Protein AF-A0A653D5F3-F1 (afdb_monomer)

Foldseek 3Di:
DDLVVLLVVPPDPDVCVVVDDPVVVVVNVQLQQQAADPPFLVVCVLDVDPVVSSVRSVCLSPDPQSNFHECRGNNVLVVLVVLLVLLVCLLQLLLLCLQFVPDPPADDPCSVVVLVVSLVVLVVVLVSQLRYWDQDPVSDIDRDSVVSVCVLVVDPVSVLSVLLSDDLCPCVVPDDPVVCLVCLQVSLVSSCSVVSSCVCVVVVVVSLVVVCSRVVPPQPLVSVLVSLVVVVVSLLSNLLSVLRSVLVSCVRRVDDDPDPPSDALCVVVVVSPDHSVSSSVVSSVVLVCLLCVHDDPSGDGDDPSNVVSSVVSNVVSVVSVVVSVVSVVVSVCVVCVQLVVLVVVLVVVLVVCVVVVHDPVVNVVVSVVSCVVQVSGDDDVVVVVVPDD

Mean predicted aligned error: 9.87 Å

Radius of gyration: 29.28 Å; Cα contacts (8 Å, |Δi|>4): 314; chains: 1; bounding box: 76×44×89 Å

InterPro domains:
  IPR051413 Potassium/sodium hyperpolarization-activated cyclic nucleotide-gated channel [PTHR45689] (28-387)

Solvent-accessible surface area (backbone atoms only — not comparable to full-atom values): 21816 Å² total; per-residue (Å²): 135,64,76,72,75,57,65,76,58,77,85,47,97,53,89,67,72,78,78,54,53,73,68,55,52,51,50,53,55,49,45,58,32,27,32,64,31,88,86,38,62,62,38,60,75,78,33,91,46,75,63,58,50,48,55,50,40,50,51,44,60,73,40,98,52,49,84,41,31,30,70,56,8,56,46,43,55,55,47,50,57,50,46,50,54,50,52,53,52,46,55,55,55,54,42,43,52,60,24,65,66,82,60,103,76,70,86,52,93,63,51,67,58,54,52,51,53,52,41,54,51,44,55,48,49,57,52,49,56,52,41,35,31,50,71,43,98,87,68,50,78,47,71,53,59,69,60,38,41,50,56,45,64,76,32,73,61,44,58,42,51,51,58,28,47,56,62,81,66,55,59,69,74,79,46,53,80,64,58,46,64,77,39,30,55,59,52,42,54,58,62,52,33,52,62,49,50,60,62,53,52,57,55,48,53,54,48,50,56,52,47,42,58,55,69,63,54,89,54,57,50,58,54,52,47,54,50,49,51,51,53,49,54,53,48,39,53,50,44,17,22,44,62,39,25,50,59,46,41,46,59,71,31,72,48,63,98,82,70,82,87,67,64,38,54,48,56,73,67,59,43,72,84,48,57,62,67,60,42,48,51,55,26,36,53,55,33,47,26,31,32,75,67,47,88,64,83,91,62,60,73,70,43,73,69,52,47,53,50,48,52,52,43,28,54,53,22,50,54,50,52,52,52,50,52,52,45,50,50,51,35,54,51,60,76,40,43,39,41,54,51,28,54,52,50,53,51,52,52,52,53,52,40,57,77,70,66,56,52,71,69,61,50,53,52,52,54,52,49,53,45,65,73,40,70,59,42,51,75,62,62,70,66,52,58,72,69,53,132

Organism: Callosobruchus maculatus (NCBI:txid64391)

Structure (mmCIF, N/CA/C/O backbone):
data_AF-A0A653D5F3-F1
#
_entry.id   AF-A0A653D5F3-F1
#
loop_
_atom_site.group_PDB
_atom_site.id
_atom_site.type_symbol
_atom_site.label_atom_id
_atom_site.label_alt_id
_atom_site.label_comp_id
_atom_site.label_asym_id
_atom_site.label_entity_id
_atom_site.label_seq_id
_atom_site.pdbx_PDB_ins_code
_atom_site.Cartn_x
_atom_site.Cartn_y
_atom_site.Cartn_z
_atom_site.occupancy
_atom_site.B_iso_or_equiv
_atom_site.auth_seq_id
_atom_site.auth_comp_id
_atom_site.auth_asym_id
_atom_site.auth_atom_id
_atom_site.pdbx_PDB_model_num
ATOM 1 N N . MET A 1 1 ? -34.810 -13.990 -27.027 1.00 42.31 1 MET A N 1
ATOM 2 C CA . MET A 1 1 ? -35.546 -13.602 -25.804 1.00 42.31 1 MET A CA 1
ATOM 3 C C . MET A 1 1 ? -35.092 -12.219 -25.366 1.00 42.31 1 MET A C 1
ATOM 5 O O . MET A 1 1 ? -33.891 -12.010 -25.233 1.00 42.31 1 MET A O 1
ATOM 9 N N . SER A 1 2 ? -36.022 -11.273 -25.214 1.00 35.41 2 SER A N 1
ATOM 10 C CA . SER A 1 2 ? -35.735 -9.931 -24.693 1.00 35.41 2 SER A CA 1
ATOM 11 C C . SER A 1 2 ? -35.310 -10.006 -23.219 1.00 35.41 2 SER A C 1
ATOM 13 O O . SER A 1 2 ? -35.723 -10.909 -22.490 1.00 35.41 2 SER A O 1
ATOM 15 N N . VAL A 1 3 ? -34.487 -9.050 -22.775 1.00 44.91 3 VAL A N 1
ATOM 16 C CA . VAL A 1 3 ? -33.992 -8.919 -21.386 1.00 44.91 3 VAL A CA 1
ATOM 17 C C . VAL A 1 3 ? -35.139 -8.889 -20.359 1.00 44.91 3 VAL A C 1
ATOM 19 O O . VAL A 1 3 ? -34.966 -9.327 -19.226 1.00 44.91 3 VAL A O 1
ATOM 22 N N . GLN A 1 4 ? -36.345 -8.497 -20.781 1.00 39.25 4 GLN A N 1
ATOM 23 C CA . GLN A 1 4 ? -37.548 -8.508 -19.950 1.00 39.25 4 GLN A CA 1
ATOM 24 C C . GLN A 1 4 ? -37.968 -9.905 -19.461 1.00 39.25 4 GLN A C 1
ATOM 26 O O . GLN A 1 4 ? -38.427 -10.026 -18.330 1.00 39.25 4 GLN A O 1
ATOM 31 N N . ASN A 1 5 ? -37.739 -10.979 -20.228 1.00 43.03 5 ASN A N 1
ATOM 32 C CA . ASN A 1 5 ? -38.094 -12.338 -19.783 1.00 43.03 5 ASN A CA 1
ATOM 33 C C . ASN A 1 5 ? -37.157 -12.890 -18.691 1.00 43.03 5 ASN A C 1
ATOM 35 O O . ASN A 1 5 ? -37.472 -13.899 -18.068 1.00 43.03 5 ASN A O 1
ATOM 39 N N . LEU A 1 6 ? -36.021 -12.231 -18.437 1.00 45.78 6 LEU A N 1
ATOM 40 C CA . LEU A 1 6 ? -35.091 -12.579 -17.359 1.00 45.78 6 LEU A CA 1
ATOM 41 C C . LEU A 1 6 ? -35.454 -11.910 -16.020 1.00 45.78 6 LEU A C 1
ATOM 43 O O . LEU A 1 6 ? -35.018 -12.388 -14.974 1.00 45.78 6 LEU A O 1
ATOM 47 N N . LEU A 1 7 ? -36.274 -10.849 -16.034 1.00 42.94 7 LEU A N 1
ATOM 48 C CA . LEU A 1 7 ? -36.677 -10.092 -14.837 1.00 42.94 7 LEU A CA 1
ATOM 49 C C . LEU A 1 7 ? -37.543 -10.924 -13.879 1.00 42.94 7 LEU A C 1
ATOM 51 O O . LEU A 1 7 ? -37.396 -10.818 -12.664 1.00 42.94 7 LEU A O 1
ATOM 55 N N . HIS A 1 8 ? -38.379 -11.822 -14.406 1.00 42.19 8 HIS A N 1
ATOM 56 C CA . HIS A 1 8 ? -39.261 -12.656 -13.583 1.00 42.19 8 HIS A CA 1
ATOM 57 C C . HIS A 1 8 ? -38.539 -13.819 -12.870 1.00 42.19 8 HIS A C 1
ATOM 59 O O . HIS A 1 8 ? -39.119 -14.480 -12.013 1.00 42.19 8 HIS A O 1
ATOM 65 N N . VAL A 1 9 ? -37.265 -14.061 -13.204 1.00 42.34 9 VAL A N 1
ATOM 66 C CA . VAL A 1 9 ? -36.500 -15.264 -12.821 1.00 42.34 9 VAL A CA 1
ATOM 67 C C . VAL A 1 9 ? -35.734 -15.091 -11.500 1.00 42.34 9 VAL A C 1
ATOM 69 O O . VAL A 1 9 ? -35.218 -16.059 -10.949 1.00 42.34 9 VAL A O 1
ATOM 72 N N . CYS A 1 10 ? -35.632 -13.868 -10.968 1.00 45.97 10 CYS A N 1
ATOM 73 C CA . CYS A 1 10 ? -34.652 -13.554 -9.919 1.00 45.97 10 CYS A CA 1
ATOM 74 C C . CYS A 1 10 ? -35.176 -13.540 -8.472 1.00 45.97 10 CYS A C 1
ATOM 76 O O . CYS A 1 10 ? -34.392 -13.261 -7.570 1.00 45.97 10 CYS A O 1
ATOM 78 N N . THR A 1 11 ? -36.460 -13.816 -8.210 1.00 41.34 11 THR A N 1
ATOM 79 C CA . THR A 1 11 ? -36.986 -13.826 -6.820 1.00 41.34 11 THR A CA 1
ATOM 80 C C . THR A 1 11 ? -37.899 -14.996 -6.461 1.00 41.34 11 THR A C 1
ATOM 82 O O . THR A 1 11 ? -38.294 -15.118 -5.306 1.00 41.34 11 THR A O 1
ATOM 85 N N . LEU A 1 12 ? -38.160 -15.910 -7.393 1.00 36.94 12 LEU A N 1
ATOM 86 C CA . LEU A 1 12 ? -38.828 -17.180 -7.123 1.00 36.94 12 LEU A CA 1
ATOM 87 C C . LEU A 1 12 ? -37.965 -18.290 -7.725 1.00 36.94 12 LEU A C 1
ATOM 89 O O . LEU A 1 12 ? -37.508 -18.164 -8.862 1.00 36.94 12 LEU A O 1
ATOM 93 N N . GLN A 1 13 ? -37.736 -19.374 -6.978 1.00 39.62 13 GLN A N 1
ATOM 94 C CA . GLN A 1 13 ? -37.392 -20.667 -7.577 1.00 39.62 13 GLN A CA 1
ATOM 95 C C . GLN A 1 13 ? -38.587 -21.094 -8.436 1.00 39.62 13 GLN A C 1
ATOM 97 O O . GLN A 1 13 ? -39.443 -21.858 -8.006 1.00 39.62 13 GLN A O 1
ATOM 102 N N . ASP A 1 14 ? -38.692 -20.526 -9.632 1.00 36.81 14 ASP A N 1
ATOM 103 C CA . ASP A 1 14 ? -39.731 -20.876 -10.583 1.00 36.81 14 ASP A CA 1
ATOM 104 C C . ASP A 1 14 ? -39.281 -22.173 -11.290 1.00 36.81 14 ASP A C 1
ATOM 106 O O . ASP A 1 14 ? -38.152 -22.225 -11.804 1.00 36.81 14 ASP A O 1
ATOM 110 N N . PRO A 1 15 ? -40.106 -23.238 -11.344 1.00 43.66 15 PRO A N 1
ATOM 111 C CA . PRO A 1 15 ? -39.762 -24.544 -11.929 1.00 43.66 15 PRO A CA 1
ATOM 112 C C . PRO A 1 15 ? -39.348 -24.519 -13.418 1.00 43.66 15 PRO A C 1
ATOM 114 O O . PRO A 1 15 ? -39.009 -25.552 -13.992 1.00 43.66 15 PRO A O 1
ATOM 117 N N . ARG A 1 16 ? -39.296 -23.342 -14.056 1.00 44.41 16 ARG A N 1
ATOM 118 C CA . ARG A 1 16 ? -38.850 -23.115 -15.441 1.00 44.41 16 ARG A CA 1
ATOM 119 C C . ARG A 1 16 ? -37.330 -23.008 -15.616 1.00 44.41 16 ARG A C 1
ATOM 121 O O . ARG A 1 16 ? -36.865 -23.033 -16.755 1.00 44.41 16 ARG A O 1
ATOM 128 N N . GLN A 1 17 ? -36.532 -22.957 -14.540 1.00 48.81 17 GLN A N 1
ATOM 129 C CA . GLN A 1 17 ? -35.059 -23.026 -14.653 1.00 48.81 17 GLN A CA 1
ATOM 130 C C . GLN A 1 17 ? -34.566 -24.326 -15.328 1.00 48.81 17 GLN A C 1
ATOM 132 O O . GLN A 1 17 ? -33.460 -24.361 -15.876 1.00 48.81 17 GLN A O 1
ATOM 137 N N . PHE A 1 18 ? -35.398 -25.373 -15.358 1.00 51.59 18 PHE A N 1
ATOM 138 C CA . PHE A 1 18 ? -35.085 -26.644 -16.008 1.00 51.59 18 PHE A CA 1
ATOM 139 C C . PHE A 1 18 ? -35.031 -26.579 -17.547 1.00 51.59 18 PHE A C 1
ATOM 141 O O . PHE A 1 18 ? -34.278 -27.355 -18.129 1.00 51.59 18 PHE A O 1
ATOM 148 N N . ASN A 1 19 ? -35.683 -25.612 -18.207 1.00 57.53 19 ASN A N 1
ATOM 149 C CA . ASN A 1 19 ? -35.755 -25.549 -19.681 1.00 57.53 19 ASN A CA 1
ATOM 150 C C . ASN A 1 19 ? -34.746 -24.591 -20.350 1.00 57.53 19 ASN A C 1
ATOM 152 O O . ASN A 1 19 ? -34.804 -24.388 -21.559 1.00 57.53 19 ASN A O 1
ATOM 156 N N . LEU A 1 20 ? -33.817 -23.998 -19.593 1.00 63.00 20 LEU A N 1
ATOM 157 C CA . LEU A 1 20 ? -32.780 -23.115 -20.147 1.00 63.00 20 LEU A CA 1
ATOM 158 C C . LEU A 1 20 ? -31.627 -23.919 -20.758 1.00 63.00 20 LEU A C 1
ATOM 160 O O . LEU A 1 20 ? -31.124 -24.855 -20.127 1.00 63.00 20 LEU A O 1
ATOM 164 N N . THR A 1 21 ? -31.154 -23.498 -21.934 1.00 77.00 21 THR A N 1
ATOM 165 C CA . THR A 1 21 ? -29.937 -24.051 -22.550 1.00 77.00 21 THR A CA 1
ATOM 166 C C . THR A 1 21 ? -28.716 -23.804 -21.653 1.00 77.00 21 THR A C 1
ATOM 168 O O . THR A 1 21 ? -28.683 -22.854 -20.865 1.00 77.00 21 THR A O 1
ATOM 171 N N . LEU A 1 22 ? -27.679 -24.646 -21.752 1.00 76.62 22 LEU A N 1
ATOM 172 C CA . LEU A 1 22 ? -26.478 -24.532 -20.908 1.00 76.62 22 LEU A CA 1
ATOM 173 C C . LEU A 1 22 ? -25.843 -23.126 -20.985 1.00 76.62 22 LEU A C 1
ATOM 175 O O . LEU A 1 22 ? -25.425 -22.580 -19.964 1.00 76.62 22 LEU A O 1
ATOM 179 N N . GLY A 1 23 ? -25.849 -22.506 -22.171 1.00 77.69 23 GLY A N 1
ATOM 180 C CA . GLY A 1 23 ? -25.358 -21.142 -22.384 1.00 77.69 23 GLY A CA 1
ATOM 181 C C . GLY A 1 23 ? -26.196 -20.069 -21.683 1.00 77.69 23 GLY A C 1
ATOM 182 O O . GLY A 1 23 ? -25.643 -19.159 -21.067 1.00 77.69 23 GLY A O 1
ATOM 183 N N . GLU A 1 24 ? -27.524 -20.190 -21.696 1.00 77.81 24 GLU A N 1
ATOM 184 C CA . GLU A 1 24 ? -28.406 -19.259 -20.985 1.00 77.81 24 GLU A CA 1
ATOM 185 C C . GLU A 1 24 ? -28.262 -19.394 -19.469 1.00 77.81 24 GLU A C 1
ATOM 187 O O . GLU A 1 24 ? -28.201 -18.382 -18.776 1.00 77.81 24 GLU A O 1
ATOM 192 N N . ARG A 1 25 ? -28.102 -20.620 -18.952 1.00 78.06 25 ARG A N 1
ATOM 193 C CA . ARG A 1 25 ? -27.825 -20.857 -17.524 1.00 78.06 25 ARG A CA 1
ATOM 194 C C . ARG A 1 25 ? -26.495 -20.249 -17.077 1.00 78.06 25 ARG A C 1
ATOM 196 O O . ARG A 1 25 ? -26.405 -19.705 -15.979 1.00 78.06 25 ARG A O 1
ATOM 203 N N . LEU A 1 26 ? -25.450 -20.344 -17.901 1.00 79.94 26 LEU A N 1
ATOM 204 C CA . LEU A 1 26 ? -24.160 -19.711 -17.606 1.00 79.94 26 LEU A CA 1
ATOM 205 C C . LEU A 1 26 ? -24.276 -18.184 -17.633 1.00 79.94 26 LEU A C 1
ATOM 207 O O . LEU A 1 26 ? -23.742 -17.508 -16.755 1.00 79.94 26 LEU A O 1
ATOM 211 N N . LYS A 1 27 ? -25.034 -17.642 -18.590 1.00 81.69 27 LYS A N 1
ATOM 212 C CA . LYS A 1 27 ? -25.278 -16.204 -18.724 1.00 81.69 27 LYS A CA 1
ATOM 213 C C . LYS A 1 27 ? -26.035 -15.623 -17.528 1.00 81.69 27 LYS A C 1
ATOM 215 O O . LYS A 1 27 ? -25.649 -14.567 -17.033 1.00 81.69 27 LYS A O 1
ATOM 220 N N . THR A 1 28 ? -27.083 -16.295 -17.048 1.00 79.69 28 THR A N 1
ATOM 221 C CA . THR A 1 28 ? -27.834 -15.835 -15.869 1.00 79.69 28 THR A CA 1
ATOM 222 C C . THR A 1 28 ? -26.992 -15.886 -14.605 1.00 79.69 28 THR A C 1
ATOM 224 O O . THR A 1 28 ? -26.987 -14.918 -13.851 1.00 79.69 28 THR A O 1
ATOM 227 N N . LYS A 1 29 ? -26.219 -16.962 -14.406 1.00 83.12 29 LYS A N 1
ATOM 228 C CA . LYS A 1 29 ? -25.278 -17.066 -13.282 1.00 83.12 29 LYS A CA 1
ATOM 229 C C . LYS A 1 29 ? -24.219 -15.966 -13.315 1.00 83.12 29 LYS A C 1
ATOM 231 O O . LYS A 1 29 ? -23.916 -15.388 -12.278 1.00 83.12 29 LYS A O 1
ATOM 236 N N . TRP A 1 30 ? -23.672 -15.659 -14.490 1.00 82.12 30 TRP A N 1
ATOM 237 C CA . TRP A 1 30 ? -22.692 -14.584 -14.638 1.00 82.12 30 TRP A CA 1
ATOM 238 C C . TRP A 1 30 ? -23.288 -13.213 -14.308 1.00 82.12 30 TRP A C 1
ATOM 240 O O . TRP A 1 30 ? -22.703 -12.461 -13.533 1.00 82.12 30 TRP A O 1
ATOM 250 N N . LEU A 1 31 ? -24.473 -12.903 -14.843 1.00 82.81 31 LEU A N 1
ATOM 251 C CA . LEU A 1 31 ? -25.172 -11.653 -14.535 1.00 82.81 31 LEU A CA 1
ATOM 252 C C . LEU A 1 31 ? -25.476 -11.529 -13.039 1.00 82.81 31 LEU A C 1
ATOM 254 O O . LEU A 1 31 ? -25.257 -10.469 -12.466 1.00 82.81 31 LEU A O 1
ATOM 258 N N . ASP A 1 32 ? -25.903 -12.608 -12.385 1.00 82.88 32 ASP A N 1
ATOM 259 C CA . ASP A 1 32 ? -26.172 -12.586 -10.945 1.00 82.88 32 ASP A CA 1
ATOM 260 C C . ASP A 1 32 ? -24.907 -12.339 -10.104 1.00 82.88 32 ASP A C 1
ATOM 262 O O . ASP A 1 32 ? -24.954 -11.633 -9.098 1.00 82.88 32 ASP A O 1
ATOM 266 N N . LEU A 1 33 ? -23.750 -12.847 -10.546 1.00 84.00 33 LEU A N 1
ATOM 267 C CA . LEU A 1 33 ? -22.462 -12.596 -9.891 1.00 84.00 33 LEU A CA 1
ATOM 268 C C . LEU A 1 33 ? -21.971 -11.151 -10.050 1.00 84.00 33 LEU A C 1
ATOM 270 O O . LEU A 1 33 ? -21.315 -10.638 -9.142 1.00 84.00 33 LEU A O 1
ATOM 274 N N . VAL A 1 34 ? -22.249 -10.532 -11.199 1.00 85.94 34 VAL A N 1
ATOM 275 C CA . VAL A 1 34 ? -21.777 -9.198 -11.613 1.00 85.94 34 VAL A CA 1
ATOM 276 C C . VAL A 1 34 ? -22.706 -8.076 -11.132 1.00 85.94 34 VAL A C 1
ATOM 278 O O . VAL A 1 34 ? -22.255 -6.949 -10.908 1.00 85.94 34 VAL A O 1
ATOM 281 N N . CYS A 1 35 ? -23.991 -8.375 -10.949 1.00 84.50 35 CYS A N 1
ATOM 282 C CA . CYS A 1 35 ? -24.980 -7.454 -10.407 1.00 84.50 35 CYS A CA 1
ATOM 283 C C . CYS A 1 35 ? -24.864 -7.274 -8.887 1.00 84.50 35 CYS A C 1
ATOM 285 O O . CYS A 1 35 ? -24.160 -8.002 -8.181 1.00 84.50 35 CYS A O 1
ATOM 287 N N . ILE A 1 36 ? -25.572 -6.267 -8.373 1.00 82.62 36 ILE A N 1
ATOM 288 C CA . ILE A 1 36 ? -25.674 -6.016 -6.935 1.00 82.62 36 ILE A CA 1
ATOM 289 C C . ILE A 1 36 ? -26.242 -7.231 -6.184 1.00 82.62 36 ILE A C 1
ATOM 291 O O . ILE A 1 36 ? -27.222 -7.851 -6.604 1.00 82.62 36 ILE A O 1
ATOM 295 N N . SER A 1 37 ? -25.622 -7.554 -5.047 1.00 77.75 37 SER A N 1
ATOM 296 C CA . SER A 1 37 ? -26.030 -8.666 -4.189 1.00 77.75 37 SER A CA 1
ATOM 297 C C . SER A 1 37 ? -26.693 -8.177 -2.905 1.00 77.75 37 SER A C 1
ATOM 299 O O . SER A 1 37 ? -26.088 -7.436 -2.124 1.00 77.75 37 SER A O 1
ATOM 301 N N . ALA A 1 38 ? -27.902 -8.672 -2.632 1.00 70.56 38 ALA A N 1
ATOM 302 C CA . ALA A 1 38 ? -28.608 -8.431 -1.371 1.00 70.56 38 ALA A CA 1
ATOM 303 C C . ALA A 1 38 ? -27.904 -9.076 -0.163 1.00 70.56 38 ALA A C 1
ATOM 305 O O . ALA A 1 38 ? -27.946 -8.540 0.941 1.00 70.56 38 ALA A O 1
ATOM 306 N N . ASP A 1 39 ? -27.177 -10.174 -0.389 1.00 68.94 39 ASP A N 1
ATOM 307 C CA . ASP A 1 39 ? -26.471 -10.898 0.675 1.00 68.94 39 ASP A CA 1
ATOM 308 C C . ASP A 1 39 ? -25.206 -10.176 1.158 1.00 68.94 39 ASP A C 1
ATOM 310 O O . ASP A 1 39 ? -24.619 -10.563 2.167 1.00 68.94 39 ASP A O 1
ATOM 314 N N . SER A 1 40 ? -24.742 -9.146 0.437 1.00 70.56 40 SER A N 1
ATOM 315 C CA . SER A 1 40 ? -23.501 -8.470 0.809 1.00 70.56 40 SER A CA 1
ATOM 316 C C . SER A 1 40 ? -23.758 -7.486 1.963 1.00 70.56 40 SER A C 1
ATOM 318 O O . SER A 1 40 ? -24.612 -6.612 1.848 1.00 70.56 40 SER A O 1
ATOM 320 N N . PRO A 1 41 ? -23.026 -7.556 3.084 1.00 72.62 41 PRO A N 1
ATOM 321 C CA . PRO A 1 41 ? -23.184 -6.602 4.186 1.00 72.62 41 PRO A CA 1
ATOM 322 C C . PRO A 1 41 ? -22.887 -5.151 3.772 1.00 72.62 41 PRO A C 1
ATOM 324 O O . PRO A 1 41 ? -23.482 -4.227 4.319 1.00 72.62 41 PRO A O 1
ATOM 327 N N . LEU A 1 42 ? -22.038 -4.949 2.758 1.00 74.31 42 LEU A N 1
ATOM 328 C CA . LEU A 1 42 ? -21.738 -3.635 2.181 1.00 74.31 42 LEU A CA 1
ATOM 329 C C . LEU A 1 42 ? -22.948 -3.003 1.476 1.00 74.31 42 LEU A C 1
ATOM 331 O O . LEU A 1 42 ? -23.104 -1.786 1.527 1.00 74.31 42 LEU A O 1
ATOM 335 N N . SER A 1 43 ? -23.828 -3.789 0.842 1.00 78.50 43 SER A N 1
ATOM 336 C CA . SER A 1 43 ? -24.996 -3.227 0.151 1.00 78.50 43 SER A CA 1
ATOM 337 C C . SER A 1 43 ? -26.015 -2.635 1.125 1.00 78.50 43 SER A C 1
ATOM 339 O O . SER A 1 43 ? -26.589 -1.591 0.826 1.00 78.50 43 SER A O 1
ATOM 341 N N . LYS A 1 44 ? -26.132 -3.195 2.337 1.00 76.69 44 LYS A N 1
ATOM 342 C CA . LYS A 1 44 ? -26.993 -2.680 3.421 1.00 76.69 44 LYS A CA 1
ATOM 343 C C . LYS A 1 44 ? -26.589 -1.296 3.944 1.00 76.69 44 LYS A C 1
ATOM 345 O O . LYS A 1 44 ? -27.380 -0.636 4.607 1.00 76.69 44 LYS A O 1
ATOM 350 N N . LYS A 1 45 ? -25.355 -0.856 3.682 1.00 77.88 45 LYS A N 1
ATOM 351 C CA . LYS A 1 45 ? -24.881 0.485 4.056 1.00 77.88 45 LYS A CA 1
ATOM 352 C C . LYS A 1 45 ? -25.334 1.558 3.072 1.00 77.88 45 LYS A C 1
ATOM 354 O O . LYS A 1 45 ? -25.602 2.685 3.479 1.00 77.88 45 LYS A O 1
ATOM 359 N N . TYR A 1 46 ? -25.377 1.213 1.788 1.00 79.44 46 TYR A N 1
ATOM 360 C CA . TYR A 1 46 ? -25.725 2.145 0.716 1.00 79.44 46 TYR A CA 1
ATOM 361 C C . TYR A 1 46 ? -27.220 2.131 0.392 1.00 79.44 46 TYR A C 1
ATOM 363 O O . TYR A 1 46 ? -27.753 3.159 -0.014 1.00 79.44 46 TYR A O 1
ATOM 371 N N . PHE A 1 47 ? -27.893 1.003 0.615 1.00 83.25 47 PHE A N 1
ATOM 372 C CA . PHE A 1 47 ? -29.315 0.820 0.343 1.00 83.25 47 PHE A CA 1
ATOM 373 C C . PHE A 1 47 ? -30.036 0.396 1.617 1.00 83.25 47 PHE A C 1
ATOM 375 O O . PHE A 1 47 ? -29.597 -0.522 2.314 1.00 83.25 47 PHE A O 1
ATOM 382 N N . LYS A 1 48 ? -31.138 1.081 1.930 1.00 80.94 48 LYS A N 1
ATOM 383 C CA . LYS A 1 48 ? -31.874 0.901 3.188 1.00 80.94 48 LYS A CA 1
ATOM 384 C C . LYS A 1 48 ? -32.886 -0.235 3.105 1.00 80.94 48 LYS A C 1
ATOM 386 O O . LYS A 1 48 ? -33.180 -0.854 4.124 1.00 80.94 48 LYS A O 1
ATOM 391 N N . SER A 1 49 ? -33.417 -0.510 1.912 1.00 82.94 49 SER A N 1
ATOM 392 C CA . SER A 1 49 ? -34.447 -1.527 1.698 1.00 82.94 49 SER A CA 1
ATOM 393 C C . SER A 1 49 ? -34.072 -2.532 0.606 1.00 82.94 49 SER A C 1
ATOM 395 O O . SER A 1 49 ? -33.319 -2.247 -0.327 1.00 82.94 49 SER A O 1
ATOM 397 N N . ASN A 1 50 ? -34.652 -3.732 0.697 1.00 80.69 50 ASN A N 1
ATOM 398 C CA . ASN A 1 50 ? -34.526 -4.748 -0.349 1.00 80.69 50 ASN A CA 1
ATOM 399 C C . ASN A 1 50 ? -35.190 -4.317 -1.668 1.00 80.69 50 ASN A C 1
ATOM 401 O O . ASN A 1 50 ? -34.838 -4.835 -2.725 1.00 80.69 50 ASN A O 1
ATOM 405 N N . GLU A 1 51 ? -36.136 -3.379 -1.623 1.00 80.88 51 GLU A N 1
ATOM 406 C CA . GLU A 1 51 ? -36.787 -2.827 -2.812 1.00 80.88 51 GLU A CA 1
ATOM 407 C C . GLU A 1 51 ? -35.851 -1.886 -3.569 1.00 80.88 51 GLU A C 1
ATOM 409 O O . GLU A 1 51 ? -35.695 -2.034 -4.778 1.00 80.88 51 GLU A O 1
ATOM 414 N N . GLU A 1 52 ? -35.132 -1.004 -2.867 1.00 83.12 52 GLU A N 1
ATOM 415 C CA . GLU A 1 52 ? -34.103 -0.152 -3.475 1.00 83.12 52 GLU A CA 1
ATOM 416 C C . GLU A 1 52 ? -33.036 -1.003 -4.181 1.00 83.12 52 GLU A C 1
ATOM 418 O O . GLU A 1 52 ? -32.688 -0.737 -5.332 1.00 83.12 52 GLU A O 1
ATOM 423 N N . LEU A 1 53 ? -32.598 -2.097 -3.547 1.00 83.06 53 LEU A N 1
ATOM 424 C CA . LEU A 1 53 ? -31.660 -3.051 -4.147 1.00 83.06 53 LEU A CA 1
ATOM 425 C C . LEU A 1 53 ? -32.204 -3.697 -5.427 1.00 83.06 53 LEU A C 1
ATOM 427 O O . LEU A 1 53 ? -31.464 -3.839 -6.402 1.00 83.06 53 LEU A O 1
ATOM 431 N N . LYS A 1 54 ? -33.486 -4.084 -5.444 1.00 82.25 54 LYS A N 1
ATOM 432 C CA . LYS A 1 54 ? -34.131 -4.639 -6.644 1.00 82.25 54 LYS A CA 1
ATOM 433 C C . LYS A 1 54 ? -34.201 -3.605 -7.757 1.00 82.25 54 LYS A C 1
ATOM 435 O O . LYS A 1 54 ? -33.785 -3.908 -8.869 1.00 82.25 54 LYS A O 1
ATOM 440 N N . THR A 1 55 ? -34.638 -2.384 -7.453 1.00 84.88 55 THR A N 1
ATOM 441 C CA . THR A 1 55 ? -34.713 -1.317 -8.460 1.00 84.88 55 THR A CA 1
ATOM 442 C C . THR A 1 55 ? -33.343 -1.005 -9.058 1.00 84.88 55 THR A C 1
ATOM 444 O O . THR A 1 55 ? -33.232 -0.800 -10.264 1.00 84.88 55 THR A O 1
ATOM 447 N N . GLU A 1 56 ? -32.274 -1.030 -8.258 1.00 84.44 56 GLU A N 1
ATOM 448 C CA . GLU A 1 56 ? -30.915 -0.812 -8.755 1.00 84.44 56 GLU A CA 1
ATOM 449 C C . GLU A 1 56 ? -30.421 -1.982 -9.617 1.00 84.44 56 GLU A C 1
ATOM 451 O O . GLU A 1 56 ? -29.839 -1.771 -10.684 1.00 84.44 56 GLU A O 1
ATOM 456 N N . LYS A 1 57 ? -30.729 -3.224 -9.218 1.00 84.62 57 LYS A N 1
ATOM 457 C CA . LYS A 1 57 ? -30.455 -4.417 -10.031 1.00 84.62 57 LYS A CA 1
ATOM 458 C C . LYS A 1 57 ? -31.163 -4.338 -11.387 1.00 84.62 57 LYS A C 1
ATOM 460 O O . LYS A 1 57 ? -30.546 -4.592 -12.420 1.00 84.62 57 LYS A O 1
ATOM 465 N N . GLU A 1 58 ? -32.434 -3.946 -11.400 1.00 83.12 58 GLU A N 1
ATOM 466 C CA . GLU A 1 58 ? -33.223 -3.772 -12.623 1.00 83.12 58 GLU A CA 1
ATOM 467 C C . GLU A 1 58 ? -32.668 -2.657 -13.511 1.00 83.12 58 GLU A C 1
ATOM 469 O O . GLU A 1 58 ? -32.530 -2.849 -14.721 1.00 83.12 58 GLU A O 1
ATOM 474 N N . LYS A 1 59 ? -32.274 -1.518 -12.928 1.00 84.81 59 LYS A N 1
ATOM 475 C CA . LYS A 1 59 ? -31.605 -0.436 -13.665 1.00 84.81 59 LYS A CA 1
ATOM 476 C C . LYS A 1 59 ? -30.322 -0.916 -14.334 1.00 84.81 59 LYS A C 1
ATOM 478 O O . LYS A 1 59 ? -30.099 -0.592 -15.497 1.00 84.81 59 LYS A O 1
ATOM 483 N N . GLN A 1 60 ? -29.494 -1.699 -13.639 1.00 83.69 60 GLN A N 1
ATOM 484 C CA . GLN A 1 60 ? -28.259 -2.239 -14.210 1.00 83.69 60 GLN A CA 1
ATOM 485 C C . GLN A 1 60 ? -28.551 -3.188 -15.379 1.00 83.69 60 GLN A C 1
ATOM 487 O O . GLN A 1 60 ? -27.934 -3.061 -16.438 1.00 83.69 60 GLN A O 1
ATOM 492 N N . ILE A 1 61 ? -29.512 -4.101 -15.216 1.00 82.50 61 ILE A N 1
ATOM 493 C CA . ILE A 1 61 ? -29.892 -5.083 -16.243 1.00 82.50 61 ILE A CA 1
ATOM 494 C C . ILE A 1 61 ? -30.474 -4.399 -17.488 1.00 82.50 61 ILE A C 1
ATOM 496 O O . ILE A 1 61 ? -30.162 -4.797 -18.610 1.00 82.50 61 ILE A O 1
ATOM 500 N N . ASN A 1 62 ? -31.284 -3.357 -17.296 1.00 82.88 62 ASN A N 1
ATOM 501 C CA . ASN A 1 62 ? -31.918 -2.604 -18.379 1.00 82.88 62 ASN A CA 1
ATOM 502 C C . ASN A 1 62 ? -31.002 -1.530 -18.993 1.00 82.88 62 ASN A C 1
ATOM 504 O O . ASN A 1 62 ? -31.369 -0.888 -19.979 1.00 82.88 62 ASN A O 1
ATOM 508 N N . SER A 1 63 ? -29.815 -1.311 -18.424 1.00 82.00 63 SER A N 1
ATOM 509 C CA . SER A 1 63 ? -28.840 -0.359 -18.951 1.00 82.00 63 SER A CA 1
ATOM 510 C C . SER A 1 63 ? -28.192 -0.857 -20.251 1.00 82.00 63 SER A C 1
ATOM 512 O O . SER A 1 63 ? -28.252 -2.032 -20.608 1.00 82.00 63 SER A O 1
ATOM 514 N N . LYS A 1 64 ? -27.481 0.039 -20.949 1.00 80.25 64 LYS A N 1
ATOM 515 C CA . LYS A 1 64 ? -26.687 -0.313 -22.143 1.00 80.25 64 LYS A CA 1
ATOM 516 C C . LYS A 1 64 ? -25.529 -1.279 -21.841 1.00 80.25 64 LYS A C 1
ATOM 518 O O . LYS A 1 64 ? -24.970 -1.861 -22.770 1.00 80.25 64 LYS A O 1
ATOM 523 N N . HIS A 1 65 ? -25.156 -1.442 -20.570 1.00 81.44 65 HIS A N 1
ATOM 524 C CA . HIS A 1 65 ? -23.948 -2.143 -20.140 1.00 81.44 65 HIS A CA 1
ATOM 525 C C . HIS A 1 65 ? -24.229 -3.152 -19.006 1.00 81.44 65 HIS A C 1
ATOM 527 O O . HIS A 1 65 ? -23.672 -3.033 -17.916 1.00 81.44 65 HIS A O 1
ATOM 533 N N . PRO A 1 66 ? -25.050 -4.193 -19.248 1.00 78.44 66 PRO A N 1
ATOM 534 C CA . PRO A 1 66 ? -25.483 -5.120 -18.198 1.00 78.44 66 PRO A CA 1
ATOM 535 C C . PRO A 1 66 ? -24.358 -6.014 -17.650 1.00 78.44 66 PRO A C 1
ATOM 537 O O . PRO A 1 66 ? -24.466 -6.528 -16.543 1.00 78.44 66 PRO A O 1
ATOM 540 N N . TYR A 1 67 ? -23.267 -6.197 -18.401 1.00 84.69 67 TYR A N 1
ATOM 541 C CA . TYR A 1 67 ? -22.132 -7.042 -18.001 1.00 84.69 67 TYR A CA 1
ATOM 542 C C . TYR A 1 67 ? -21.040 -6.297 -17.219 1.00 84.69 67 TYR A C 1
ATOM 544 O O . TYR A 1 67 ? -20.016 -6.897 -16.899 1.00 84.69 67 TYR A O 1
ATOM 552 N N . TYR A 1 68 ? -21.221 -5.003 -16.941 1.00 88.75 68 TYR A N 1
ATOM 553 C CA . TYR A 1 68 ? -20.263 -4.234 -16.148 1.00 88.75 68 TYR A CA 1
ATOM 554 C C . TYR A 1 68 ? -20.352 -4.626 -14.678 1.00 88.75 68 TYR A C 1
ATOM 556 O O . TYR A 1 68 ? -21.440 -4.825 -14.138 1.00 88.75 68 TYR A O 1
ATOM 564 N N . ILE A 1 69 ? -19.195 -4.706 -14.028 1.00 90.94 69 ILE A N 1
ATOM 565 C CA . ILE A 1 69 ? -19.053 -5.166 -12.651 1.00 90.94 69 ILE A CA 1
ATOM 566 C C . ILE A 1 69 ? -19.567 -4.090 -11.716 1.00 90.94 69 ILE A C 1
ATOM 568 O O . ILE A 1 69 ? -19.000 -2.999 -11.612 1.00 90.94 69 ILE A O 1
ATOM 572 N N . HIS A 1 70 ? -20.636 -4.423 -11.001 1.00 89.94 70 HIS A N 1
ATOM 573 C CA . HIS A 1 70 ? -21.148 -3.558 -9.959 1.00 89.94 70 HIS A CA 1
ATOM 574 C C . HIS A 1 70 ? -20.151 -3.538 -8.784 1.00 89.94 70 HIS A C 1
ATOM 576 O O . HIS A 1 70 ? -19.696 -4.608 -8.357 1.00 89.94 70 HIS A O 1
ATOM 582 N N . PRO A 1 71 ? -19.811 -2.367 -8.213 1.00 87.44 71 PRO A N 1
ATOM 583 C CA . PRO A 1 71 ? -18.836 -2.269 -7.119 1.00 87.44 71 PRO A CA 1
ATOM 584 C C . PRO A 1 71 ? -19.258 -3.043 -5.859 1.00 87.44 71 PRO A C 1
ATOM 586 O O . PRO A 1 71 ? -18.414 -3.483 -5.088 1.00 87.44 71 PRO A O 1
ATOM 589 N N . LEU A 1 72 ? -20.564 -3.248 -5.673 1.00 86.38 72 LEU A N 1
ATOM 590 C CA . LEU A 1 72 ? -21.162 -4.003 -4.559 1.00 86.38 72 LEU A CA 1
ATOM 591 C C . LEU A 1 72 ? -21.616 -5.425 -4.962 1.00 86.38 72 LEU A C 1
ATOM 593 O O . LEU A 1 72 ? -22.586 -5.954 -4.423 1.00 86.38 72 LEU A O 1
ATOM 597 N N . SER A 1 73 ? -20.980 -6.019 -5.973 1.00 87.81 73 SER A N 1
ATOM 598 C CA . SER A 1 73 ? -21.285 -7.379 -6.440 1.00 87.81 73 SER A CA 1
ATOM 599 C C . SER A 1 73 ? -20.503 -8.459 -5.683 1.00 87.81 73 SER A C 1
ATOM 601 O O . SER A 1 73 ? -19.435 -8.198 -5.122 1.00 87.81 73 SER A O 1
ATOM 603 N N . LYS A 1 74 ? -20.998 -9.707 -5.711 1.00 84.94 74 LYS A N 1
ATOM 604 C CA . LYS A 1 74 ? -20.261 -10.872 -5.175 1.00 84.94 74 LYS A CA 1
ATOM 605 C C . LYS A 1 74 ? -18.963 -11.103 -5.948 1.00 84.94 74 LYS A C 1
ATOM 607 O O . LYS A 1 74 ? -17.932 -11.390 -5.342 1.00 84.94 74 LYS A O 1
ATOM 612 N N . PHE A 1 75 ? -19.001 -10.927 -7.271 1.00 88.69 75 PHE A N 1
ATOM 613 C CA . PHE A 1 75 ? -17.813 -11.024 -8.111 1.00 88.69 75 PHE A CA 1
ATOM 614 C C . PHE A 1 75 ? -16.755 -10.002 -7.698 1.00 88.69 75 PHE A C 1
ATOM 616 O O . PHE A 1 75 ? -15.593 -10.369 -7.541 1.00 88.69 75 PHE A O 1
ATOM 623 N N . ARG A 1 76 ? -17.143 -8.742 -7.449 1.00 87.62 76 ARG A N 1
ATOM 624 C CA . ARG A 1 76 ? -16.193 -7.718 -7.003 1.00 87.62 76 ARG A CA 1
ATOM 625 C C . ARG A 1 76 ? -15.543 -8.090 -5.673 1.00 87.62 76 ARG A C 1
ATOM 627 O O . ARG A 1 76 ? -14.332 -7.948 -5.555 1.00 87.62 76 ARG A O 1
ATOM 634 N N . ALA A 1 77 ? -16.302 -8.613 -4.712 1.00 83.81 77 ALA A N 1
ATOM 635 C CA . ALA A 1 77 ? -15.745 -9.065 -3.436 1.00 83.81 77 ALA A CA 1
ATOM 636 C C . ALA A 1 77 ? -14.727 -10.211 -3.614 1.00 83.81 77 ALA A C 1
ATOM 638 O O . ALA A 1 77 ? -13.626 -10.153 -3.067 1.00 83.81 77 ALA A O 1
ATOM 639 N N . MET A 1 78 ? -15.046 -11.224 -4.429 1.00 86.19 78 MET A N 1
ATOM 640 C CA . MET A 1 78 ? -14.112 -12.315 -4.751 1.00 86.19 78 MET A CA 1
ATOM 641 C C . MET A 1 78 ? -12.865 -11.800 -5.483 1.00 86.19 78 MET A C 1
ATOM 643 O O . MET A 1 78 ? -11.745 -12.216 -5.186 1.00 86.19 78 MET A O 1
ATOM 647 N N . TYR A 1 79 ? -13.057 -10.869 -6.416 1.00 87.94 79 TYR A N 1
ATOM 648 C CA . TYR A 1 79 ? -11.977 -10.227 -7.150 1.00 87.94 79 TYR A CA 1
ATOM 649 C C . TYR A 1 79 ? -11.053 -9.441 -6.218 1.00 87.94 79 TYR A C 1
ATOM 651 O O . TYR A 1 79 ? -9.842 -9.513 -6.365 1.00 87.94 79 TYR A O 1
ATOM 659 N N . GLU A 1 80 ? -11.589 -8.753 -5.212 1.00 84.19 80 GLU A N 1
ATOM 660 C CA . GLU A 1 80 ? -10.786 -8.040 -4.218 1.00 84.19 80 GLU A CA 1
ATOM 661 C C . GLU A 1 80 ? -9.919 -8.975 -3.367 1.00 84.19 80 GLU A C 1
ATOM 663 O O . GLU A 1 80 ? -8.752 -8.668 -3.128 1.00 84.19 80 GLU A O 1
ATOM 668 N N . VAL A 1 81 ? -10.424 -10.153 -2.989 1.00 83.81 81 VAL A N 1
ATOM 669 C CA . VAL A 1 81 ? -9.609 -11.186 -2.321 1.00 83.81 81 VAL A CA 1
ATOM 670 C C . VAL A 1 81 ? -8.498 -11.690 -3.246 1.00 83.81 81 VAL A C 1
ATOM 672 O O . VAL A 1 81 ? -7.339 -11.782 -2.836 1.00 83.81 81 VAL A O 1
ATOM 675 N N . TYR A 1 82 ? -8.827 -11.960 -4.513 1.00 87.81 82 TYR A N 1
ATOM 676 C CA . TYR A 1 82 ? -7.834 -12.305 -5.531 1.00 87.81 82 TYR A CA 1
ATOM 677 C C . TYR A 1 82 ? -6.777 -11.200 -5.697 1.00 87.81 82 TYR A C 1
ATOM 679 O O . TYR A 1 82 ? -5.586 -11.506 -5.766 1.00 87.81 82 TYR A O 1
ATOM 687 N N . LEU A 1 83 ? -7.177 -9.923 -5.692 1.00 86.31 83 LEU A N 1
ATOM 688 C CA . LEU A 1 83 ? -6.271 -8.782 -5.820 1.00 86.31 83 LEU A CA 1
ATOM 689 C C . LEU A 1 83 ? -5.254 -8.715 -4.682 1.00 86.31 83 LEU A C 1
ATOM 691 O O . LEU A 1 83 ? -4.102 -8.387 -4.945 1.00 86.31 83 LEU A O 1
ATOM 695 N N . ILE A 1 84 ? -5.627 -9.053 -3.443 1.00 83.81 84 ILE A N 1
ATOM 696 C CA . ILE A 1 84 ? -4.669 -9.108 -2.326 1.00 83.81 84 ILE A CA 1
ATOM 697 C C . ILE A 1 84 ? -3.552 -10.108 -2.638 1.00 83.81 84 ILE A C 1
ATOM 699 O O . ILE A 1 84 ? -2.367 -9.775 -2.531 1.00 83.81 84 ILE A O 1
ATOM 703 N N . PHE A 1 85 ? -3.923 -11.326 -3.038 1.00 85.75 85 PHE A N 1
ATOM 704 C CA . PHE A 1 85 ? -2.962 -12.375 -3.367 1.00 85.75 85 PHE A CA 1
ATOM 705 C C . PHE A 1 85 ? -2.107 -11.982 -4.575 1.00 85.75 85 PHE A C 1
ATOM 707 O O . PHE A 1 85 ? -0.880 -12.075 -4.529 1.00 85.75 85 PHE A O 1
ATOM 714 N N . PHE A 1 86 ? -2.751 -11.467 -5.624 1.00 87.19 86 PHE A N 1
ATOM 715 C CA . PHE A 1 86 ? -2.095 -11.012 -6.839 1.00 87.19 86 PHE A CA 1
ATOM 716 C C . PHE A 1 86 ? -1.083 -9.898 -6.552 1.00 87.19 86 PHE A C 1
ATOM 718 O O . PHE A 1 86 ? 0.088 -10.051 -6.882 1.00 87.19 86 PHE A O 1
ATOM 725 N N . ILE A 1 87 ? -1.478 -8.822 -5.863 1.00 84.75 87 ILE A N 1
ATOM 726 C CA . ILE A 1 87 ? -0.588 -7.708 -5.501 1.00 84.75 87 ILE A CA 1
ATOM 727 C C . ILE A 1 87 ? 0.582 -8.206 -4.644 1.00 84.75 87 ILE A C 1
ATOM 729 O O . ILE A 1 87 ? 1.722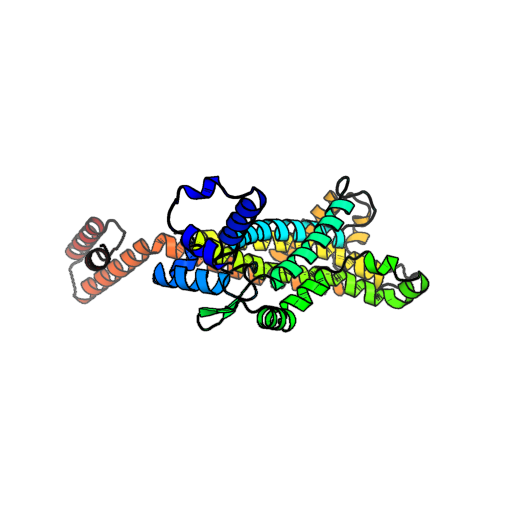 -7.808 -4.880 1.00 84.75 87 ILE A O 1
ATOM 733 N N . SER A 1 88 ? 0.335 -9.107 -3.691 1.00 84.00 88 SER A N 1
ATOM 734 C CA . SER A 1 88 ? 1.392 -9.665 -2.838 1.00 84.00 88 SER A CA 1
ATOM 735 C C . SER A 1 88 ? 2.431 -10.444 -3.655 1.00 84.00 88 SER A C 1
ATOM 737 O O . SER A 1 88 ? 3.632 -10.190 -3.539 1.00 84.00 88 SER A O 1
ATOM 739 N N . LEU A 1 89 ? 1.977 -11.337 -4.541 1.00 86.56 89 LEU A N 1
ATOM 740 C CA . LEU A 1 89 ? 2.838 -12.112 -5.439 1.00 86.56 89 LEU A CA 1
ATOM 741 C C . LEU A 1 89 ? 3.600 -11.211 -6.422 1.00 86.56 89 LEU A C 1
ATOM 743 O O . LEU A 1 89 ? 4.781 -11.439 -6.699 1.00 86.56 89 LEU A O 1
ATOM 747 N N . MET A 1 90 ? 2.930 -10.174 -6.923 1.00 84.88 90 MET A N 1
ATOM 748 C CA . MET A 1 90 ? 3.477 -9.174 -7.833 1.00 84.88 90 MET A CA 1
ATOM 749 C C . MET A 1 90 ? 4.611 -8.381 -7.196 1.00 84.88 90 MET A C 1
ATOM 751 O O . MET A 1 90 ? 5.691 -8.286 -7.783 1.00 84.88 90 MET A O 1
ATOM 755 N N . ILE A 1 91 ? 4.375 -7.821 -6.006 1.00 84.62 91 ILE A N 1
ATOM 756 C CA . ILE A 1 91 ? 5.375 -7.045 -5.272 1.00 84.62 91 ILE A CA 1
ATOM 757 C C . ILE A 1 91 ? 6.585 -7.932 -4.983 1.00 84.62 91 ILE A C 1
ATOM 759 O O . ILE A 1 91 ? 7.706 -7.528 -5.274 1.00 84.62 91 ILE A O 1
ATOM 763 N N . PHE A 1 92 ? 6.370 -9.160 -4.511 1.00 85.56 92 PHE A N 1
ATOM 764 C CA . PHE A 1 92 ? 7.467 -10.074 -4.210 1.00 85.56 92 PHE A CA 1
ATOM 765 C C . PHE A 1 92 ? 8.293 -10.445 -5.455 1.00 85.56 92 PHE A C 1
ATOM 767 O O . PHE A 1 92 ? 9.514 -10.289 -5.482 1.00 85.56 92 PHE A O 1
ATOM 774 N N . SER A 1 93 ? 7.644 -10.903 -6.526 1.00 84.88 93 SER A N 1
ATOM 775 C CA . SER A 1 93 ? 8.345 -11.460 -7.695 1.00 84.88 93 SER A CA 1
ATOM 776 C C . SER A 1 93 ? 9.010 -10.384 -8.561 1.00 84.88 93 SER A C 1
ATOM 778 O O . SER A 1 93 ? 10.114 -10.559 -9.070 1.00 84.88 93 SER A O 1
ATOM 780 N N . LYS A 1 94 ? 8.363 -9.231 -8.748 1.00 83.44 94 LYS A N 1
ATOM 781 C CA . LYS A 1 94 ? 8.844 -8.227 -9.714 1.00 83.44 94 LYS A CA 1
ATOM 782 C C . LYS A 1 94 ? 9.915 -7.312 -9.138 1.00 83.44 94 LYS A C 1
ATOM 784 O O . LYS A 1 94 ? 10.832 -6.917 -9.862 1.00 83.44 94 LYS A O 1
ATOM 789 N N . LEU A 1 95 ? 9.848 -7.009 -7.841 1.00 85.44 95 LEU A N 1
ATOM 790 C CA . LEU A 1 95 ? 10.909 -6.259 -7.164 1.00 85.44 95 LEU A CA 1
ATOM 791 C C . LEU A 1 95 ? 12.175 -7.106 -7.027 1.00 85.44 95 LEU A C 1
ATOM 793 O O . LEU A 1 95 ? 13.275 -6.593 -7.237 1.00 85.44 95 LEU A O 1
ATOM 797 N N . THR A 1 96 ? 12.039 -8.405 -6.751 1.00 85.31 96 THR A N 1
ATOM 798 C CA . THR A 1 96 ? 13.190 -9.320 -6.712 1.00 85.31 96 THR A CA 1
ATOM 799 C C . THR A 1 96 ? 13.865 -9.433 -8.074 1.00 85.31 96 THR A C 1
ATOM 801 O O . THR A 1 96 ? 15.089 -9.304 -8.156 1.00 85.31 96 THR A O 1
ATOM 804 N N . GLU A 1 97 ? 13.095 -9.555 -9.159 1.00 81.56 97 GLU A N 1
ATOM 805 C CA . GLU A 1 97 ? 13.632 -9.519 -10.524 1.00 81.56 97 GLU A CA 1
ATOM 806 C C . GLU A 1 97 ? 14.355 -8.193 -10.835 1.00 81.56 97 GLU A C 1
ATOM 808 O O . GLU A 1 97 ? 15.367 -8.167 -11.543 1.00 81.56 97 GLU A O 1
ATOM 813 N N . HIS A 1 98 ? 13.873 -7.063 -10.313 1.00 80.06 98 HIS A N 1
ATOM 814 C CA . HIS A 1 98 ? 14.585 -5.788 -10.410 1.00 80.06 98 HIS A CA 1
ATOM 815 C C . HIS A 1 98 ? 15.933 -5.814 -9.680 1.00 80.06 98 HIS A C 1
ATOM 817 O O . HIS A 1 98 ? 16.975 -5.613 -10.315 1.00 80.06 98 HIS A O 1
ATOM 823 N N . GLY A 1 99 ? 15.922 -6.126 -8.385 1.00 79.94 99 GLY A N 1
ATOM 824 C CA . GLY A 1 99 ? 17.110 -6.050 -7.539 1.00 79.94 99 GLY A CA 1
ATOM 825 C C . GLY A 1 99 ? 18.195 -7.071 -7.889 1.00 79.94 99 GLY A C 1
ATOM 826 O O . GLY A 1 99 ? 19.374 -6.725 -7.936 1.00 79.94 99 GLY A O 1
ATOM 827 N N . PHE A 1 100 ? 17.820 -8.323 -8.169 1.00 79.19 100 PHE A N 1
ATOM 828 C CA . PHE A 1 100 ? 18.766 -9.447 -8.119 1.00 79.19 100 PHE A CA 1
ATOM 829 C C . PHE A 1 100 ? 18.983 -10.196 -9.441 1.00 79.19 100 PHE A C 1
ATOM 831 O O . PHE A 1 100 ? 19.910 -11.008 -9.513 1.00 79.19 100 PHE A O 1
ATOM 838 N N . SER A 1 101 ? 18.191 -9.935 -10.492 1.00 68.25 101 SER A N 1
ATOM 839 C CA . SER A 1 101 ? 18.278 -10.677 -11.763 1.00 68.25 101 SER A CA 1
ATOM 840 C C . SER A 1 101 ? 19.599 -10.426 -12.504 1.00 68.25 101 SER A C 1
ATOM 842 O O . SER A 1 101 ? 19.680 -9.537 -13.355 1.00 68.25 101 SER A O 1
ATOM 844 N N . ARG A 1 102 ? 20.625 -11.232 -12.211 1.00 59.62 102 ARG A N 1
ATOM 845 C CA . ARG A 1 102 ? 21.958 -11.195 -12.834 1.00 59.62 102 ARG A CA 1
ATOM 846 C C . ARG A 1 102 ? 22.067 -12.096 -14.070 1.00 59.62 102 ARG A C 1
ATOM 848 O O . ARG A 1 102 ? 22.732 -11.728 -15.031 1.00 59.62 102 ARG A O 1
ATOM 855 N N . SER A 1 103 ? 21.412 -13.255 -14.045 1.00 51.50 103 SER A N 1
ATOM 856 C CA . SER A 1 103 ? 21.492 -14.309 -15.063 1.00 51.50 103 SER A CA 1
ATOM 857 C C . SER A 1 103 ? 20.160 -15.067 -15.149 1.00 51.50 103 SER A C 1
ATOM 859 O O . SER A 1 103 ? 19.423 -15.137 -14.168 1.00 51.50 103 SER A O 1
ATOM 861 N N . ARG A 1 104 ? 19.853 -15.640 -16.322 1.00 47.69 104 ARG A N 1
ATOM 862 C CA . ARG A 1 104 ? 18.573 -16.274 -16.716 1.00 47.69 104 ARG A CA 1
ATOM 863 C C . ARG A 1 104 ? 18.078 -17.432 -15.817 1.00 47.69 104 ARG A C 1
ATOM 865 O O . ARG A 1 104 ? 16.991 -17.933 -16.081 1.00 47.69 104 ARG A O 1
ATOM 872 N N . MET A 1 105 ? 18.831 -17.866 -14.801 1.00 47.62 105 MET A N 1
ATOM 873 C CA . MET A 1 105 ? 18.680 -19.191 -14.165 1.00 47.62 105 MET A CA 1
ATOM 874 C C . MET A 1 105 ? 18.655 -19.215 -12.619 1.00 47.62 105 MET A C 1
ATOM 876 O O . MET A 1 105 ? 18.707 -20.295 -12.049 1.00 47.62 105 MET A O 1
ATOM 880 N N . GLU A 1 106 ? 18.590 -18.087 -11.903 1.00 52.59 106 GLU A N 1
ATOM 881 C CA . GLU A 1 106 ? 18.980 -18.099 -10.470 1.00 52.59 106 GLU A CA 1
ATOM 882 C C . GLU A 1 106 ? 17.858 -18.112 -9.415 1.00 52.59 106 GLU A C 1
ATOM 884 O O . GLU A 1 106 ? 18.167 -18.320 -8.246 1.00 52.59 106 GLU A O 1
ATOM 889 N N . PHE A 1 107 ? 16.587 -17.890 -9.768 1.00 55.38 107 PHE A N 1
ATOM 890 C CA . PHE A 1 107 ? 15.512 -17.835 -8.760 1.00 55.38 107 PHE A CA 1
ATOM 891 C C . PHE A 1 107 ? 14.877 -19.203 -8.512 1.00 55.38 107 PHE A C 1
ATOM 893 O O . PHE A 1 107 ? 15.054 -19.796 -7.457 1.00 55.38 107 PHE A O 1
ATOM 900 N N . PHE A 1 108 ? 14.140 -19.689 -9.508 1.00 60.88 108 PHE A N 1
ATOM 901 C CA . PHE A 1 108 ? 13.463 -20.982 -9.542 1.00 60.88 108 PHE A CA 1
ATOM 902 C C . PHE A 1 108 ? 13.314 -21.393 -11.016 1.00 60.88 108 PHE A C 1
ATOM 904 O O . PHE A 1 108 ? 13.272 -20.506 -11.887 1.00 60.88 108 PHE A O 1
ATOM 911 N N . PRO A 1 109 ? 13.211 -22.697 -11.334 1.00 64.38 109 PRO A N 1
ATOM 912 C CA . PRO A 1 109 ? 12.852 -23.121 -12.684 1.00 64.38 109 PRO A CA 1
ATOM 913 C C . PRO A 1 109 ? 11.549 -22.421 -13.114 1.00 64.38 109 PRO A C 1
ATOM 915 O O . PRO A 1 109 ? 10.618 -22.302 -12.324 1.00 64.38 109 PRO A O 1
ATOM 918 N N . ARG A 1 110 ? 11.497 -21.920 -14.358 1.00 71.62 110 ARG A N 1
ATOM 919 C CA . ARG A 1 110 ? 10.352 -21.189 -14.953 1.00 71.62 110 ARG A CA 1
ATOM 920 C C . ARG A 1 110 ? 10.027 -19.791 -14.392 1.00 71.62 110 ARG A C 1
ATOM 922 O O . ARG A 1 110 ? 8.994 -19.232 -14.747 1.00 71.62 110 ARG A O 1
ATOM 929 N N . HIS A 1 111 ? 10.916 -19.140 -13.631 1.00 76.44 111 HIS A N 1
ATOM 930 C CA . HIS A 1 111 ? 10.701 -17.748 -13.173 1.00 76.44 111 HIS A CA 1
ATOM 931 C C . HIS A 1 111 ? 10.309 -16.771 -14.306 1.00 76.44 111 HIS A C 1
ATOM 933 O O . HIS A 1 111 ? 9.491 -15.874 -14.113 1.00 76.44 111 HIS A O 1
ATOM 939 N N . ARG A 1 112 ? 10.869 -16.944 -15.512 1.00 74.94 112 ARG A N 1
ATOM 940 C CA . ARG A 1 112 ? 10.533 -16.117 -16.684 1.00 74.94 112 ARG A CA 1
ATOM 941 C C . ARG A 1 112 ? 9.064 -16.243 -17.082 1.00 74.94 112 ARG A C 1
ATOM 943 O O . ARG A 1 112 ? 8.438 -15.232 -17.378 1.00 74.94 112 ARG A O 1
ATOM 950 N N . GLU A 1 113 ? 8.540 -17.463 -17.102 1.00 81.38 113 GLU A N 1
ATOM 951 C CA . GLU A 1 113 ? 7.146 -17.732 -17.461 1.00 81.38 113 GLU A CA 1
ATOM 952 C C . GLU A 1 113 ? 6.222 -17.073 -16.439 1.00 81.38 113 GLU A C 1
ATOM 954 O O . GLU A 1 113 ? 5.341 -16.312 -16.821 1.00 81.38 113 GLU A O 1
ATOM 959 N N . VAL A 1 114 ? 6.514 -17.244 -15.143 1.00 82.88 114 VAL A N 1
ATOM 960 C CA . VAL A 1 114 ? 5.778 -16.582 -14.055 1.00 82.88 114 VAL A CA 1
ATOM 961 C C . VAL A 1 114 ? 5.815 -15.063 -14.213 1.00 82.88 114 VAL A C 1
ATOM 963 O O . VAL A 1 114 ? 4.777 -14.414 -14.151 1.00 82.88 114 VAL A O 1
ATOM 966 N N . SER A 1 115 ? 6.988 -14.485 -14.476 1.00 81.81 115 SER A N 1
ATOM 967 C CA . SER A 1 115 ? 7.136 -13.042 -14.673 1.00 81.81 115 SER A CA 1
ATOM 968 C C . SER A 1 115 ? 6.291 -12.533 -15.851 1.00 81.81 115 SER A C 1
ATOM 970 O O . SER A 1 115 ? 5.596 -11.526 -15.712 1.00 81.81 115 SER A O 1
ATOM 972 N N . VAL A 1 116 ? 6.275 -13.238 -16.984 1.00 83.25 116 VAL A N 1
ATOM 973 C CA . VAL A 1 116 ? 5.442 -12.864 -18.140 1.00 83.25 116 VAL A CA 1
ATOM 974 C C . VAL A 1 116 ? 3.951 -13.016 -17.826 1.00 83.25 116 VAL A C 1
ATOM 976 O O . VAL A 1 116 ? 3.183 -12.098 -18.105 1.00 83.25 116 VAL A O 1
ATOM 979 N N . CYS A 1 117 ? 3.535 -14.118 -17.193 1.00 87.00 117 CYS A N 1
ATOM 980 C CA . CYS A 1 117 ? 2.149 -14.316 -16.759 1.00 87.00 117 CYS A CA 1
ATOM 981 C C . CYS A 1 117 ? 1.680 -13.181 -15.841 1.00 87.00 117 CYS A C 1
ATOM 983 O O . CYS A 1 117 ? 0.583 -12.657 -16.011 1.00 87.00 117 CYS A O 1
ATOM 985 N N . LEU A 1 118 ? 2.531 -12.763 -14.905 1.00 87.25 118 LEU A N 1
ATOM 986 C CA . LEU A 1 118 ? 2.269 -11.653 -13.997 1.00 87.25 118 LEU A CA 1
ATOM 987 C C . LEU A 1 118 ? 2.097 -10.310 -14.730 1.00 87.25 118 LEU A C 1
ATOM 989 O O . LEU A 1 118 ? 1.197 -9.552 -14.381 1.00 87.25 118 LEU A O 1
ATOM 993 N N . ASP A 1 119 ? 2.889 -10.023 -15.770 1.00 85.56 119 ASP A N 1
ATOM 994 C CA . ASP A 1 119 ? 2.694 -8.806 -16.579 1.00 85.56 119 ASP A CA 1
ATOM 995 C C . ASP A 1 119 ? 1.380 -8.849 -17.379 1.00 85.56 119 ASP A C 1
ATOM 997 O O . ASP A 1 119 ? 0.678 -7.842 -17.458 1.00 85.56 119 ASP A O 1
ATOM 1001 N N . VAL A 1 120 ? 0.997 -10.011 -17.921 1.00 88.31 120 VAL A N 1
ATOM 1002 C CA . VAL A 1 120 ? -0.298 -10.177 -18.609 1.00 88.31 120 VAL A CA 1
ATOM 1003 C C . VAL A 1 120 ? -1.462 -9.959 -17.641 1.00 88.31 120 VAL A C 1
ATOM 1005 O O . VAL A 1 120 ? -2.400 -9.232 -17.961 1.00 88.31 120 VAL A O 1
ATOM 1008 N N . LEU A 1 121 ? -1.391 -10.531 -16.436 1.00 89.75 121 LEU A N 1
ATOM 1009 C CA . LEU A 1 121 ? -2.409 -10.334 -15.402 1.00 89.75 121 LEU A CA 1
ATOM 1010 C C . LEU A 1 121 ? -2.518 -8.866 -14.963 1.00 89.75 121 LEU A C 1
ATOM 1012 O O . LEU A 1 121 ? -3.622 -8.411 -14.677 1.00 89.75 121 LEU A O 1
ATOM 1016 N N . CYS A 1 122 ? -1.420 -8.102 -14.963 1.00 87.00 122 CYS A N 1
ATOM 1017 C CA . CYS A 1 122 ? -1.466 -6.658 -14.709 1.00 87.00 122 CYS A CA 1
ATOM 1018 C C . CYS A 1 122 ? -2.242 -5.898 -15.786 1.00 87.00 122 CYS A C 1
ATOM 1020 O O . CYS A 1 122 ? -3.057 -5.038 -15.464 1.00 87.00 122 CYS A O 1
ATOM 1022 N N . LEU A 1 123 ? -2.016 -6.219 -17.061 1.00 88.12 123 LEU A N 1
ATOM 1023 C CA . LEU A 1 123 ? -2.763 -5.599 -18.157 1.00 88.12 123 LEU A CA 1
ATOM 1024 C C . LEU A 1 123 ? -4.250 -5.967 -18.095 1.00 88.12 123 LEU A C 1
ATOM 1026 O O . LEU A 1 123 ? -5.108 -5.116 -18.333 1.00 88.12 123 LEU A O 1
ATOM 1030 N N . LEU A 1 124 ? -4.559 -7.211 -17.720 1.00 90.50 124 LEU A N 1
ATOM 1031 C CA . LEU A 1 124 ? -5.934 -7.645 -17.484 1.00 90.50 124 LEU A CA 1
ATOM 1032 C C . LEU A 1 124 ? -6.574 -6.895 -16.310 1.00 90.50 124 LEU A C 1
ATOM 1034 O O . LEU A 1 124 ? -7.719 -6.480 -16.432 1.00 90.50 124 LEU A O 1
ATOM 1038 N N . ASP A 1 125 ? -5.853 -6.663 -15.211 1.00 89.56 125 ASP A N 1
ATOM 1039 C CA . ASP A 1 125 ? -6.335 -5.861 -14.077 1.00 89.56 125 ASP A CA 1
ATOM 1040 C C . ASP A 1 125 ? -6.669 -4.415 -14.481 1.00 89.56 125 ASP A C 1
ATOM 1042 O O . ASP A 1 125 ? -7.747 -3.916 -14.155 1.00 89.56 125 ASP A O 1
ATOM 1046 N N . ILE A 1 126 ? -5.809 -3.771 -15.278 1.00 89.19 126 ILE A N 1
ATOM 1047 C CA . ILE A 1 126 ? -6.103 -2.452 -15.863 1.00 89.19 126 ILE A CA 1
ATOM 1048 C C . ILE A 1 126 ? -7.398 -2.517 -16.682 1.00 89.19 126 ILE A C 1
ATOM 1050 O O . ILE A 1 126 ? -8.274 -1.669 -16.515 1.00 89.19 126 ILE A O 1
ATOM 1054 N N . GLY A 1 127 ? -7.555 -3.546 -17.522 1.00 91.25 127 GLY A N 1
ATOM 1055 C CA . GLY A 1 127 ? -8.781 -3.785 -18.285 1.00 91.25 127 GLY A CA 1
ATOM 1056 C C . GLY A 1 127 ? -10.017 -3.940 -17.393 1.00 91.25 127 GLY A C 1
ATOM 1057 O O . GLY A 1 127 ? -11.041 -3.308 -17.639 1.00 91.25 127 GLY A O 1
ATOM 1058 N N . MET A 1 128 ? -9.918 -4.716 -16.315 1.00 89.31 128 MET A N 1
ATOM 1059 C CA . MET A 1 128 ? -11.012 -4.942 -15.364 1.00 89.31 128 MET A CA 1
ATOM 1060 C C . MET A 1 128 ? -11.454 -3.658 -14.654 1.00 89.31 128 MET A C 1
ATOM 1062 O O . MET A 1 128 ? -12.647 -3.486 -14.389 1.00 89.31 128 MET A O 1
ATOM 1066 N N . ASN A 1 129 ? -10.538 -2.719 -14.402 1.00 88.50 129 ASN A N 1
ATOM 1067 C CA . ASN A 1 129 ? -10.884 -1.414 -13.833 1.00 88.50 129 ASN A CA 1
ATOM 1068 C C . ASN A 1 129 ? -11.754 -0.569 -14.782 1.00 88.50 129 ASN A C 1
ATOM 1070 O O . ASN A 1 129 ? -12.633 0.144 -14.306 1.00 88.50 129 ASN A O 1
ATOM 1074 N N . PHE A 1 130 ? -11.607 -0.706 -16.106 1.00 90.75 130 PHE A N 1
ATOM 1075 C CA . PHE A 1 130 ? -12.504 -0.058 -17.078 1.00 90.75 130 PHE A CA 1
ATOM 1076 C C . PHE A 1 130 ? -13.916 -0.660 -17.108 1.00 90.75 130 PHE A C 1
ATOM 1078 O O . PHE A 1 130 ? -14.859 0.012 -17.529 1.00 90.75 130 PHE A O 1
ATOM 1085 N N . PHE A 1 131 ? -14.071 -1.908 -16.659 1.00 90.81 131 PHE A N 1
ATOM 1086 C CA . PHE A 1 131 ? -15.357 -2.607 -16.585 1.00 90.81 131 PHE A CA 1
ATOM 1087 C C . PHE A 1 131 ? -16.009 -2.554 -15.199 1.00 90.81 131 PHE A C 1
ATOM 1089 O O . PHE A 1 131 ? -17.088 -3.117 -15.018 1.00 90.81 131 PHE A O 1
ATOM 1096 N N . THR A 1 132 ? -15.383 -1.895 -14.221 1.00 89.81 132 THR A N 1
ATOM 1097 C CA . THR A 1 132 ? -15.903 -1.794 -12.853 1.00 89.81 132 THR A CA 1
ATOM 1098 C C . THR A 1 132 ? -16.508 -0.413 -12.609 1.00 89.81 132 THR A C 1
ATOM 1100 O O . THR A 1 132 ? -15.859 0.607 -12.836 1.00 89.81 132 THR A O 1
ATOM 1103 N N . GLY A 1 133 ? -17.752 -0.372 -12.128 1.00 89.88 133 GLY A N 1
ATOM 1104 C CA . GLY A 1 133 ? -18.411 0.875 -11.732 1.00 89.88 133 GLY A CA 1
ATOM 1105 C C . GLY A 1 133 ? -17.793 1.500 -10.481 1.00 89.88 133 GLY A C 1
ATOM 1106 O O . GLY A 1 133 ? -17.124 0.829 -9.693 1.00 89.88 133 GLY A O 1
ATOM 1107 N N . TYR A 1 134 ? -18.046 2.788 -10.264 1.00 89.12 134 TYR A N 1
ATOM 1108 C CA . TYR A 1 134 ? -17.570 3.504 -9.078 1.00 89.12 134 TYR A CA 1
ATOM 1109 C C . TYR A 1 134 ? -18.724 4.163 -8.320 1.00 89.12 134 TYR A C 1
ATOM 1111 O O . TYR A 1 134 ? -19.783 4.454 -8.875 1.00 89.12 134 TYR A O 1
ATOM 1119 N N . ILE A 1 135 ? -18.510 4.394 -7.025 1.00 87.69 135 ILE A N 1
ATOM 1120 C CA . ILE A 1 135 ? -19.464 5.085 -6.155 1.00 87.69 135 ILE A CA 1
ATOM 1121 C C . ILE A 1 135 ? -19.059 6.558 -6.096 1.00 87.69 135 ILE A C 1
ATOM 1123 O O . ILE A 1 135 ? -17.917 6.887 -5.776 1.00 87.69 135 ILE A O 1
ATOM 1127 N N . THR A 1 136 ? -19.988 7.449 -6.426 1.00 87.06 136 THR A N 1
ATOM 1128 C CA . THR A 1 136 ? -19.778 8.901 -6.375 1.00 87.06 136 THR A CA 1
ATOM 1129 C C . THR A 1 136 ? -19.785 9.388 -4.921 1.00 87.06 136 THR A C 1
ATOM 1131 O O . THR A 1 136 ? -20.373 8.751 -4.051 1.00 87.06 136 THR A O 1
ATOM 1134 N N . SER A 1 137 ? -19.209 10.560 -4.635 1.00 82.88 137 SER A N 1
ATOM 1135 C CA . SER A 1 137 ? -19.245 11.195 -3.301 1.00 82.88 137 SER A CA 1
ATOM 1136 C C . SER A 1 137 ? -20.657 11.373 -2.722 1.00 82.88 137 SER A C 1
ATOM 1138 O O . SER A 1 137 ? -20.825 11.401 -1.508 1.00 82.88 137 SER A O 1
ATOM 1140 N N . ARG A 1 138 ? -21.679 11.447 -3.584 1.00 83.19 138 ARG A N 1
ATOM 1141 C CA . ARG A 1 138 ? -23.104 11.505 -3.215 1.00 83.19 138 ARG A CA 1
ATOM 1142 C C . ARG A 1 138 ? -23.721 10.136 -2.878 1.00 83.19 138 ARG A C 1
ATOM 1144 O O . ARG A 1 138 ? -24.917 10.066 -2.636 1.00 83.19 138 ARG A O 1
ATOM 1151 N N . GLY A 1 139 ? -22.942 9.054 -2.923 1.00 80.19 139 GLY A N 1
ATOM 1152 C CA . GLY A 1 139 ? -23.400 7.683 -2.670 1.00 80.19 139 GLY A CA 1
ATOM 1153 C C . GLY A 1 139 ? -24.075 6.987 -3.858 1.00 80.19 139 GLY A C 1
ATOM 1154 O O . GLY A 1 139 ? -24.409 5.814 -3.750 1.00 80.19 139 GLY A O 1
ATOM 1155 N N . ALA A 1 140 ? -24.248 7.669 -4.995 1.00 84.75 140 ALA A N 1
ATOM 1156 C CA . ALA A 1 140 ? -24.824 7.083 -6.205 1.00 84.75 140 ALA A CA 1
ATOM 1157 C C . ALA A 1 140 ? -23.795 6.241 -6.979 1.00 84.75 140 ALA A C 1
ATOM 1159 O O . ALA A 1 140 ? -22.636 6.649 -7.125 1.00 84.75 140 ALA A O 1
ATOM 1160 N N . VAL A 1 141 ? -24.231 5.091 -7.500 1.00 87.94 141 VAL A N 1
ATOM 1161 C CA . VAL A 1 141 ? -23.406 4.197 -8.321 1.00 87.94 141 VAL A CA 1
ATOM 1162 C C . VAL A 1 141 ? -23.458 4.649 -9.780 1.00 87.94 141 VAL A C 1
ATOM 1164 O O . VAL A 1 141 ? -24.530 4.798 -10.358 1.00 87.94 141 VAL A O 1
ATOM 1167 N N . GLU A 1 142 ? -22.293 4.867 -10.387 1.00 89.69 142 GLU A N 1
ATOM 1168 C CA . GLU A 1 142 ? -22.173 5.219 -11.804 1.00 89.69 142 GLU A CA 1
ATOM 1169 C C . GLU A 1 142 ? -21.664 4.011 -12.600 1.00 89.69 142 GLU A C 1
ATOM 1171 O O . GLU A 1 142 ? -20.566 3.503 -12.359 1.00 89.69 142 GLU A O 1
ATOM 1176 N N . MET A 1 143 ? -22.479 3.565 -13.562 1.00 87.81 143 MET A N 1
ATOM 1177 C CA . MET A 1 143 ? -22.233 2.375 -14.394 1.00 87.81 143 MET A CA 1
ATOM 1178 C C . MET A 1 143 ? -22.027 2.707 -15.886 1.00 87.81 143 MET A C 1
ATOM 1180 O O . MET A 1 143 ? -21.879 1.807 -16.710 1.00 87.81 143 MET A O 1
ATOM 1184 N N . ASP A 1 144 ? -22.027 3.991 -16.261 1.00 89.56 144 ASP A N 1
ATOM 1185 C CA . ASP A 1 144 ? -21.818 4.418 -17.650 1.00 89.56 144 ASP A CA 1
ATOM 1186 C C . ASP A 1 144 ? -20.342 4.273 -18.060 1.00 89.56 144 ASP A C 1
ATOM 1188 O O . ASP A 1 144 ? -19.450 4.893 -17.473 1.00 89.56 144 ASP A O 1
ATOM 1192 N N . ALA A 1 145 ? -20.089 3.499 -19.119 1.00 88.69 145 ALA A N 1
ATOM 1193 C CA . ALA A 1 145 ? -18.757 3.182 -19.622 1.00 88.69 145 ALA A CA 1
ATOM 1194 C C . ALA A 1 145 ? -17.906 4.429 -19.908 1.00 88.69 145 ALA A C 1
ATOM 1196 O O . ALA A 1 145 ? -16.714 4.451 -19.595 1.00 88.69 145 ALA A O 1
ATOM 1197 N N . ARG A 1 146 ? -18.504 5.493 -20.469 1.00 90.19 146 ARG A N 1
ATOM 1198 C CA . ARG A 1 146 ? -17.762 6.726 -20.794 1.00 90.19 146 ARG A CA 1
ATOM 1199 C C . ARG A 1 146 ? -17.315 7.464 -19.538 1.00 90.19 146 ARG A C 1
ATOM 1201 O O . ARG A 1 146 ? -16.196 7.975 -19.492 1.00 90.19 146 ARG A O 1
ATOM 1208 N N . LYS A 1 147 ? -18.178 7.514 -18.520 1.00 90.94 147 LYS A N 1
ATOM 1209 C CA . LYS A 1 147 ? -17.859 8.151 -17.237 1.00 90.94 147 LYS A CA 1
ATOM 1210 C C . LYS A 1 147 ? -16.808 7.349 -16.476 1.00 90.94 147 LYS A C 1
ATOM 1212 O O . LYS A 1 147 ? -15.860 7.949 -15.980 1.00 90.94 147 LYS A O 1
ATOM 1217 N N . ILE A 1 148 ? -16.929 6.018 -16.451 1.00 91.31 148 ILE A N 1
ATOM 1218 C CA . ILE A 1 148 ? -15.947 5.117 -15.828 1.00 91.31 148 ILE A CA 1
ATOM 1219 C C . ILE A 1 148 ? -14.568 5.313 -16.464 1.00 91.31 148 ILE A C 1
ATOM 1221 O O . ILE A 1 148 ? -13.603 5.607 -15.760 1.00 91.31 148 ILE A O 1
ATOM 1225 N N . ALA A 1 149 ? -14.483 5.236 -17.797 1.00 91.31 149 ALA A N 1
ATOM 1226 C CA . ALA A 1 149 ? -13.220 5.396 -18.509 1.00 91.31 149 ALA A CA 1
ATOM 1227 C C . ALA A 1 149 ? -12.596 6.778 -18.273 1.00 91.31 149 ALA A C 1
ATOM 1229 O O . ALA A 1 149 ? -11.408 6.871 -17.972 1.00 91.31 149 ALA A O 1
ATOM 1230 N N . ARG A 1 150 ? -13.391 7.856 -18.346 1.00 92.75 150 ARG A N 1
ATOM 1231 C CA . ARG A 1 150 ? -12.898 9.218 -18.093 1.00 92.75 150 ARG A CA 1
ATOM 1232 C C . ARG A 1 150 ? -12.390 9.379 -16.662 1.00 92.75 150 ARG A C 1
ATOM 1234 O O . ARG A 1 150 ? -11.327 9.959 -16.473 1.00 92.75 150 ARG A O 1
ATOM 1241 N N . ASN A 1 151 ? -13.130 8.871 -15.678 1.00 90.44 151 ASN A N 1
ATOM 1242 C CA . ASN A 1 151 ? -12.743 8.950 -14.273 1.00 90.44 151 ASN A CA 1
ATOM 1243 C C . ASN A 1 151 ? -11.437 8.189 -14.000 1.00 90.44 151 ASN A C 1
ATOM 1245 O O . ASN A 1 151 ? -10.577 8.691 -13.282 1.00 90.44 151 ASN A O 1
ATOM 1249 N N . TYR A 1 152 ? -11.259 7.011 -14.606 1.00 90.25 152 TYR A N 1
ATOM 1250 C CA . TYR A 1 152 ? -10.039 6.224 -14.431 1.00 90.25 152 TYR A CA 1
ATOM 1251 C C . TYR A 1 152 ? -8.832 6.846 -15.151 1.00 90.25 152 TYR A C 1
ATOM 1253 O O . TYR A 1 152 ? -7.797 7.036 -14.521 1.00 90.25 152 TYR A O 1
ATOM 1261 N N . ILE A 1 153 ? -8.973 7.241 -16.425 1.00 91.12 153 ILE A N 1
ATOM 1262 C CA . ILE A 1 153 ? -7.878 7.811 -17.239 1.00 91.12 153 ILE A CA 1
ATOM 1263 C C . ILE A 1 153 ? -7.388 9.153 -16.687 1.00 91.12 153 ILE A C 1
ATOM 1265 O O . ILE A 1 153 ? -6.189 9.415 -16.691 1.00 91.12 153 ILE A O 1
ATOM 1269 N N . MET A 1 154 ? -8.304 10.006 -16.219 1.00 89.44 154 MET A N 1
ATOM 1270 C CA . MET A 1 154 ? -7.949 11.302 -15.624 1.00 89.44 154 MET A CA 1
ATOM 1271 C C . MET A 1 154 ? -7.391 11.157 -14.202 1.00 89.44 154 MET A C 1
ATOM 1273 O O . MET A 1 154 ? -6.844 12.111 -13.653 1.00 89.44 154 MET A O 1
ATOM 1277 N N . GLY A 1 155 ? -7.541 9.980 -13.592 1.00 84.38 155 GLY A N 1
ATOM 1278 C CA . GLY A 1 155 ? -7.008 9.685 -12.274 1.00 84.38 155 GLY A CA 1
ATOM 1279 C C . GLY A 1 155 ? -5.499 9.404 -12.302 1.00 84.38 155 GLY A C 1
ATOM 1280 O O . GLY A 1 155 ? -4.979 8.848 -13.270 1.00 84.38 155 GLY A O 1
ATOM 1281 N N . PRO A 1 156 ? -4.776 9.691 -11.204 1.00 80.62 156 PRO A N 1
ATOM 1282 C CA . PRO A 1 156 ? -3.342 9.403 -11.108 1.00 80.62 156 PRO A CA 1
ATOM 1283 C C . PRO A 1 156 ? -3.038 7.896 -11.137 1.00 80.62 156 PRO A C 1
ATOM 1285 O O . PRO A 1 156 ? -1.940 7.489 -11.518 1.00 80.62 156 PRO A O 1
ATOM 1288 N N . TYR A 1 157 ? -4.013 7.062 -10.760 1.00 81.88 157 TYR A N 1
ATOM 1289 C CA . TYR A 1 157 ? -3.870 5.610 -10.706 1.00 81.88 157 TYR A CA 1
ATOM 1290 C C . TYR A 1 157 ? -3.623 4.996 -12.084 1.00 81.88 157 TYR A C 1
ATOM 1292 O O . TYR A 1 157 ? -2.740 4.156 -12.197 1.00 81.88 157 TYR A O 1
ATOM 1300 N N . PHE A 1 158 ? -4.302 5.457 -13.141 1.00 86.75 158 PHE A N 1
ATOM 1301 C CA . PHE A 1 158 ? -4.129 4.888 -14.482 1.00 86.75 158 PHE A CA 1
ATOM 1302 C C . PHE A 1 158 ? -2.698 5.049 -15.004 1.00 86.75 158 PHE A C 1
ATOM 1304 O O . PHE A 1 158 ? -2.100 4.088 -15.484 1.00 86.75 158 PHE A O 1
ATOM 1311 N N . ILE A 1 159 ? -2.118 6.245 -14.862 1.00 84.88 159 ILE A N 1
ATOM 1312 C CA . ILE A 1 159 ? -0.742 6.514 -15.302 1.00 84.88 159 ILE A CA 1
ATOM 1313 C C . ILE A 1 159 ? 0.244 5.647 -14.511 1.00 84.88 159 ILE A C 1
ATOM 1315 O O . ILE A 1 159 ? 1.141 5.038 -15.094 1.00 84.88 159 ILE A O 1
ATOM 1319 N N . CYS A 1 160 ? 0.058 5.542 -13.194 1.00 83.12 160 CYS A N 1
ATOM 1320 C CA . CYS A 1 160 ? 0.903 4.701 -12.347 1.00 83.12 160 CYS A CA 1
ATOM 1321 C C . CYS A 1 160 ? 0.780 3.217 -12.717 1.00 83.12 160 CYS A C 1
ATOM 1323 O O . CYS A 1 160 ? 1.786 2.515 -12.816 1.00 83.12 160 CYS A O 1
ATOM 1325 N N . ASP A 1 161 ? -0.436 2.741 -12.967 1.00 84.25 161 ASP A N 1
ATOM 1326 C CA . ASP A 1 161 ? -0.719 1.361 -13.348 1.00 84.25 161 ASP A CA 1
ATOM 1327 C C . ASP A 1 161 ? -0.091 1.019 -14.696 1.00 84.25 161 ASP A C 1
ATOM 1329 O O . ASP A 1 161 ? 0.570 -0.012 -14.820 1.00 84.25 161 ASP A O 1
ATOM 1333 N N . LEU A 1 162 ? -0.220 1.910 -15.678 1.00 85.56 162 LEU A N 1
ATOM 1334 C CA . LEU A 1 162 ? 0.332 1.730 -17.013 1.00 85.56 162 LEU A CA 1
ATOM 1335 C C . LEU A 1 162 ? 1.864 1.718 -16.996 1.00 85.56 162 LEU A C 1
ATOM 1337 O O . LEU A 1 162 ? 2.470 0.744 -17.443 1.00 85.56 162 LEU A O 1
ATOM 1341 N N . LEU A 1 163 ? 2.491 2.758 -16.431 1.00 82.69 163 LEU A N 1
ATOM 1342 C CA . LEU A 1 163 ? 3.953 2.879 -16.372 1.00 82.69 163 LEU A CA 1
ATOM 1343 C C . LEU A 1 163 ? 4.583 1.723 -15.603 1.00 82.69 163 LEU A C 1
ATOM 1345 O O . LEU A 1 163 ? 5.642 1.210 -15.970 1.00 82.69 163 LEU A O 1
ATOM 1349 N N . SER A 1 164 ? 3.915 1.292 -14.540 1.00 80.62 164 SER A N 1
ATOM 1350 C CA . SER A 1 164 ? 4.408 0.205 -13.722 1.00 80.62 164 SER A CA 1
ATOM 1351 C C . SER A 1 164 ? 4.206 -1.160 -14.383 1.00 80.62 164 SER A C 1
ATOM 1353 O O . SER A 1 164 ? 5.028 -2.044 -14.159 1.00 80.62 164 SER A O 1
ATOM 1355 N N . SER A 1 165 ? 3.188 -1.352 -15.228 1.00 81.06 165 SER A N 1
ATOM 1356 C CA . SER A 1 165 ? 2.898 -2.624 -15.918 1.00 81.06 165 SER A CA 1
ATOM 1357 C C . SER A 1 165 ? 3.762 -2.874 -17.157 1.00 81.06 165 SER A C 1
ATOM 1359 O O . SER A 1 165 ? 3.759 -3.982 -17.687 1.00 81.06 165 SER A O 1
ATOM 1361 N N . THR A 1 166 ? 4.535 -1.882 -17.605 1.00 76.69 166 THR A N 1
ATOM 1362 C CA . THR A 1 166 ? 5.400 -2.003 -18.785 1.00 76.69 166 THR A CA 1
ATOM 1363 C C . THR A 1 166 ? 6.477 -3.089 -18.600 1.00 76.69 166 THR A C 1
ATOM 1365 O O . THR A 1 166 ? 7.300 -2.979 -17.684 1.00 76.69 166 THR A O 1
ATOM 1368 N N . PRO A 1 167 ? 6.536 -4.130 -19.457 1.00 72.88 167 PRO A N 1
ATOM 1369 C CA . PRO A 1 167 ? 7.544 -5.178 -19.329 1.00 72.88 167 PRO A CA 1
ATOM 1370 C C . PRO A 1 167 ? 8.955 -4.638 -19.590 1.00 72.88 167 PRO A C 1
ATOM 1372 O O . PRO A 1 167 ? 9.224 -4.042 -20.634 1.00 72.88 167 PRO A O 1
ATOM 1375 N N . ARG A 1 168 ? 9.898 -4.926 -18.683 1.00 68.88 168 ARG A N 1
ATOM 1376 C CA . ARG A 1 168 ? 11.313 -4.511 -18.793 1.00 68.88 168 ARG A CA 1
ATOM 1377 C C . ARG A 1 168 ? 11.953 -4.900 -20.127 1.00 68.88 168 ARG A C 1
ATOM 1379 O O . ARG A 1 168 ? 12.758 -4.155 -20.676 1.00 68.88 168 ARG A O 1
ATOM 1386 N N . GLN A 1 169 ? 11.618 -6.089 -20.622 1.00 67.94 169 GLN A N 1
ATOM 1387 C CA . GLN A 1 169 ? 12.256 -6.676 -21.801 1.00 67.94 169 GLN A CA 1
ATOM 1388 C C . GLN A 1 169 ? 11.700 -6.141 -23.126 1.00 67.94 169 GLN A C 1
ATOM 1390 O O . GLN A 1 169 ? 12.289 -6.393 -24.173 1.00 67.94 169 GLN A O 1
ATOM 1395 N N . LEU A 1 170 ? 10.589 -5.399 -23.086 1.00 72.38 170 LEU A N 1
ATOM 1396 C CA . LEU A 1 170 ? 9.885 -4.947 -24.283 1.00 72.38 170 LEU A CA 1
ATOM 1397 C C . LEU A 1 170 ? 10.765 -4.007 -25.121 1.00 72.38 170 LEU A C 1
ATOM 1399 O O . LEU A 1 170 ? 10.897 -4.187 -26.326 1.00 72.38 170 LEU A O 1
ATOM 1403 N N . TRP A 1 171 ? 11.473 -3.085 -24.467 1.00 69.94 171 TRP A N 1
ATOM 1404 C CA . TRP A 1 171 ? 12.362 -2.120 -25.124 1.00 69.94 171 TRP A CA 1
ATOM 1405 C C . TRP A 1 171 ? 13.551 -2.767 -25.839 1.00 69.94 171 TRP A C 1
ATOM 1407 O O . TRP A 1 171 ? 13.945 -2.319 -26.912 1.00 69.94 171 TRP A O 1
ATOM 1417 N N . TYR A 1 172 ? 14.085 -3.860 -25.286 1.00 71.12 172 TYR A N 1
ATOM 1418 C CA . TYR A 1 172 ? 15.214 -4.584 -25.874 1.00 71.12 172 TYR A CA 1
ATOM 1419 C C . TYR A 1 172 ? 14.848 -5.329 -27.166 1.00 71.12 172 TYR A C 1
ATOM 1421 O O . TYR A 1 172 ? 15.746 -5.680 -27.925 1.00 71.12 172 TYR A O 1
ATOM 1429 N N . PHE A 1 173 ? 13.558 -5.581 -27.418 1.00 75.31 173 PHE A N 1
ATOM 1430 C CA . PHE A 1 173 ? 13.091 -6.216 -28.653 1.00 75.31 173 PHE A CA 1
ATOM 1431 C C . PHE A 1 173 ? 12.919 -5.211 -29.800 1.00 75.31 173 PHE A C 1
ATOM 1433 O O . PHE A 1 173 ? 13.193 -5.541 -30.949 1.00 75.31 173 PHE A O 1
ATOM 1440 N N . PHE A 1 174 ? 12.485 -3.984 -29.495 1.00 76.94 174 PHE A N 1
ATOM 1441 C CA . PHE A 1 174 ? 12.183 -2.967 -30.509 1.00 76.94 174 PHE A CA 1
ATOM 1442 C C . PHE A 1 174 ? 13.372 -2.068 -30.877 1.00 76.94 174 PHE A C 1
ATOM 1444 O O . PHE A 1 174 ? 13.334 -1.420 -31.920 1.00 76.94 174 PHE A O 1
ATOM 1451 N N . MET A 1 175 ? 14.415 -2.000 -30.043 1.00 79.75 175 MET A N 1
ATOM 1452 C CA . MET A 1 175 ? 15.550 -1.090 -30.244 1.00 79.75 175 MET A CA 1
ATOM 1453 C C . MET A 1 175 ? 16.814 -1.810 -30.718 1.00 79.75 175 MET A C 1
ATOM 1455 O O . MET A 1 175 ? 17.162 -2.891 -30.246 1.00 79.75 175 MET A O 1
ATOM 1459 N N . THR A 1 176 ? 17.565 -1.160 -31.609 1.00 81.50 176 THR A N 1
ATOM 1460 C CA . THR A 1 176 ? 18.887 -1.644 -32.033 1.00 81.50 176 THR A CA 1
ATOM 1461 C C . THR A 1 176 ? 19.939 -1.467 -30.922 1.00 81.50 176 THR A C 1
ATOM 1463 O O . THR A 1 176 ? 19.837 -0.544 -30.109 1.00 81.50 176 THR A O 1
ATOM 1466 N N . PRO A 1 177 ? 21.027 -2.267 -30.895 1.00 78.81 177 PRO A N 1
ATOM 1467 C CA . PRO A 1 177 ? 22.100 -2.133 -29.897 1.00 78.81 177 PRO A CA 1
ATOM 1468 C C . PRO A 1 177 ? 22.775 -0.752 -29.848 1.00 78.81 177 PRO A C 1
ATOM 1470 O O . PRO A 1 177 ? 23.396 -0.392 -28.847 1.00 78.81 177 PRO A O 1
ATOM 1473 N N . ARG A 1 178 ? 22.698 0.022 -30.937 1.00 79.38 178 ARG A N 1
ATOM 1474 C CA . ARG A 1 178 ? 23.177 1.409 -30.984 1.00 79.38 178 ARG A CA 1
ATOM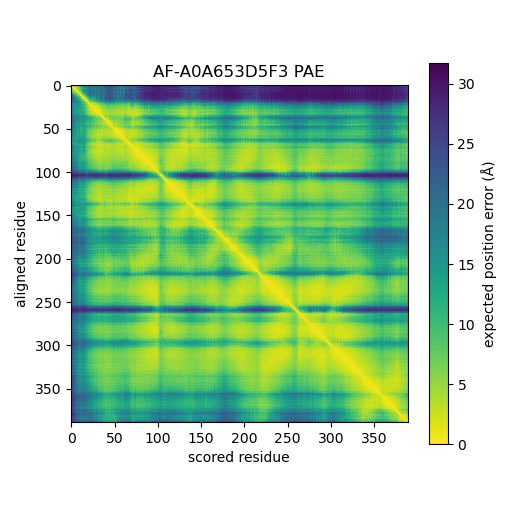 1475 C C . ARG A 1 178 ? 22.222 2.347 -30.242 1.00 79.38 178 ARG A C 1
ATOM 1477 O O . ARG A 1 178 ? 22.665 3.037 -29.333 1.00 79.38 178 ARG A O 1
ATOM 1484 N N . GLN A 1 179 ? 20.924 2.278 -30.543 1.00 79.75 179 GLN A N 1
ATOM 1485 C CA . GLN A 1 179 ? 19.889 3.062 -29.856 1.00 79.75 179 GLN A CA 1
ATOM 1486 C C . GLN A 1 179 ? 19.834 2.758 -28.355 1.00 79.75 179 GLN A C 1
ATOM 1488 O O . GLN A 1 179 ? 19.706 3.669 -27.546 1.00 79.75 179 GLN A O 1
ATOM 1493 N N . ILE A 1 180 ? 20.005 1.492 -27.960 1.00 78.00 180 ILE A N 1
ATOM 1494 C CA . ILE A 1 180 ? 20.052 1.104 -26.541 1.00 78.00 180 ILE A CA 1
ATOM 1495 C C . ILE A 1 180 ? 21.211 1.802 -25.821 1.00 78.00 180 ILE A C 1
ATOM 1497 O O . ILE A 1 180 ? 21.030 2.265 -24.699 1.00 78.00 180 ILE A O 1
ATOM 1501 N N . ARG A 1 181 ? 22.388 1.903 -26.458 1.00 75.19 181 ARG A N 1
ATOM 1502 C CA . ARG A 1 181 ? 23.555 2.583 -25.876 1.00 75.19 181 ARG A CA 1
ATOM 1503 C C . ARG A 1 181 ? 23.343 4.082 -25.715 1.00 75.19 181 ARG A C 1
ATOM 1505 O O . ARG A 1 181 ? 23.728 4.627 -24.689 1.00 75.19 181 ARG A O 1
ATOM 1512 N N . GLU A 1 182 ? 22.704 4.721 -26.688 1.00 80.19 182 GLU A N 1
ATOM 1513 C CA . GLU A 1 182 ? 22.365 6.148 -26.625 1.00 80.19 182 GLU A CA 1
ATOM 1514 C C . GLU A 1 182 ? 21.288 6.433 -25.557 1.00 80.19 182 GLU A C 1
ATOM 1516 O O . GLU A 1 182 ? 21.316 7.474 -24.908 1.00 80.19 182 GLU A O 1
ATOM 1521 N N . MET A 1 183 ? 20.387 5.476 -25.304 1.00 80.38 183 MET A N 1
ATOM 1522 C CA . MET A 1 183 ? 19.252 5.611 -24.377 1.00 80.38 183 MET A CA 1
ATOM 1523 C C . MET A 1 183 ? 19.467 4.910 -23.024 1.00 80.38 183 MET A C 1
ATOM 1525 O O . MET A 1 183 ? 18.502 4.669 -22.293 1.00 80.38 183 MET A O 1
ATOM 1529 N N . LEU A 1 184 ? 20.712 4.573 -22.664 1.00 78.38 184 LEU A N 1
ATOM 1530 C CA . LEU A 1 184 ? 21.030 3.772 -21.472 1.00 78.38 184 LEU A CA 1
ATOM 1531 C C . LEU A 1 184 ? 20.463 4.411 -20.186 1.00 78.38 184 LEU A C 1
ATOM 1533 O O . LEU A 1 184 ? 19.806 3.739 -19.392 1.00 78.38 184 LEU A O 1
ATOM 1537 N N . TYR A 1 185 ? 20.633 5.726 -20.024 1.00 78.94 185 TYR A N 1
ATOM 1538 C CA . TYR A 1 185 ? 20.126 6.480 -18.871 1.00 78.94 185 TYR A CA 1
ATOM 1539 C C . TYR A 1 185 ? 18.595 6.421 -18.758 1.00 78.94 185 TYR A C 1
ATOM 1541 O O . TYR A 1 185 ? 18.052 6.141 -17.687 1.00 78.94 185 TYR A O 1
ATOM 1549 N N . ILE A 1 186 ? 17.892 6.620 -19.878 1.00 80.56 186 ILE A N 1
ATOM 1550 C CA . ILE A 1 186 ? 16.423 6.574 -19.944 1.00 80.56 186 ILE A CA 1
ATOM 1551 C C . ILE A 1 186 ? 15.928 5.164 -19.618 1.00 80.56 186 ILE A C 1
ATOM 1553 O O . ILE A 1 186 ? 14.981 5.000 -18.851 1.00 80.56 186 ILE A O 1
ATOM 1557 N N . LEU A 1 187 ? 16.607 4.134 -20.122 1.00 77.69 187 LEU A N 1
ATOM 1558 C CA . LEU A 1 187 ? 16.279 2.742 -19.829 1.00 77.69 187 LEU A CA 1
ATOM 1559 C C . LEU A 1 187 ? 16.485 2.397 -18.346 1.00 77.69 187 LEU A C 1
ATOM 1561 O O . LEU A 1 187 ? 15.694 1.646 -17.776 1.00 77.69 187 LEU A O 1
ATOM 1565 N N . GLY A 1 188 ? 17.496 2.982 -17.696 1.00 76.50 188 GLY A N 1
ATOM 1566 C CA . GLY A 1 188 ? 17.694 2.896 -16.248 1.00 76.50 188 GLY A CA 1
ATOM 1567 C C . GLY A 1 188 ? 16.520 3.483 -15.456 1.00 76.50 188 GLY A C 1
ATOM 1568 O O . GLY A 1 188 ? 16.016 2.835 -14.538 1.00 76.50 188 GLY A O 1
ATOM 1569 N N . ILE A 1 189 ? 16.030 4.663 -15.852 1.00 79.88 189 ILE A N 1
ATOM 1570 C CA . ILE A 1 189 ? 14.859 5.311 -15.233 1.00 79.88 189 ILE A CA 1
ATOM 1571 C C . ILE A 1 189 ? 13.595 4.475 -15.458 1.00 79.88 189 ILE A C 1
ATOM 1573 O O . ILE A 1 189 ? 12.869 4.194 -14.506 1.00 79.88 189 ILE A O 1
ATOM 1577 N N . ILE A 1 190 ? 13.359 4.009 -16.687 1.00 79.50 190 ILE A N 1
ATOM 1578 C CA . ILE A 1 190 ? 12.224 3.135 -17.021 1.00 79.50 190 ILE A CA 1
ATOM 1579 C C . ILE A 1 190 ? 12.259 1.859 -16.175 1.00 79.50 190 ILE A C 1
ATOM 1581 O O . ILE A 1 190 ? 11.233 1.419 -15.661 1.00 79.50 190 ILE A O 1
ATOM 1585 N N . ASN A 1 191 ? 13.444 1.292 -15.955 1.00 75.75 191 ASN A N 1
ATOM 1586 C CA . ASN A 1 191 ? 13.597 0.108 -15.118 1.00 75.75 191 ASN A CA 1
ATOM 1587 C C . ASN A 1 191 ? 13.285 0.356 -13.644 1.00 75.75 191 ASN A C 1
ATOM 1589 O O . ASN A 1 191 ? 12.894 -0.595 -12.967 1.00 75.75 191 ASN A O 1
ATOM 1593 N N . MET A 1 192 ? 13.416 1.594 -13.163 1.00 78.31 192 MET A N 1
ATOM 1594 C CA . MET A 1 192 ? 13.003 2.011 -11.822 1.00 78.31 192 MET A CA 1
ATOM 1595 C C . MET A 1 192 ? 11.496 2.298 -11.716 1.00 78.31 192 MET A C 1
ATOM 1597 O O . MET A 1 192 ? 10.961 2.295 -10.608 1.00 78.31 192 MET A O 1
ATOM 1601 N N . LEU A 1 193 ? 10.766 2.468 -12.830 1.00 79.44 193 LEU A N 1
ATOM 1602 C CA . LEU A 1 193 ? 9.306 2.676 -12.805 1.00 79.44 193 LEU A CA 1
ATOM 1603 C C . LEU A 1 193 ? 8.542 1.474 -12.238 1.00 79.44 193 LEU A C 1
ATOM 1605 O O . LEU A 1 193 ? 7.412 1.629 -11.775 1.00 79.44 193 LEU A O 1
ATOM 1609 N N . CYS A 1 194 ? 9.155 0.287 -12.170 1.00 75.31 194 CYS A N 1
ATOM 1610 C CA . CYS A 1 194 ? 8.558 -0.839 -11.453 1.00 75.31 194 CYS A CA 1
ATOM 1611 C C . CYS A 1 194 ? 8.337 -0.540 -9.958 1.00 75.31 194 CYS A C 1
ATOM 1613 O O . CYS A 1 194 ? 7.470 -1.153 -9.342 1.00 75.31 194 CYS A O 1
ATOM 1615 N N . CYS A 1 195 ? 9.064 0.417 -9.372 1.00 79.44 195 CYS A N 1
ATOM 1616 C CA . CYS A 1 195 ? 8.867 0.854 -7.990 1.00 79.44 195 CYS A CA 1
ATOM 1617 C C . CYS A 1 195 ? 7.542 1.605 -7.793 1.00 79.44 195 CYS A C 1
ATOM 1619 O O . CYS A 1 195 ? 6.989 1.569 -6.694 1.00 79.44 195 CYS A O 1
ATOM 1621 N N . LEU A 1 196 ? 6.969 2.199 -8.852 1.00 81.75 196 LEU A N 1
ATOM 1622 C CA . LEU A 1 196 ? 5.630 2.804 -8.805 1.00 81.75 196 LEU A CA 1
ATOM 1623 C C . LEU A 1 196 ? 4.542 1.775 -8.468 1.00 81.75 196 LEU A C 1
ATOM 1625 O O . LEU A 1 196 ? 3.480 2.153 -7.980 1.00 81.75 196 LEU A O 1
ATOM 1629 N N . ARG A 1 197 ? 4.815 0.469 -8.628 1.00 77.44 197 ARG A N 1
ATOM 1630 C CA . ARG A 1 197 ? 3.897 -0.598 -8.195 1.00 77.44 197 ARG A CA 1
ATOM 1631 C C . ARG A 1 197 ? 3.593 -0.540 -6.699 1.00 77.44 197 ARG A C 1
ATOM 1633 O O . ARG A 1 197 ? 2.533 -1.008 -6.300 1.00 77.44 197 ARG A O 1
ATOM 1640 N N . LEU A 1 198 ? 4.448 0.071 -5.872 1.00 80.50 198 LEU A N 1
ATOM 1641 C CA . LEU A 1 198 ? 4.147 0.276 -4.452 1.00 80.50 198 LEU A CA 1
ATOM 1642 C C . LEU A 1 198 ? 2.900 1.130 -4.211 1.00 80.50 198 LEU A C 1
ATOM 1644 O O . LEU A 1 198 ? 2.283 0.997 -3.160 1.00 80.50 198 LEU A O 1
ATOM 1648 N N . ILE A 1 199 ? 2.473 1.950 -5.176 1.00 80.88 199 ILE A N 1
ATOM 1649 C CA . ILE A 1 199 ? 1.215 2.707 -5.086 1.00 80.88 199 ILE A CA 1
ATOM 1650 C C . ILE A 1 199 ? 0.022 1.754 -4.909 1.00 80.88 199 ILE A C 1
ATOM 1652 O O . ILE A 1 199 ? -0.942 2.091 -4.222 1.00 80.88 199 ILE A O 1
ATOM 1656 N N . ARG A 1 200 ? 0.113 0.515 -5.415 1.00 79.31 200 ARG A N 1
ATOM 1657 C CA . ARG A 1 200 ? -0.899 -0.532 -5.204 1.00 79.31 200 ARG A CA 1
ATOM 1658 C C . ARG A 1 200 ? -1.029 -0.983 -3.747 1.00 79.31 200 ARG A C 1
ATOM 1660 O O . ARG A 1 200 ? -2.039 -1.592 -3.403 1.00 79.31 200 ARG A O 1
ATOM 1667 N N . LEU A 1 201 ? -0.090 -0.638 -2.860 1.00 80.69 201 LEU A N 1
ATOM 1668 C CA . LEU A 1 201 ? -0.284 -0.813 -1.416 1.00 80.69 201 LEU A CA 1
ATOM 1669 C C . LEU A 1 201 ? -1.454 0.027 -0.891 1.00 80.69 201 LEU A C 1
ATOM 1671 O O . LEU A 1 201 ? -2.127 -0.392 0.045 1.00 80.69 201 LEU A O 1
ATOM 1675 N N . ILE A 1 202 ? -1.760 1.165 -1.521 1.00 80.81 202 ILE A N 1
ATOM 1676 C CA . ILE A 1 202 ? -2.953 1.956 -1.192 1.00 80.81 202 ILE A CA 1
ATOM 1677 C C . ILE A 1 202 ? -4.211 1.144 -1.509 1.00 80.81 202 ILE A C 1
ATOM 1679 O O . ILE A 1 202 ? -5.128 1.080 -0.692 1.00 80.81 202 ILE A O 1
ATOM 1683 N N . THR A 1 203 ? -4.237 0.469 -2.661 1.00 78.25 203 THR A N 1
ATOM 1684 C CA . THR A 1 203 ? -5.328 -0.440 -3.031 1.00 78.25 203 THR A CA 1
ATOM 1685 C C . THR A 1 203 ? -5.465 -1.571 -2.016 1.00 78.25 203 THR A C 1
ATOM 1687 O O . THR A 1 203 ? -6.579 -1.864 -1.596 1.00 78.25 203 THR A O 1
ATOM 1690 N N . LEU A 1 204 ? -4.352 -2.157 -1.560 1.00 78.50 204 LEU A N 1
ATOM 1691 C CA . LEU A 1 204 ? -4.360 -3.188 -0.519 1.00 78.50 204 LEU A CA 1
ATOM 1692 C C . LEU A 1 204 ? -4.997 -2.676 0.784 1.00 78.50 204 LEU A C 1
ATOM 1694 O O . LEU A 1 204 ? -5.875 -3.338 1.330 1.00 78.50 204 LEU A O 1
ATOM 1698 N N . ILE A 1 205 ? -4.621 -1.479 1.246 1.00 80.69 205 ILE A N 1
ATOM 1699 C CA . ILE A 1 205 ? -5.205 -0.849 2.444 1.00 80.69 205 ILE A CA 1
ATOM 1700 C C . ILE A 1 205 ? -6.712 -0.621 2.267 1.00 80.69 205 ILE A C 1
ATOM 1702 O O . ILE A 1 205 ? -7.497 -0.928 3.163 1.00 80.69 205 ILE A O 1
ATOM 1706 N N . GLN A 1 206 ? -7.135 -0.119 1.105 1.00 79.44 206 GLN A N 1
ATOM 1707 C CA . GLN A 1 206 ? -8.552 0.106 0.808 1.00 79.44 206 GLN A CA 1
ATOM 1708 C C . GLN A 1 206 ? -9.353 -1.199 0.778 1.00 79.44 206 GLN A C 1
ATOM 1710 O O . GLN A 1 206 ? -10.475 -1.240 1.281 1.00 79.44 206 GLN A O 1
ATOM 1715 N N . VAL A 1 207 ? -8.789 -2.261 0.198 1.00 78.38 207 VAL A N 1
ATOM 1716 C CA . VAL A 1 207 ? -9.424 -3.582 0.169 1.00 78.38 207 VAL A CA 1
ATOM 1717 C C . VAL A 1 207 ? -9.529 -4.152 1.580 1.00 78.38 207 VAL A C 1
ATOM 1719 O O . VAL A 1 207 ? -10.588 -4.642 1.946 1.00 78.38 207 VAL A O 1
ATOM 1722 N N . ILE A 1 208 ? -8.480 -4.042 2.398 1.00 77.94 208 ILE A N 1
ATOM 1723 C CA . ILE A 1 208 ? -8.504 -4.466 3.805 1.00 77.94 208 ILE A CA 1
ATOM 1724 C C . ILE A 1 208 ? -9.614 -3.741 4.572 1.00 77.94 208 ILE A C 1
ATOM 1726 O O . ILE A 1 208 ? -10.367 -4.382 5.299 1.00 77.94 208 ILE A O 1
ATOM 1730 N N . TYR A 1 209 ? -9.751 -2.427 4.381 1.00 77.31 209 TYR A N 1
ATOM 1731 C CA . TYR A 1 209 ? -10.803 -1.641 5.026 1.00 77.31 209 TYR A CA 1
ATOM 1732 C C . TYR A 1 209 ? -12.210 -2.089 4.597 1.00 77.31 209 TYR A C 1
ATOM 1734 O O . TYR A 1 209 ? -13.111 -2.219 5.421 1.00 77.31 209 TYR A O 1
ATOM 1742 N N . ARG A 1 210 ? -12.405 -2.392 3.308 1.00 75.31 210 ARG A N 1
ATOM 1743 C CA . ARG A 1 210 ? -13.675 -2.952 2.817 1.00 75.31 210 ARG A CA 1
ATOM 1744 C C . ARG A 1 210 ? -13.919 -4.377 3.317 1.00 75.31 210 ARG A C 1
ATOM 1746 O O . ARG A 1 210 ? -15.054 -4.718 3.637 1.00 75.31 210 ARG A O 1
ATOM 1753 N N . ALA A 1 211 ? -12.876 -5.197 3.418 1.00 73.00 211 ALA A N 1
ATOM 1754 C CA . ALA A 1 211 ? -12.955 -6.554 3.946 1.00 73.00 211 ALA A CA 1
ATOM 1755 C C . ALA A 1 211 ? -13.315 -6.555 5.439 1.00 73.00 211 ALA A C 1
ATOM 1757 O O . ALA A 1 211 ? -14.131 -7.367 5.863 1.00 73.00 211 ALA A O 1
ATOM 1758 N N . GLU A 1 212 ? -12.776 -5.619 6.225 1.00 74.94 212 GLU A N 1
ATOM 1759 C CA . GLU A 1 212 ? -13.182 -5.396 7.618 1.00 74.94 212 GLU A CA 1
ATOM 1760 C C . GLU A 1 212 ? -14.696 -5.188 7.728 1.00 74.94 212 GLU A C 1
ATOM 1762 O O . GLU A 1 212 ? -15.363 -5.835 8.540 1.00 74.94 212 GLU A O 1
ATOM 1767 N N . GLU A 1 213 ? -15.235 -4.302 6.889 1.00 74.25 213 GLU A N 1
ATOM 1768 C CA . GLU A 1 213 ? -16.661 -3.996 6.840 1.00 74.25 213 GLU A CA 1
ATOM 1769 C C . GLU A 1 213 ? -17.483 -5.206 6.380 1.00 74.25 213 GLU A C 1
ATOM 1771 O O . GLU A 1 213 ? -18.552 -5.475 6.930 1.00 74.25 213 GLU A O 1
ATOM 1776 N N . TYR A 1 214 ? -16.954 -5.987 5.437 1.00 68.62 214 TYR A N 1
ATOM 1777 C CA . TYR A 1 214 ? -17.606 -7.196 4.952 1.00 68.62 214 TYR A CA 1
ATOM 1778 C C . TYR A 1 214 ? -17.692 -8.295 6.021 1.00 68.62 214 TYR A C 1
ATOM 1780 O O . TYR A 1 214 ? -18.748 -8.888 6.222 1.00 68.62 214 TYR A O 1
ATOM 1788 N N . PHE A 1 215 ? -16.601 -8.562 6.738 1.00 69.75 215 PHE A N 1
ATOM 1789 C CA . PHE A 1 215 ? -16.546 -9.621 7.750 1.00 69.75 215 PHE A CA 1
ATOM 1790 C C . PHE A 1 215 ? -17.083 -9.193 9.124 1.00 69.75 215 PHE A C 1
ATOM 1792 O O . PHE A 1 215 ? -17.101 -10.012 10.042 1.00 69.75 215 PHE A O 1
ATOM 1799 N N . GLN A 1 216 ? -17.514 -7.933 9.282 1.00 69.06 216 GLN A N 1
ATOM 1800 C CA . GLN A 1 216 ? -18.006 -7.365 10.546 1.00 69.06 216 GLN A CA 1
ATOM 1801 C C . GLN A 1 216 ? -17.072 -7.669 11.727 1.00 69.06 216 GLN A C 1
ATOM 1803 O O . GLN A 1 216 ? -17.505 -8.022 12.829 1.00 69.06 216 GLN A O 1
ATOM 1808 N N . LEU A 1 217 ? -15.761 -7.568 11.491 1.00 68.56 217 LEU A N 1
ATOM 1809 C CA . LEU A 1 217 ? -14.766 -7.949 12.486 1.00 68.56 217 LEU A CA 1
ATOM 1810 C C . LEU A 1 217 ? -14.893 -7.039 13.713 1.00 68.56 217 LEU A C 1
ATOM 1812 O O . LEU A 1 217 ? -14.598 -5.845 13.665 1.00 68.56 217 LEU A O 1
ATOM 1816 N N . LYS A 1 218 ? -15.307 -7.626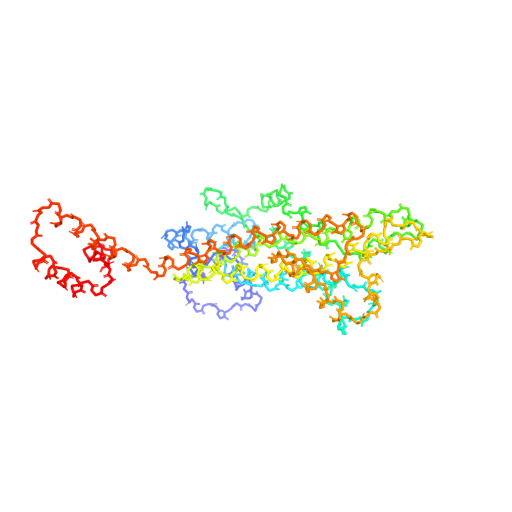 14.843 1.00 62.38 218 LYS A N 1
ATOM 1817 C CA . LYS A 1 218 ? -15.489 -6.921 16.125 1.00 62.38 218 LYS A CA 1
ATOM 1818 C C . LYS A 1 218 ? -14.191 -6.268 16.631 1.00 62.38 218 LYS A C 1
ATOM 1820 O O . LYS A 1 218 ? -14.245 -5.298 17.379 1.00 62.38 218 LYS A O 1
ATOM 1825 N N . MET A 1 219 ? -13.029 -6.761 16.187 1.00 68.94 219 MET A N 1
ATOM 1826 C CA . MET A 1 219 ? -11.694 -6.344 16.637 1.00 68.94 219 MET A CA 1
ATOM 1827 C C . MET A 1 219 ? -10.944 -5.524 15.576 1.00 68.94 219 MET A C 1
ATOM 1829 O O . MET A 1 219 ? -9.845 -5.887 15.155 1.00 68.94 219 MET A O 1
ATOM 1833 N N . LYS A 1 220 ? -11.529 -4.395 15.159 1.00 75.00 220 LYS A N 1
ATOM 1834 C CA . LYS A 1 220 ? -10.973 -3.485 14.133 1.00 75.00 220 LYS A CA 1
ATOM 1835 C C . LYS A 1 220 ? -9.500 -3.130 14.370 1.00 75.00 220 LYS A C 1
ATOM 1837 O O . LYS A 1 220 ? -8.678 -3.183 13.461 1.00 75.00 220 LYS A O 1
ATOM 1842 N N . ASN A 1 221 ? -9.145 -2.852 15.623 1.00 78.56 221 ASN A N 1
ATOM 1843 C CA . ASN A 1 221 ? -7.785 -2.467 15.999 1.00 78.56 221 ASN A CA 1
ATOM 1844 C C . ASN A 1 221 ? -6.767 -3.598 15.801 1.00 78.56 221 ASN A C 1
ATOM 1846 O O . ASN A 1 221 ? -5.639 -3.342 15.389 1.00 78.56 221 ASN A O 1
ATOM 1850 N N . VAL A 1 222 ? -7.168 -4.846 16.066 1.00 79.75 222 VAL A N 1
ATOM 1851 C CA . VAL A 1 222 ? -6.302 -6.020 15.892 1.00 79.75 222 VAL A CA 1
ATOM 1852 C C . VAL A 1 222 ? -6.056 -6.268 14.410 1.00 79.75 222 VAL A C 1
ATOM 1854 O O . VAL A 1 222 ? -4.915 -6.487 14.012 1.00 79.75 222 VAL A O 1
ATOM 1857 N N . LEU A 1 223 ? -7.099 -6.163 13.579 1.00 81.56 223 LEU A N 1
ATOM 1858 C CA . LEU A 1 223 ? -6.947 -6.257 12.128 1.00 81.56 223 LEU A CA 1
ATOM 1859 C C . LEU A 1 223 ? -5.972 -5.192 11.613 1.00 81.56 223 LEU A C 1
ATOM 1861 O O . LEU A 1 223 ? -5.045 -5.515 10.874 1.00 81.56 223 LEU A O 1
ATOM 1865 N N . PHE A 1 224 ? -6.146 -3.936 12.031 1.00 81.81 224 PHE A N 1
ATOM 1866 C CA . PHE A 1 224 ? -5.286 -2.843 11.586 1.00 81.81 224 PHE A CA 1
ATOM 1867 C C . PHE A 1 224 ? -3.823 -3.030 12.021 1.00 81.81 224 PHE A C 1
ATOM 1869 O O . PHE A 1 224 ? -2.906 -2.786 11.230 1.00 81.81 224 PHE A O 1
ATOM 1876 N N . LEU A 1 225 ? -3.599 -3.545 13.236 1.00 84.56 225 LEU A N 1
ATOM 1877 C CA . LEU A 1 225 ? -2.275 -3.919 13.732 1.00 84.56 225 LEU A CA 1
ATOM 1878 C C . LEU A 1 225 ? -1.627 -5.006 12.859 1.00 84.56 225 LEU A C 1
ATOM 1880 O O . LEU A 1 225 ? -0.496 -4.827 12.407 1.00 84.56 225 LEU A O 1
ATOM 1884 N N . VAL A 1 226 ? -2.348 -6.094 12.562 1.00 84.81 226 VAL A N 1
ATOM 1885 C CA . VAL A 1 226 ? -1.865 -7.174 11.679 1.00 84.81 226 VAL A CA 1
ATOM 1886 C C . VAL A 1 226 ? -1.521 -6.628 10.292 1.00 84.81 226 VAL A C 1
ATOM 1888 O O . VAL A 1 226 ? -0.463 -6.934 9.744 1.00 84.81 226 VAL A O 1
ATOM 1891 N N . CYS A 1 227 ? -2.366 -5.757 9.744 1.00 83.94 227 CYS A N 1
ATOM 1892 C CA . CYS A 1 227 ? -2.136 -5.149 8.436 1.00 83.94 227 CYS A CA 1
ATOM 1893 C C . CYS A 1 227 ? -0.904 -4.237 8.428 1.00 83.94 227 CYS A C 1
ATOM 1895 O O . CYS A 1 227 ? -0.132 -4.267 7.473 1.00 83.94 227 CYS A O 1
ATOM 1897 N N . SER A 1 228 ? -0.659 -3.487 9.505 1.00 85.19 228 SER A N 1
ATOM 1898 C CA . SER A 1 228 ? 0.557 -2.675 9.642 1.00 85.19 228 SER A CA 1
ATOM 1899 C C . SER A 1 228 ? 1.827 -3.524 9.683 1.00 85.19 228 SER A C 1
ATOM 1901 O O . SER A 1 228 ? 2.830 -3.150 9.076 1.00 85.19 228 SER A O 1
ATOM 1903 N N . VAL A 1 229 ? 1.783 -4.696 10.325 1.00 86.44 229 VAL A N 1
ATOM 1904 C CA . VAL A 1 229 ? 2.903 -5.651 10.313 1.00 86.44 229 VAL A CA 1
ATOM 1905 C C . VAL A 1 229 ? 3.138 -6.204 8.905 1.00 86.44 229 VAL A C 1
ATOM 1907 O O . VAL A 1 229 ? 4.278 -6.230 8.445 1.00 86.44 229 VAL A O 1
ATOM 1910 N N . ILE A 1 230 ? 2.080 -6.582 8.181 1.00 86.12 230 ILE A N 1
ATOM 1911 C CA . ILE A 1 230 ? 2.194 -7.052 6.789 1.00 86.12 230 ILE A CA 1
ATOM 1912 C C . ILE A 1 230 ? 2.817 -5.966 5.901 1.00 86.12 230 ILE A C 1
ATOM 1914 O O . ILE A 1 230 ? 3.761 -6.243 5.162 1.00 86.12 230 ILE A O 1
ATOM 1918 N N . ILE A 1 231 ? 2.347 -4.720 6.008 1.00 86.25 231 ILE A N 1
ATOM 1919 C CA . ILE A 1 231 ? 2.901 -3.580 5.263 1.00 86.25 231 ILE A CA 1
ATOM 1920 C C . ILE A 1 231 ? 4.382 -3.378 5.604 1.00 86.25 231 ILE A C 1
ATOM 1922 O O . ILE A 1 231 ? 5.192 -3.167 4.703 1.00 86.25 231 ILE A O 1
ATOM 1926 N N . MET A 1 232 ? 4.762 -3.496 6.880 1.00 88.25 232 MET A N 1
ATOM 1927 C CA . MET A 1 232 ? 6.160 -3.402 7.306 1.00 88.25 232 MET A CA 1
ATOM 1928 C C . MET A 1 232 ? 7.027 -4.478 6.640 1.00 88.25 232 MET A C 1
ATOM 1930 O O . MET A 1 232 ? 8.078 -4.150 6.094 1.00 88.25 232 MET A O 1
ATOM 1934 N N . LEU A 1 233 ? 6.581 -5.738 6.620 1.00 89.12 233 LEU A N 1
ATOM 1935 C CA . LEU A 1 233 ? 7.304 -6.835 5.963 1.00 89.12 233 LEU A CA 1
ATOM 1936 C C . LEU A 1 233 ? 7.472 -6.590 4.458 1.00 89.12 233 LEU A C 1
ATOM 1938 O O . LEU A 1 233 ? 8.560 -6.790 3.914 1.00 89.12 233 LEU A O 1
ATOM 1942 N N . VAL A 1 234 ? 6.421 -6.102 3.795 1.00 89.06 234 VAL A N 1
ATOM 1943 C CA . VAL A 1 234 ? 6.469 -5.750 2.371 1.00 89.06 234 VAL A CA 1
ATOM 1944 C C . VAL A 1 234 ? 7.458 -4.611 2.110 1.00 89.06 234 VAL A C 1
ATOM 1946 O O . VAL A 1 234 ? 8.216 -4.660 1.141 1.00 89.06 234 VAL A O 1
ATOM 1949 N N . LEU A 1 235 ? 7.510 -3.605 2.984 1.00 90.12 235 LEU A N 1
ATOM 1950 C CA . LEU A 1 235 ? 8.446 -2.492 2.842 1.00 90.12 235 LEU A CA 1
ATOM 1951 C C . LEU A 1 235 ? 9.892 -2.908 3.122 1.00 90.12 235 LEU A C 1
ATOM 1953 O O . LEU A 1 235 ? 10.781 -2.497 2.379 1.00 90.12 235 LEU A O 1
ATOM 1957 N N . VAL A 1 236 ? 10.145 -3.780 4.105 1.00 92.69 236 VAL A N 1
ATOM 1958 C CA . VAL A 1 236 ? 11.481 -4.371 4.310 1.00 92.69 236 VAL A CA 1
ATOM 1959 C C . VAL A 1 236 ? 11.926 -5.122 3.054 1.00 92.69 236 VAL A C 1
ATOM 1961 O O . VAL A 1 236 ? 13.047 -4.928 2.583 1.00 92.69 236 VAL A O 1
ATOM 1964 N N . HIS A 1 237 ? 11.044 -5.929 2.461 1.00 92.19 237 HIS A N 1
ATOM 1965 C CA . HIS A 1 237 ? 11.321 -6.616 1.202 1.00 92.19 237 HIS A CA 1
ATOM 1966 C C . HIS A 1 237 ? 11.622 -5.639 0.053 1.00 92.19 237 HIS A C 1
ATOM 1968 O O . HIS A 1 237 ? 12.589 -5.826 -0.691 1.00 92.19 237 HIS A O 1
ATOM 1974 N N . PHE A 1 238 ? 10.837 -4.567 -0.072 1.00 92.19 238 PHE A N 1
ATOM 1975 C CA . PHE A 1 238 ? 11.074 -3.533 -1.074 1.00 92.19 238 PHE A CA 1
ATOM 1976 C C . PHE A 1 238 ? 12.438 -2.876 -0.907 1.00 92.19 238 PHE A C 1
ATOM 1978 O O . PHE A 1 238 ? 13.225 -2.855 -1.854 1.00 92.19 238 PHE A O 1
ATOM 1985 N N . PHE A 1 239 ? 12.758 -2.397 0.295 1.00 92.75 239 PHE A N 1
ATOM 1986 C CA . PHE A 1 239 ? 14.045 -1.765 0.548 1.00 92.75 239 PHE A CA 1
ATOM 1987 C C . PHE A 1 239 ? 15.200 -2.751 0.365 1.00 92.75 239 PHE A C 1
ATOM 1989 O O . PHE A 1 239 ? 16.217 -2.372 -0.204 1.00 92.75 239 PHE A O 1
ATOM 1996 N N . THR A 1 240 ? 15.033 -4.027 0.724 1.00 92.88 240 THR A N 1
ATOM 1997 C CA . THR A 1 240 ? 16.002 -5.095 0.418 1.00 92.88 240 THR A CA 1
ATOM 1998 C C . THR A 1 240 ? 16.306 -5.168 -1.078 1.00 92.88 240 THR A C 1
ATOM 2000 O O . THR A 1 240 ? 17.471 -5.167 -1.480 1.00 92.88 240 THR A O 1
ATOM 2003 N N . CYS A 1 241 ? 15.264 -5.194 -1.913 1.00 91.00 241 CYS A N 1
ATOM 2004 C CA . CYS A 1 241 ? 15.414 -5.227 -3.365 1.00 91.00 241 CYS A CA 1
ATOM 2005 C C . CYS A 1 241 ? 16.042 -3.937 -3.902 1.00 91.00 241 CYS A C 1
ATOM 2007 O O . CYS A 1 241 ? 16.893 -4.004 -4.787 1.00 91.00 241 CYS A O 1
ATOM 2009 N N . MET A 1 242 ? 15.688 -2.778 -3.340 1.00 90.25 242 MET A N 1
ATOM 2010 C CA . MET A 1 242 ? 16.257 -1.485 -3.729 1.00 90.25 242 MET A CA 1
ATOM 2011 C C . MET A 1 242 ? 17.738 -1.352 -3.372 1.00 90.25 242 MET A C 1
ATOM 2013 O O . MET A 1 242 ? 18.484 -0.777 -4.156 1.00 90.25 242 MET A O 1
ATOM 2017 N N . GLN A 1 243 ? 18.197 -1.919 -2.251 1.00 90.31 243 GLN A N 1
ATOM 2018 C CA . GLN A 1 243 ? 19.616 -1.879 -1.866 1.00 90.31 243 GLN A CA 1
ATOM 2019 C C . GLN A 1 243 ? 20.520 -2.508 -2.936 1.00 90.31 243 GLN A C 1
ATOM 2021 O O . GLN A 1 243 ? 21.611 -2.002 -3.181 1.00 90.31 243 GLN A O 1
ATOM 2026 N N . PHE A 1 244 ? 20.064 -3.573 -3.604 1.00 87.81 244 PHE A N 1
ATOM 2027 C CA . PHE A 1 244 ? 20.770 -4.164 -4.746 1.00 87.81 244 PHE A CA 1
ATOM 2028 C C . PHE A 1 244 ? 20.393 -3.515 -6.081 1.00 87.81 244 PHE A C 1
ATOM 2030 O O . PHE A 1 244 ? 21.257 -3.332 -6.939 1.00 87.81 244 PHE A O 1
ATOM 2037 N N . GLY A 1 245 ? 19.123 -3.142 -6.253 1.00 86.94 245 GLY A N 1
ATOM 2038 C CA . GLY A 1 245 ? 18.599 -2.509 -7.462 1.00 86.94 245 GLY A CA 1
ATOM 2039 C C . GLY A 1 245 ? 19.287 -1.186 -7.776 1.00 86.94 245 GLY A C 1
ATOM 2040 O O . GLY A 1 245 ? 19.709 -0.983 -8.911 1.00 86.94 245 GLY A O 1
ATOM 2041 N N . VAL A 1 246 ? 19.496 -0.326 -6.774 1.00 88.38 246 VAL A N 1
ATOM 2042 C CA . VAL A 1 246 ? 20.231 0.939 -6.922 1.00 88.38 246 VAL A CA 1
ATOM 2043 C C . VAL A 1 246 ? 21.693 0.668 -7.271 1.00 88.38 246 VAL A C 1
ATOM 2045 O O . VAL A 1 246 ? 22.155 1.145 -8.306 1.00 88.38 246 VAL A O 1
ATOM 2048 N N . SER A 1 247 ? 22.399 -0.169 -6.499 1.00 86.81 247 SER A N 1
ATOM 2049 C CA . SER A 1 247 ? 23.816 -0.463 -6.765 1.00 86.81 247 SER A CA 1
ATOM 2050 C C . SER A 1 247 ? 24.047 -1.091 -8.150 1.00 86.81 247 SER A C 1
ATOM 2052 O O . SER A 1 247 ? 25.069 -0.884 -8.803 1.00 86.81 247 SER A O 1
ATOM 2054 N N . ARG A 1 248 ? 23.081 -1.866 -8.647 1.00 83.38 248 ARG A N 1
ATOM 2055 C CA . ARG A 1 248 ? 23.111 -2.406 -10.007 1.00 83.38 248 ARG A CA 1
ATOM 2056 C C . ARG A 1 248 ? 22.791 -1.343 -11.054 1.00 83.38 248 ARG A C 1
ATOM 2058 O O . ARG A 1 248 ? 23.490 -1.266 -12.059 1.00 83.38 248 ARG A O 1
ATOM 2065 N N . THR A 1 249 ? 21.722 -0.579 -10.854 1.00 82.44 249 THR A N 1
ATOM 2066 C CA . THR A 1 249 ? 21.224 0.383 -11.844 1.00 82.44 249 THR A CA 1
ATOM 2067 C C . THR A 1 249 ? 22.255 1.472 -12.090 1.00 82.44 249 THR A C 1
ATOM 2069 O O . THR A 1 249 ? 22.551 1.763 -13.245 1.00 82.44 249 THR A O 1
ATOM 2072 N N . VAL A 1 250 ? 22.875 1.998 -11.031 1.00 84.50 250 VAL A N 1
ATOM 2073 C CA . VAL A 1 250 ? 23.941 2.997 -11.166 1.00 84.50 250 VAL A CA 1
ATOM 2074 C C . VAL A 1 250 ? 25.115 2.413 -11.957 1.00 84.50 250 VAL A C 1
ATOM 2076 O O . VAL A 1 250 ? 25.521 2.996 -12.958 1.00 84.50 250 VAL A O 1
ATOM 2079 N N . ARG A 1 251 ? 25.586 1.207 -11.608 1.00 81.06 251 ARG A N 1
ATOM 2080 C CA . ARG A 1 251 ? 26.687 0.550 -12.332 1.00 81.06 251 ARG A CA 1
ATOM 2081 C C . ARG A 1 251 ? 26.391 0.316 -13.816 1.00 81.06 251 ARG A C 1
ATOM 2083 O O . ARG A 1 251 ? 27.286 0.460 -14.636 1.00 81.06 251 ARG A O 1
ATOM 2090 N N . VAL A 1 252 ? 25.186 -0.147 -14.146 1.00 79.25 252 VAL A N 1
ATOM 2091 C CA . VAL A 1 252 ? 24.849 -0.582 -15.512 1.00 79.25 252 VAL A CA 1
ATOM 2092 C C . VAL A 1 252 ? 24.470 0.593 -16.405 1.00 79.25 252 VAL A C 1
ATOM 2094 O O . VAL A 1 252 ? 24.833 0.577 -17.575 1.00 79.25 252 VAL A O 1
ATOM 2097 N N . TYR A 1 253 ? 23.723 1.568 -15.883 1.00 79.12 253 T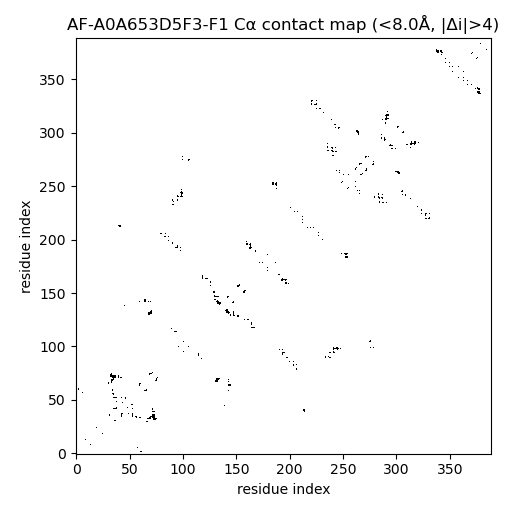YR A N 1
ATOM 2098 C CA . TYR A 1 253 ? 23.092 2.605 -16.703 1.00 79.12 253 TYR A CA 1
ATOM 2099 C C . TYR A 1 253 ? 23.737 3.984 -16.567 1.00 79.12 253 TYR A C 1
ATOM 2101 O O . TYR A 1 253 ? 23.609 4.781 -17.489 1.00 79.12 253 TYR A O 1
ATOM 2109 N N . PHE A 1 254 ? 24.407 4.271 -15.445 1.00 79.31 254 PHE A N 1
ATOM 2110 C CA . PHE A 1 254 ? 24.914 5.613 -15.145 1.00 79.31 254 PHE A CA 1
ATOM 2111 C C . PHE A 1 254 ? 26.441 5.728 -15.189 1.00 79.31 254 PHE A C 1
ATOM 2113 O O . PHE A 1 254 ? 26.951 6.824 -15.407 1.00 79.31 254 PHE A O 1
ATOM 2120 N N . VAL A 1 255 ? 27.171 4.619 -15.032 1.00 78.12 255 VAL A N 1
ATOM 2121 C CA . VAL A 1 255 ? 28.637 4.600 -15.138 1.00 78.12 255 VAL A CA 1
ATOM 2122 C C . VAL A 1 255 ? 29.062 4.323 -16.589 1.00 78.12 255 VAL A C 1
ATOM 2124 O O . VAL A 1 255 ? 28.648 3.302 -17.149 1.00 78.12 255 VAL A O 1
ATOM 2127 N N . PRO A 1 256 ? 29.899 5.180 -17.209 1.00 72.38 256 PRO A N 1
ATOM 2128 C CA . PRO A 1 256 ? 30.417 4.954 -18.555 1.00 72.38 256 PRO A CA 1
ATOM 2129 C C . PRO A 1 256 ? 31.220 3.652 -18.667 1.00 72.38 256 PRO A C 1
ATOM 2131 O O . PRO A 1 256 ? 31.950 3.254 -17.755 1.00 72.38 256 PRO A O 1
ATOM 2134 N N . VAL A 1 257 ? 31.129 2.996 -19.826 1.00 64.75 257 VAL A N 1
ATOM 2135 C CA . VAL A 1 257 ? 31.863 1.756 -20.118 1.00 64.75 257 VAL A CA 1
ATOM 2136 C C . VAL A 1 257 ? 33.369 2.050 -20.162 1.00 64.75 257 VAL A C 1
ATOM 2138 O O . VAL A 1 257 ? 33.883 2.499 -21.180 1.00 64.75 257 VAL A O 1
ATOM 2141 N N . GLY A 1 258 ? 34.079 1.805 -19.057 1.00 62.34 258 GLY A N 1
ATOM 2142 C CA . GLY A 1 258 ? 35.537 1.975 -18.968 1.00 62.34 258 GLY A CA 1
ATOM 2143 C C . GLY A 1 258 ? 36.039 2.458 -17.606 1.00 62.34 258 GLY A C 1
ATOM 2144 O O . GLY A 1 258 ? 37.153 2.114 -17.210 1.00 62.34 258 GLY A O 1
ATOM 2145 N N . GLU A 1 259 ? 35.210 3.167 -16.837 1.00 64.50 259 GLU A N 1
ATOM 2146 C CA . GLU A 1 259 ? 35.569 3.610 -15.488 1.00 64.50 259 GLU A CA 1
ATOM 2147 C C . GLU A 1 259 ? 35.266 2.517 -14.456 1.00 64.50 259 GLU A C 1
ATOM 2149 O O . GLU A 1 259 ? 34.120 2.189 -14.157 1.00 64.50 259 GLU A O 1
ATOM 2154 N N . ARG A 1 260 ? 36.326 1.917 -13.895 1.00 53.75 260 ARG A N 1
ATOM 2155 C CA . ARG A 1 260 ? 36.228 0.849 -12.880 1.00 53.75 260 ARG A CA 1
ATOM 2156 C C . ARG A 1 260 ? 35.982 1.352 -11.455 1.00 53.75 260 ARG A C 1
ATOM 2158 O O . ARG A 1 260 ? 35.902 0.525 -10.552 1.00 53.75 260 ARG A O 1
ATOM 2165 N N . ARG A 1 261 ? 35.878 2.665 -11.217 1.00 55.59 261 ARG A N 1
ATOM 2166 C CA . ARG A 1 261 ? 3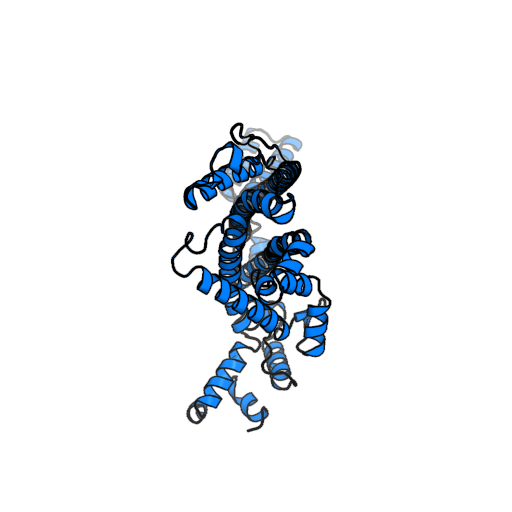5.614 3.219 -9.876 1.00 55.59 261 ARG A CA 1
ATOM 2167 C C . ARG A 1 261 ? 34.129 3.098 -9.531 1.00 55.59 261 ARG A C 1
ATOM 2169 O O . ARG A 1 261 ? 33.424 4.090 -9.412 1.00 55.59 261 ARG A O 1
ATOM 2176 N N . TYR A 1 262 ? 33.654 1.864 -9.390 1.00 66.38 262 TYR A N 1
ATOM 2177 C CA . TYR A 1 262 ? 32.328 1.576 -8.858 1.00 66.38 262 TYR A CA 1
ATOM 2178 C C . TYR A 1 262 ? 32.443 0.738 -7.587 1.00 66.38 262 TYR A C 1
ATOM 2180 O O . TYR A 1 262 ? 32.217 -0.475 -7.573 1.00 66.38 262 TYR A O 1
ATOM 2188 N N . ASP A 1 263 ? 32.794 1.413 -6.500 1.00 77.00 263 ASP A N 1
ATOM 2189 C CA . ASP A 1 263 ? 32.885 0.806 -5.182 1.00 77.00 263 ASP A CA 1
ATOM 2190 C C . ASP A 1 263 ? 31.540 0.939 -4.460 1.00 77.00 263 ASP A C 1
ATOM 2192 O O . ASP A 1 263 ? 31.363 1.824 -3.634 1.00 77.00 263 ASP A O 1
ATOM 2196 N N . SER A 1 264 ? 30.577 0.069 -4.764 1.00 86.12 264 SER A N 1
ATOM 2197 C CA . SER A 1 264 ? 29.374 -0.070 -3.919 1.00 86.12 264 SER A CA 1
ATOM 2198 C C . SER A 1 264 ? 29.623 -1.017 -2.753 1.00 86.12 264 SER A C 1
ATOM 2200 O O . SER A 1 264 ? 30.494 -1.889 -2.845 1.00 86.12 264 SER A O 1
ATOM 2202 N N . TRP A 1 265 ? 28.780 -0.944 -1.721 1.00 87.44 265 TRP A N 1
ATOM 2203 C CA . TRP A 1 265 ? 28.803 -1.895 -0.598 1.00 87.44 265 TRP A CA 1
ATOM 2204 C C . TRP A 1 265 ? 28.685 -3.369 -1.052 1.00 87.44 265 TRP A C 1
ATOM 2206 O O . TRP A 1 265 ? 29.171 -4.283 -0.387 1.00 87.44 265 TRP A O 1
ATOM 2216 N N . VAL A 1 266 ? 28.046 -3.613 -2.206 1.00 87.25 266 VAL A N 1
ATOM 2217 C CA . VAL A 1 266 ? 27.882 -4.952 -2.798 1.00 87.25 266 VAL A CA 1
ATOM 2218 C C . VAL A 1 266 ? 29.202 -5.484 -3.364 1.00 87.25 266 VAL A C 1
ATOM 2220 O O . VAL A 1 266 ? 29.474 -6.685 -3.276 1.00 87.25 266 VAL A O 1
ATOM 2223 N N . TYR A 1 267 ? 30.012 -4.603 -3.959 1.00 83.38 267 TYR A N 1
ATOM 2224 C CA . TYR A 1 267 ? 31.289 -4.966 -4.580 1.00 83.38 267 TYR A CA 1
ATOM 2225 C C . TYR A 1 267 ? 32.431 -4.965 -3.568 1.00 83.38 267 TYR A C 1
ATOM 2227 O O . TYR A 1 267 ? 33.238 -5.887 -3.598 1.00 83.38 267 TYR A O 1
ATOM 2235 N N . SER A 1 268 ? 32.454 -4.014 -2.627 1.00 84.75 268 SER A N 1
ATOM 2236 C CA . SER A 1 268 ? 33.474 -3.960 -1.570 1.00 84.75 268 SER A CA 1
ATOM 2237 C C . SER A 1 268 ? 33.489 -5.223 -0.714 1.00 84.75 268 SER A C 1
ATOM 2239 O O . SER A 1 268 ? 34.548 -5.695 -0.320 1.00 84.75 268 SER A O 1
ATOM 2241 N N . ASN A 1 269 ? 32.310 -5.798 -0.471 1.00 84.38 269 ASN A N 1
ATOM 2242 C CA . ASN A 1 269 ? 32.149 -6.973 0.377 1.00 84.38 269 ASN A CA 1
ATOM 2243 C C . ASN A 1 269 ? 32.157 -8.291 -0.420 1.00 84.38 269 ASN A C 1
ATOM 2245 O O . ASN A 1 269 ? 31.852 -9.340 0.139 1.00 84.38 269 ASN A O 1
ATOM 2249 N N . ASN A 1 270 ? 32.456 -8.262 -1.728 1.00 84.31 270 ASN A N 1
ATOM 2250 C CA . ASN A 1 270 ? 32.438 -9.428 -2.628 1.00 84.31 270 ASN A CA 1
ATOM 2251 C C . ASN A 1 270 ? 31.103 -10.207 -2.670 1.00 84.31 270 ASN A C 1
ATOM 2253 O O . ASN A 1 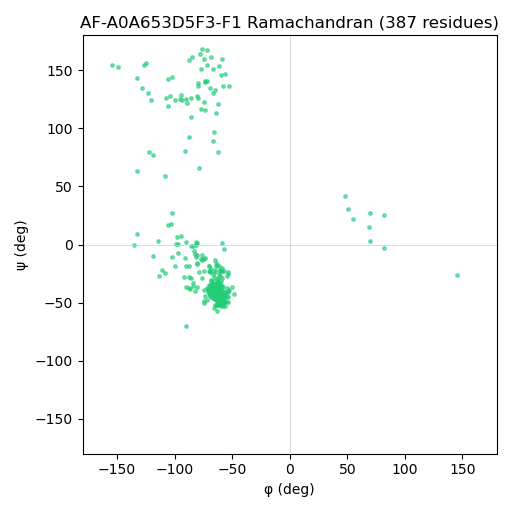270 ? 31.045 -11.357 -3.108 1.00 84.31 270 ASN A O 1
ATOM 2257 N N . ILE A 1 271 ? 29.993 -9.565 -2.291 1.00 86.06 271 ILE A N 1
ATOM 2258 C CA . ILE A 1 271 ? 28.663 -10.191 -2.214 1.00 86.06 271 ILE A CA 1
ATOM 2259 C C . ILE A 1 271 ? 28.070 -10.401 -3.615 1.00 86.06 271 ILE A C 1
ATOM 2261 O O . ILE A 1 271 ? 27.238 -11.285 -3.818 1.00 86.06 271 ILE A O 1
ATOM 2265 N N . TYR A 1 272 ? 28.515 -9.634 -4.615 1.00 81.50 272 TYR A N 1
ATOM 2266 C CA . TYR A 1 272 ? 27.962 -9.676 -5.972 1.00 81.50 272 TYR A CA 1
ATOM 2267 C C . TYR A 1 272 ? 27.928 -11.082 -6.597 1.00 81.50 272 TYR A C 1
ATOM 2269 O O . TYR A 1 272 ? 26.946 -11.423 -7.258 1.00 81.50 272 TYR A O 1
ATOM 2277 N N . ASN A 1 273 ? 28.982 -11.887 -6.398 1.00 83.31 273 ASN A N 1
ATOM 2278 C CA . ASN A 1 273 ? 29.143 -13.236 -6.968 1.00 83.31 273 ASN A CA 1
ATOM 2279 C C . ASN A 1 273 ? 28.500 -14.358 -6.141 1.00 83.31 273 ASN A C 1
ATOM 2281 O O . ASN A 1 273 ? 28.543 -15.509 -6.562 1.00 83.31 273 ASN A O 1
ATOM 2285 N N . SER A 1 274 ? 27.897 -14.040 -4.996 1.00 85.88 274 SER A N 1
ATOM 2286 C CA . SER A 1 274 ? 27.243 -15.036 -4.146 1.00 85.88 274 SER A CA 1
ATOM 2287 C C . SER A 1 274 ? 25.858 -15.445 -4.671 1.00 85.88 274 SER A C 1
ATOM 2289 O O . SER A 1 274 ? 25.253 -14.775 -5.519 1.00 85.88 274 SER A O 1
ATOM 2291 N N . SER A 1 275 ? 25.337 -16.564 -4.159 1.00 87.00 275 SER A N 1
ATOM 2292 C CA . SER A 1 275 ? 24.003 -17.065 -4.507 1.00 87.00 275 SER A CA 1
ATOM 2293 C C . SER A 1 275 ? 22.905 -16.039 -4.188 1.00 87.00 275 SER A C 1
ATOM 2295 O O . SER A 1 275 ? 23.096 -15.110 -3.400 1.00 87.00 275 SER A O 1
ATOM 2297 N N . PHE A 1 276 ? 21.732 -16.178 -4.816 1.00 84.19 276 PHE A N 1
ATOM 2298 C CA . PHE A 1 276 ? 20.602 -15.271 -4.574 1.00 84.19 276 PHE A CA 1
ATOM 2299 C C . PHE A 1 276 ? 20.249 -15.161 -3.082 1.00 84.19 276 PHE A C 1
ATOM 2301 O O . PHE A 1 276 ? 20.092 -14.053 -2.577 1.00 84.19 276 PHE A O 1
ATOM 2308 N N . HIS A 1 277 ? 20.189 -16.289 -2.370 1.00 86.25 277 HIS A N 1
ATOM 2309 C CA . HIS A 1 277 ? 19.836 -16.318 -0.950 1.00 86.25 277 HIS A CA 1
ATOM 2310 C C . HIS A 1 277 ? 20.809 -15.515 -0.087 1.00 86.25 277 HIS A C 1
ATOM 2312 O O . HIS A 1 277 ? 20.364 -14.728 0.744 1.00 86.25 277 HIS A O 1
ATOM 2318 N N . VAL A 1 278 ? 22.116 -15.652 -0.328 1.00 88.75 278 VAL A N 1
ATOM 2319 C CA . VAL A 1 278 ? 23.145 -14.905 0.408 1.00 88.75 278 VAL A CA 1
ATOM 2320 C C . VAL A 1 278 ? 23.000 -13.409 0.137 1.00 88.75 278 VAL A C 1
ATOM 2322 O O . VAL A 1 278 ? 22.921 -12.611 1.071 1.00 88.75 278 VAL A O 1
ATOM 2325 N N . ARG A 1 279 ? 22.848 -13.013 -1.135 1.00 88.62 279 ARG A N 1
ATOM 2326 C CA . ARG A 1 279 ? 22.595 -11.610 -1.500 1.00 88.62 279 ARG A CA 1
ATOM 2327 C C . ARG A 1 279 ? 21.345 -11.069 -0.801 1.00 88.62 279 ARG A C 1
ATOM 2329 O O . ARG A 1 279 ? 21.402 -10.011 -0.178 1.00 88.62 279 ARG A O 1
ATOM 2336 N N . TYR A 1 280 ? 20.237 -11.803 -0.862 1.00 90.44 280 TYR A N 1
ATOM 2337 C CA . TYR A 1 280 ? 18.981 -11.394 -0.242 1.00 90.44 280 TYR A CA 1
ATOM 2338 C C . TYR A 1 280 ? 19.114 -11.248 1.277 1.00 90.44 280 TYR A C 1
ATOM 2340 O O . TYR A 1 280 ? 18.685 -10.234 1.815 1.00 90.44 280 TYR A O 1
ATOM 2348 N N . GLN A 1 281 ? 19.764 -12.192 1.964 1.00 91.81 281 GLN A N 1
ATOM 2349 C CA . GLN A 1 281 ? 20.006 -12.124 3.410 1.00 91.81 281 GLN A CA 1
ATOM 2350 C C . GLN A 1 281 ? 20.805 -10.876 3.803 1.00 91.81 281 GLN A C 1
ATOM 2352 O O . GLN A 1 281 ? 20.406 -10.165 4.726 1.00 91.81 281 GLN A O 1
ATOM 2357 N N . HIS A 1 282 ? 21.881 -10.557 3.078 1.00 91.50 282 HIS A N 1
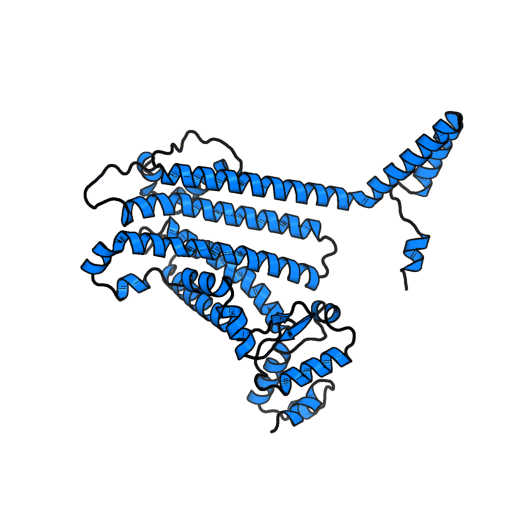ATOM 2358 C CA . HIS A 1 282 ? 22.662 -9.343 3.331 1.00 91.50 282 HIS A CA 1
ATOM 2359 C C . HIS A 1 282 ? 21.833 -8.066 3.124 1.00 91.50 282 HIS A C 1
ATOM 2361 O O . HIS A 1 282 ? 21.878 -7.161 3.957 1.00 91.50 282 HIS A O 1
ATOM 2367 N N . GLY A 1 283 ? 21.040 -7.993 2.050 1.00 92.06 283 GLY A N 1
ATOM 2368 C CA . GLY A 1 283 ? 20.168 -6.840 1.788 1.00 92.06 283 GLY A CA 1
ATOM 2369 C C . GLY A 1 283 ? 19.029 -6.708 2.794 1.00 92.06 283 GLY A C 1
ATOM 2370 O O . GLY A 1 283 ? 18.703 -5.597 3.213 1.00 92.06 283 GLY A O 1
ATOM 2371 N N . PHE A 1 284 ? 18.457 -7.837 3.210 1.00 93.25 284 PHE A N 1
ATOM 2372 C CA . PHE A 1 284 ? 17.424 -7.901 4.233 1.00 93.25 284 PHE A CA 1
ATOM 2373 C C . PHE A 1 284 ? 17.964 -7.380 5.552 1.00 93.25 284 PHE A C 1
ATOM 2375 O O . PHE A 1 284 ? 17.411 -6.435 6.099 1.00 93.25 284 PHE A O 1
ATOM 2382 N N . PHE A 1 285 ? 19.108 -7.900 5.995 1.00 92.88 285 PHE A N 1
ATOM 2383 C CA . PHE A 1 285 ? 19.741 -7.464 7.233 1.00 92.88 285 PHE A CA 1
ATOM 2384 C C . PHE A 1 285 ? 20.129 -5.977 7.198 1.00 92.88 285 PHE A C 1
ATOM 2386 O O . PHE A 1 285 ? 19.895 -5.247 8.164 1.00 92.88 285 PHE A O 1
ATOM 2393 N N . LYS A 1 286 ? 20.664 -5.495 6.065 1.00 92.19 286 LYS A N 1
ATOM 2394 C CA . LYS A 1 286 ? 21.005 -4.078 5.874 1.00 92.19 286 LYS A CA 1
ATOM 2395 C C . LYS A 1 286 ? 19.767 -3.174 5.941 1.00 92.19 286 LYS A C 1
ATOM 2397 O O . LYS A 1 286 ? 19.760 -2.194 6.683 1.00 92.19 286 LYS A O 1
ATOM 2402 N N . SER A 1 287 ? 18.713 -3.508 5.194 1.00 93.56 287 SER A N 1
ATOM 2403 C CA . SER A 1 287 ? 17.480 -2.711 5.139 1.00 93.56 287 SER A CA 1
ATOM 2404 C C . SER A 1 287 ? 16.694 -2.744 6.452 1.00 93.56 287 SER A C 1
ATOM 2406 O O . SER A 1 287 ? 16.240 -1.692 6.904 1.00 93.56 287 SER A O 1
ATOM 2408 N N . SER A 1 288 ? 16.600 -3.902 7.116 1.00 93.50 288 SER A N 1
ATOM 2409 C CA . SER A 1 288 ? 15.974 -4.024 8.435 1.00 93.50 288 SER A CA 1
ATOM 2410 C C . SER A 1 288 ? 16.711 -3.195 9.483 1.00 93.50 288 SER A C 1
ATOM 2412 O O . SER A 1 288 ? 16.072 -2.558 10.318 1.00 93.50 288 SER A O 1
ATOM 2414 N N . GLY A 1 289 ? 18.048 -3.145 9.410 1.00 92.50 289 GLY A N 1
ATOM 2415 C CA . GLY A 1 289 ? 18.866 -2.287 10.263 1.00 92.50 289 GLY A CA 1
ATOM 2416 C C . GLY A 1 289 ? 18.454 -0.819 10.156 1.00 92.50 289 GLY A C 1
ATOM 2417 O O . GLY A 1 289 ? 18.114 -0.208 11.167 1.00 92.50 289 GLY A O 1
ATOM 2418 N N . TYR A 1 290 ? 18.383 -0.264 8.941 1.00 91.81 290 TYR A N 1
ATOM 2419 C CA . TYR A 1 290 ? 17.956 1.131 8.759 1.00 91.81 290 TYR A CA 1
ATOM 2420 C C . TYR A 1 290 ? 16.505 1.375 9.155 1.00 91.81 290 TYR A C 1
ATOM 2422 O O . TYR A 1 290 ? 16.220 2.402 9.767 1.00 91.81 290 TYR A O 1
ATOM 2430 N N . LEU A 1 291 ? 15.606 0.433 8.863 1.00 91.50 291 LEU A N 1
ATOM 2431 C CA . LEU A 1 291 ? 14.191 0.560 9.202 1.00 91.50 291 LEU A CA 1
ATOM 2432 C C . LEU A 1 291 ? 13.974 0.628 10.725 1.00 91.50 291 LEU A C 1
ATOM 2434 O O . LEU A 1 291 ? 13.170 1.427 11.200 1.00 91.50 291 LEU A O 1
ATOM 2438 N N . LEU A 1 292 ? 14.743 -0.151 11.493 1.00 90.31 292 LEU A N 1
ATOM 2439 C CA . LEU A 1 292 ? 14.738 -0.127 12.961 1.00 90.31 292 LEU A CA 1
ATOM 2440 C C . LEU A 1 292 ? 15.582 1.021 13.551 1.00 90.31 292 LEU A C 1
ATOM 2442 O O . LEU A 1 292 ? 15.406 1.408 14.707 1.00 90.31 292 LEU A O 1
ATOM 2446 N N . GLY A 1 293 ? 16.466 1.623 12.754 1.00 87.81 293 GLY A N 1
ATOM 2447 C CA . GLY A 1 293 ? 17.397 2.667 13.187 1.00 87.81 293 GLY A CA 1
ATOM 2448 C C . GLY A 1 293 ? 18.662 2.131 13.862 1.00 87.81 293 GLY A C 1
ATOM 2449 O O . GLY A 1 293 ? 19.268 2.831 14.667 1.00 87.81 293 GLY A O 1
ATOM 2450 N N . ILE A 1 294 ? 19.057 0.900 13.545 1.00 89.69 294 ILE A N 1
ATOM 2451 C CA . ILE A 1 294 ? 20.296 0.270 13.998 1.00 89.69 294 ILE A CA 1
ATOM 2452 C C . ILE A 1 294 ? 21.403 0.594 12.988 1.00 89.69 294 ILE A C 1
ATOM 2454 O O . ILE A 1 294 ? 21.310 0.252 11.807 1.00 89.69 294 ILE A O 1
ATOM 2458 N N . LYS A 1 295 ? 22.483 1.236 13.449 1.00 84.31 295 LYS A N 1
ATOM 2459 C CA . LYS A 1 295 ? 23.657 1.513 12.611 1.00 84.31 295 LYS A CA 1
ATOM 2460 C C . LYS A 1 295 ? 24.500 0.247 12.450 1.00 84.31 295 LYS A C 1
ATOM 2462 O O . LYS A 1 295 ? 25.085 -0.245 13.411 1.00 84.31 295 LYS A O 1
ATOM 2467 N N . LEU A 1 296 ? 24.613 -0.238 11.218 1.00 85.69 296 LEU A N 1
ATOM 2468 C CA . LEU A 1 296 ? 25.441 -1.390 10.863 1.00 85.69 296 LEU A CA 1
ATOM 2469 C C . LEU A 1 296 ? 26.825 -0.920 10.398 1.00 85.69 296 LEU A C 1
ATOM 2471 O O . LEU A 1 296 ? 26.919 -0.124 9.468 1.00 85.69 296 LEU A O 1
ATOM 2475 N N . LYS A 1 297 ? 27.896 -1.417 11.029 1.00 80.44 297 LYS A N 1
ATOM 2476 C CA . LYS A 1 297 ? 29.286 -1.054 10.681 1.00 80.44 297 LYS A CA 1
ATOM 2477 C C . LYS A 1 297 ? 29.821 -1.786 9.441 1.00 80.44 297 LYS A C 1
ATOM 2479 O O . LYS A 1 297 ? 30.710 -1.278 8.783 1.00 80.44 297 LYS A O 1
ATOM 2484 N N . PHE A 1 298 ? 29.264 -2.949 9.103 1.00 79.12 298 PHE A N 1
ATOM 2485 C CA . PHE A 1 298 ? 29.745 -3.803 8.004 1.00 79.12 298 PHE A CA 1
ATOM 2486 C C . PHE A 1 298 ? 29.355 -3.318 6.596 1.00 79.12 298 PHE A C 1
ATOM 2488 O O . PHE A 1 298 ? 29.851 -3.840 5.598 1.00 79.12 298 PHE A O 1
ATOM 2495 N N . TYR A 1 299 ? 28.436 -2.355 6.503 1.00 83.50 299 TYR A N 1
ATOM 2496 C CA . TYR A 1 299 ? 27.920 -1.846 5.234 1.00 83.50 299 TYR A CA 1
ATOM 2497 C C . TYR A 1 299 ? 28.160 -0.343 5.143 1.00 83.50 299 TYR A C 1
ATOM 2499 O O . TYR A 1 299 ? 27.267 0.464 5.410 1.00 83.50 299 TYR A O 1
ATOM 2507 N N . GLU A 1 300 ? 29.389 0.021 4.795 1.00 82.81 300 GLU A N 1
ATOM 2508 C CA . GLU A 1 300 ? 29.750 1.410 4.533 1.00 82.81 300 GLU A CA 1
ATOM 2509 C C . GLU A 1 300 ? 29.135 1.886 3.216 1.00 82.81 300 GLU A C 1
ATOM 2511 O O . GLU A 1 300 ? 29.058 1.142 2.237 1.00 82.81 300 GLU A O 1
ATOM 2516 N N . HIS A 1 301 ? 28.672 3.134 3.213 1.00 85.62 301 HIS A N 1
ATOM 2517 C CA . HIS A 1 301 ? 28.119 3.777 2.028 1.00 85.62 301 HIS A CA 1
ATOM 2518 C C . HIS A 1 301 ? 29.233 4.570 1.366 1.00 85.62 301 HIS A C 1
ATOM 2520 O O . HIS A 1 301 ? 29.894 5.384 2.017 1.00 85.62 301 HIS A O 1
ATOM 2526 N N . LYS A 1 302 ? 29.423 4.346 0.073 1.00 84.19 302 LYS A N 1
ATOM 2527 C CA . LYS A 1 302 ? 30.454 5.039 -0.705 1.00 84.19 302 LYS A CA 1
ATOM 2528 C C . LYS A 1 302 ? 29.844 5.956 -1.759 1.00 84.19 302 LYS A C 1
ATOM 2530 O O . LYS A 1 302 ? 30.454 6.959 -2.112 1.00 84.19 302 LYS A O 1
ATOM 2535 N N . LEU A 1 303 ? 28.634 5.640 -2.221 1.00 85.75 303 LEU A N 1
ATOM 2536 C CA . LEU A 1 303 ? 27.943 6.390 -3.266 1.00 85.75 303 LEU A CA 1
ATOM 2537 C C . LEU A 1 303 ? 26.854 7.321 -2.714 1.00 85.75 303 LEU A C 1
ATOM 2539 O O . LEU A 1 303 ? 26.140 6.935 -1.782 1.00 85.75 303 LEU A O 1
ATOM 2543 N N . PRO A 1 304 ? 26.652 8.511 -3.312 1.00 88.75 304 PRO A N 1
ATOM 2544 C CA . 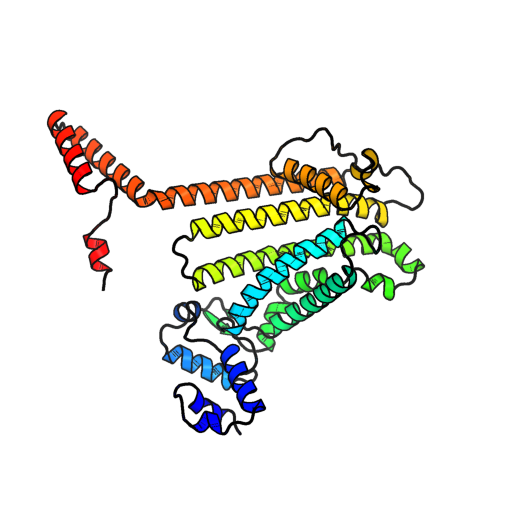PRO A 1 304 ? 25.592 9.430 -2.899 1.00 88.75 304 PRO A CA 1
ATOM 2545 C C . PRO A 1 304 ? 24.193 8.812 -3.044 1.00 88.75 304 PRO A C 1
ATOM 2547 O O . PRO A 1 304 ? 23.329 9.049 -2.201 1.00 88.75 304 PRO A O 1
ATOM 2550 N N . GLU A 1 305 ? 23.969 7.951 -4.039 1.00 87.88 305 GLU A N 1
ATOM 2551 C CA . GLU A 1 305 ? 22.695 7.249 -4.231 1.00 87.88 305 GLU A CA 1
ATOM 2552 C C . GLU A 1 305 ? 22.422 6.235 -3.109 1.00 87.88 305 GLU A C 1
ATOM 2554 O O . GLU A 1 305 ? 21.274 6.038 -2.707 1.00 87.88 305 GLU A O 1
ATOM 2559 N N . GLU A 1 306 ? 23.470 5.613 -2.558 1.00 89.12 306 GLU A N 1
ATOM 2560 C CA . GLU A 1 306 ? 23.355 4.709 -1.409 1.00 89.12 306 GLU A CA 1
ATOM 2561 C C . GLU A 1 306 ? 23.012 5.478 -0.132 1.00 89.12 306 GLU A C 1
ATOM 2563 O O . GLU A 1 306 ? 22.171 5.021 0.644 1.00 89.12 306 GLU A O 1
ATOM 2568 N N . TYR A 1 307 ? 23.620 6.654 0.070 1.00 90.56 307 TYR A N 1
ATOM 2569 C CA . TYR A 1 307 ? 23.265 7.555 1.169 1.00 90.56 307 TYR A CA 1
ATOM 2570 C C . TYR A 1 307 ? 21.811 8.022 1.058 1.00 90.56 307 TYR A C 1
ATOM 2572 O O . TYR A 1 307 ? 21.069 7.935 2.036 1.00 90.56 307 TYR A O 1
ATOM 2580 N N . ALA A 1 308 ? 21.376 8.450 -0.130 1.00 92.69 308 ALA A N 1
ATOM 2581 C CA . ALA A 1 308 ? 19.995 8.860 -0.368 1.00 92.69 308 ALA A CA 1
ATOM 2582 C C . ALA A 1 308 ? 19.010 7.720 -0.057 1.00 92.69 308 ALA A C 1
ATOM 2584 O O . ALA A 1 308 ? 18.041 7.919 0.680 1.00 92.69 308 ALA A O 1
ATOM 2585 N N . LEU A 1 309 ? 19.290 6.502 -0.535 1.00 92.38 309 LEU A N 1
ATOM 2586 C CA . LEU A 1 309 ? 18.464 5.332 -0.238 1.00 92.38 309 LEU A CA 1
ATOM 2587 C C . LEU A 1 309 ? 18.436 5.015 1.264 1.00 92.38 309 LEU A C 1
ATOM 2589 O O . LEU A 1 309 ? 17.374 4.690 1.797 1.00 92.38 309 LEU A O 1
ATOM 2593 N N . ALA A 1 310 ? 19.572 5.107 1.959 1.00 91.94 310 ALA A N 1
ATOM 2594 C CA . ALA A 1 310 ? 19.648 4.864 3.397 1.00 91.94 310 ALA A CA 1
ATOM 2595 C C . ALA A 1 310 ? 18.827 5.886 4.197 1.00 91.94 310 ALA A C 1
ATOM 2597 O O . ALA A 1 310 ? 18.072 5.490 5.085 1.00 91.94 310 ALA A O 1
ATOM 2598 N N . ILE A 1 311 ? 18.901 7.174 3.840 1.00 93.12 311 ILE A N 1
ATOM 2599 C CA . ILE A 1 311 ? 18.105 8.244 4.459 1.00 93.12 311 ILE A CA 1
ATOM 2600 C C . ILE A 1 311 ? 16.609 7.991 4.239 1.00 93.12 311 ILE A C 1
ATOM 2602 O O . ILE A 1 311 ? 15.840 8.014 5.198 1.00 93.12 311 ILE A O 1
ATOM 2606 N N . ILE A 1 312 ? 16.192 7.683 3.006 1.00 94.06 312 ILE A N 1
ATOM 2607 C CA . ILE A 1 312 ? 14.784 7.390 2.689 1.00 94.06 312 ILE A CA 1
ATOM 2608 C C . ILE A 1 312 ? 14.296 6.161 3.465 1.00 94.06 312 ILE A C 1
ATOM 2610 O O . ILE A 1 312 ? 13.215 6.196 4.056 1.00 94.06 312 ILE A O 1
ATOM 2614 N N . THR A 1 313 ? 15.095 5.090 3.507 1.00 93.81 313 THR A N 1
ATOM 2615 C CA . THR A 1 313 ? 14.764 3.855 4.241 1.00 93.81 313 THR A CA 1
ATOM 2616 C C . THR A 1 313 ? 14.611 4.135 5.736 1.00 93.81 313 THR A C 1
ATOM 2618 O O . THR A 1 313 ? 13.645 3.689 6.354 1.00 93.81 313 THR A O 1
ATOM 2621 N N . TYR A 1 314 ? 15.529 4.915 6.311 1.00 94.38 314 TYR A N 1
ATOM 2622 C CA . TYR A 1 314 ? 15.503 5.302 7.719 1.00 94.38 314 TYR A CA 1
ATOM 2623 C C . TYR A 1 314 ? 14.271 6.147 8.062 1.00 94.38 314 TYR A C 1
ATOM 2625 O O . TYR A 1 314 ? 13.533 5.808 8.987 1.00 94.38 314 TYR A O 1
ATOM 2633 N N . MET A 1 315 ? 14.003 7.211 7.297 1.00 95.38 315 MET A N 1
ATOM 2634 C CA . MET A 1 315 ? 12.851 8.092 7.530 1.00 95.38 315 MET A CA 1
ATOM 2635 C C . MET A 1 315 ? 11.531 7.330 7.389 1.00 95.38 315 MET A C 1
ATOM 2637 O O . MET A 1 315 ? 10.658 7.437 8.251 1.00 95.38 315 MET A O 1
ATOM 2641 N N . THR A 1 316 ? 11.416 6.491 6.355 1.00 93.25 316 THR A N 1
ATOM 2642 C CA . THR A 1 316 ? 10.248 5.623 6.154 1.00 93.25 316 THR A CA 1
ATOM 2643 C C . THR A 1 316 ? 10.061 4.681 7.342 1.00 93.25 316 THR A C 1
ATOM 2645 O O . THR A 1 316 ? 8.955 4.559 7.865 1.00 93.25 316 THR A O 1
ATOM 2648 N N . GLY A 1 317 ? 11.141 4.066 7.830 1.00 92.75 317 GLY A N 1
ATOM 2649 C CA . GLY A 1 317 ? 11.101 3.198 9.003 1.00 92.75 317 GLY A CA 1
ATOM 2650 C C . GLY A 1 317 ? 10.634 3.902 10.272 1.00 92.75 317 GLY A C 1
ATOM 2651 O O . GLY A 1 317 ? 9.769 3.381 10.974 1.00 92.75 317 GLY A O 1
ATOM 2652 N N . LYS A 1 318 ? 11.125 5.117 10.543 1.00 93.06 318 LYS A N 1
ATOM 2653 C CA . LYS A 1 318 ? 10.695 5.901 11.712 1.00 93.06 318 LYS A CA 1
ATOM 2654 C C . LYS A 1 318 ? 9.217 6.274 11.661 1.00 93.06 318 LYS A C 1
ATOM 2656 O O . LYS A 1 318 ? 8.536 6.131 12.674 1.00 93.06 318 LYS A O 1
ATOM 2661 N N . ILE A 1 319 ? 8.713 6.679 10.495 1.00 93.25 319 ILE A N 1
ATOM 2662 C CA . ILE A 1 319 ? 7.288 6.989 10.309 1.00 93.25 319 ILE A CA 1
ATOM 2663 C C . ILE A 1 319 ? 6.434 5.737 10.550 1.00 93.25 319 ILE A C 1
ATOM 2665 O O . ILE A 1 319 ? 5.471 5.786 11.313 1.00 93.25 319 ILE A O 1
ATOM 2669 N N . LEU A 1 320 ? 6.804 4.597 9.961 1.00 90.56 320 LEU A N 1
ATOM 2670 C CA . LEU A 1 320 ? 6.064 3.342 10.130 1.00 90.56 320 LEU A CA 1
ATOM 2671 C C . LEU A 1 320 ? 6.063 2.852 11.574 1.00 90.56 320 LEU A C 1
ATOM 2673 O O . LEU A 1 320 ? 5.017 2.453 12.078 1.00 90.56 320 LEU A O 1
ATOM 2677 N N . LEU A 1 321 ? 7.217 2.888 12.245 1.00 91.19 321 LEU A N 1
ATOM 2678 C CA . LEU A 1 321 ? 7.314 2.499 13.648 1.00 91.19 321 LEU A CA 1
ATOM 2679 C C . LEU A 1 321 ? 6.428 3.388 14.520 1.00 91.19 321 LEU A C 1
ATOM 2681 O O . LEU A 1 321 ? 5.711 2.860 15.365 1.00 91.19 321 LEU A O 1
ATOM 2685 N N . ALA A 1 322 ? 6.418 4.704 14.291 1.00 93.19 322 ALA A N 1
ATOM 2686 C CA . ALA A 1 322 ? 5.533 5.616 15.011 1.00 93.19 322 ALA A CA 1
ATOM 2687 C C . ALA A 1 322 ? 4.052 5.266 14.790 1.00 93.19 322 ALA A C 1
ATOM 2689 O O . ALA A 1 322 ? 3.300 5.151 15.755 1.00 93.19 322 ALA A O 1
ATOM 2690 N N . ILE A 1 323 ? 3.645 5.020 13.539 1.00 90.31 323 ILE A N 1
ATOM 2691 C CA . ILE A 1 323 ? 2.272 4.618 13.200 1.00 90.31 323 ILE A CA 1
ATOM 2692 C C . ILE A 1 323 ? 1.899 3.306 13.905 1.00 90.31 323 ILE A C 1
ATOM 2694 O O . ILE A 1 323 ? 0.865 3.241 14.567 1.00 90.31 323 ILE A O 1
ATOM 2698 N N . VAL A 1 324 ? 2.749 2.278 13.824 1.00 90.06 324 VAL A N 1
ATOM 2699 C CA . VAL A 1 324 ? 2.506 0.974 14.465 1.00 90.06 324 VAL A CA 1
ATOM 2700 C C . VAL A 1 324 ? 2.391 1.125 15.982 1.00 90.06 324 VAL A C 1
ATOM 2702 O O . VAL A 1 324 ? 1.480 0.551 16.575 1.00 90.06 324 VAL A O 1
ATOM 2705 N N . TRP A 1 325 ? 3.251 1.931 16.611 1.00 91.19 325 TRP A N 1
ATOM 2706 C CA . TRP A 1 325 ? 3.185 2.208 18.048 1.00 91.19 325 TRP A CA 1
ATOM 2707 C C . TRP A 1 325 ? 1.887 2.906 18.457 1.00 91.19 325 TRP A C 1
ATOM 2709 O O . TRP A 1 325 ? 1.282 2.522 19.457 1.00 91.19 325 TRP A O 1
ATOM 2719 N N . VAL A 1 326 ? 1.424 3.886 17.677 1.00 91.81 326 VAL A N 1
ATOM 2720 C CA . VAL A 1 326 ? 0.144 4.567 17.926 1.00 91.81 326 VAL A CA 1
ATOM 2721 C C . VAL A 1 326 ? -1.021 3.583 17.821 1.00 91.81 326 VAL A C 1
ATOM 2723 O O . VAL A 1 326 ? -1.870 3.530 18.710 1.00 91.81 326 VAL A O 1
ATOM 2726 N N . ILE A 1 327 ? -1.046 2.755 16.776 1.00 88.19 327 ILE A N 1
ATOM 2727 C CA . ILE A 1 327 ? -2.090 1.739 16.574 1.00 88.19 327 ILE A CA 1
ATOM 2728 C C . ILE A 1 327 ? -2.091 0.728 17.715 1.00 88.19 327 ILE A C 1
ATOM 2730 O O . ILE A 1 327 ? -3.148 0.384 18.244 1.00 88.19 327 ILE A O 1
ATOM 2734 N N . PHE A 1 328 ? -0.908 0.270 18.112 1.00 89.62 328 PHE A N 1
ATOM 2735 C CA . PHE A 1 328 ? -0.734 -0.656 19.218 1.00 89.62 328 PHE A CA 1
ATOM 2736 C C . PHE A 1 328 ? -1.253 -0.061 20.533 1.00 89.62 328 PHE A C 1
ATOM 2738 O O . PHE A 1 328 ? -2.036 -0.707 21.231 1.00 89.62 328 PHE A O 1
ATOM 2745 N N . ALA A 1 329 ? -0.914 1.198 20.828 1.00 91.31 329 ALA A N 1
ATOM 2746 C CA . ALA A 1 329 ? -1.419 1.910 21.998 1.00 91.31 329 ALA A CA 1
ATOM 2747 C C . ALA A 1 329 ? -2.954 2.029 21.978 1.00 91.31 329 ALA A C 1
ATOM 2749 O O . ALA A 1 329 ? -3.608 1.670 22.956 1.00 91.31 329 ALA A O 1
ATOM 2750 N N . ILE A 1 330 ? -3.549 2.442 20.852 1.00 88.69 330 ILE A N 1
ATOM 2751 C CA . ILE A 1 330 ? -5.012 2.524 20.688 1.00 88.69 330 ILE A CA 1
ATOM 2752 C C . ILE A 1 330 ? -5.663 1.142 20.849 1.00 88.69 330 ILE A C 1
ATOM 2754 O O . ILE A 1 330 ? -6.730 1.019 21.452 1.00 88.69 330 ILE A O 1
ATOM 2758 N N . SER A 1 331 ? -5.026 0.083 20.346 1.00 86.81 331 SER A N 1
ATOM 2759 C CA . SER A 1 331 ? -5.495 -1.294 20.517 1.00 86.81 331 SER A CA 1
ATOM 2760 C C . SER A 1 331 ? -5.559 -1.697 21.989 1.00 86.81 331 SER A C 1
ATOM 2762 O O . SER A 1 331 ? -6.577 -2.232 22.424 1.00 86.81 331 SER A O 1
ATOM 2764 N N . ILE A 1 332 ? -4.521 -1.386 22.768 1.00 87.88 332 ILE A N 1
ATOM 2765 C CA . ILE A 1 332 ? -4.483 -1.661 24.212 1.00 87.88 332 ILE A CA 1
ATOM 2766 C C . ILE A 1 332 ? -5.535 -0.837 24.961 1.00 87.88 332 ILE A C 1
ATOM 2768 O O . ILE A 1 332 ? -6.254 -1.378 25.803 1.00 87.88 332 ILE A O 1
ATOM 2772 N N . LEU A 1 333 ? -5.648 0.458 24.650 1.00 88.88 333 LEU A N 1
ATOM 2773 C CA . LEU A 1 333 ? -6.617 1.350 25.290 1.00 88.88 333 LEU A CA 1
ATOM 2774 C C . LEU A 1 333 ? -8.054 0.882 25.047 1.00 88.88 333 LEU A C 1
ATOM 2776 O O . LEU A 1 333 ? -8.848 0.815 25.983 1.00 88.88 333 LEU A O 1
ATOM 2780 N N . ASN A 1 334 ? -8.378 0.484 23.815 1.00 86.25 334 ASN A N 1
ATOM 2781 C CA . ASN A 1 334 ? -9.709 -0.024 23.493 1.00 86.25 334 ASN A CA 1
ATOM 2782 C C . ASN A 1 334 ? -9.987 -1.388 24.133 1.00 86.25 334 ASN A C 1
ATOM 2784 O O . ASN A 1 334 ? -11.108 -1.609 24.585 1.00 86.25 334 ASN A O 1
ATOM 2788 N N . ALA A 1 335 ? -8.990 -2.274 24.230 1.00 85.88 335 ALA A N 1
ATOM 2789 C CA . ALA A 1 335 ? -9.146 -3.561 24.909 1.00 85.88 335 ALA A CA 1
ATOM 2790 C C . ALA A 1 335 ? -9.462 -3.401 26.407 1.00 85.88 335 ALA A C 1
ATOM 2792 O O . ALA A 1 335 ? -10.171 -4.223 26.976 1.00 85.88 335 ALA A O 1
ATOM 2793 N N . ARG A 1 336 ? -8.981 -2.323 27.041 1.00 88.50 336 ARG A N 1
ATOM 2794 C CA . ARG A 1 336 ? -9.191 -2.026 28.469 1.00 88.50 336 ARG A CA 1
ATOM 2795 C C . ARG A 1 336 ? -10.202 -0.904 28.720 1.00 88.50 336 ARG A C 1
ATOM 2797 O O . ARG A 1 336 ? -10.240 -0.352 29.817 1.00 88.50 336 ARG A O 1
ATOM 2804 N N . LYS A 1 337 ? -11.028 -0.556 27.728 1.00 89.44 337 LYS A N 1
ATOM 2805 C CA . LYS A 1 337 ? -11.923 0.612 27.786 1.00 89.44 337 LYS A CA 1
ATOM 2806 C C . LYS A 1 337 ? -12.871 0.590 28.992 1.00 89.44 337 LYS A C 1
ATOM 2808 O O . LYS A 1 337 ? -13.072 1.631 29.614 1.00 89.44 337 LYS A O 1
ATOM 2813 N N . MET A 1 338 ? -13.436 -0.573 29.328 1.00 88.50 338 MET A N 1
ATOM 2814 C CA . MET A 1 338 ? -14.384 -0.704 30.446 1.00 88.50 338 MET A CA 1
ATOM 2815 C C . MET A 1 338 ? -13.704 -0.553 31.811 1.00 88.50 338 MET A C 1
ATOM 2817 O O . MET A 1 338 ? -14.228 0.146 32.676 1.00 88.50 338 MET A O 1
ATOM 2821 N N . GLU A 1 339 ? -12.509 -1.126 31.974 1.00 91.31 339 GLU A N 1
ATOM 2822 C CA . GLU A 1 339 ? -11.685 -0.969 33.181 1.00 91.31 339 GLU A CA 1
ATOM 2823 C C . GLU A 1 339 ? -11.230 0.487 33.355 1.00 91.31 339 GLU A C 1
ATOM 2825 O O . GLU A 1 339 ? -11.345 1.042 34.443 1.00 91.31 339 GLU A O 1
ATOM 2830 N N . ILE A 1 340 ? -10.756 1.146 32.288 1.00 91.69 340 ILE A N 1
ATOM 2831 C CA . ILE A 1 340 ? -10.334 2.558 32.347 1.00 91.69 340 ILE A CA 1
ATOM 2832 C C . ILE A 1 340 ? -11.494 3.439 32.823 1.00 91.69 340 ILE A C 1
ATOM 2834 O O . ILE A 1 340 ? -11.316 4.272 33.710 1.00 91.69 340 ILE A O 1
ATOM 2838 N N . LYS A 1 341 ? -12.696 3.215 32.284 1.00 91.50 341 LYS A N 1
ATOM 2839 C CA . LYS A 1 341 ? -13.897 3.958 32.672 1.00 91.50 341 LYS A CA 1
ATOM 2840 C C . LYS A 1 341 ? -14.326 3.676 34.114 1.00 91.50 341 LYS A C 1
ATOM 2842 O O . LYS A 1 341 ? -14.765 4.586 34.811 1.00 91.50 341 LYS A O 1
ATOM 2847 N N . TYR A 1 342 ? -14.180 2.435 34.576 1.00 92.88 342 TYR A N 1
ATOM 2848 C CA . TYR A 1 342 ? -14.391 2.092 35.981 1.00 92.88 342 TYR A CA 1
ATOM 2849 C C . TYR A 1 342 ? -13.430 2.871 36.891 1.00 92.88 342 TYR A C 1
ATOM 2851 O O . TYR A 1 342 ? -13.880 3.521 37.833 1.00 92.88 342 TYR A O 1
ATOM 2859 N N . GLN A 1 343 ? -12.130 2.880 36.580 1.00 93.19 343 GLN A N 1
ATOM 2860 C CA . GLN A 1 343 ? -11.131 3.622 37.357 1.00 93.19 343 GLN A CA 1
ATOM 2861 C C . GLN A 1 343 ? -11.410 5.133 37.364 1.00 93.19 343 GLN A C 1
ATOM 2863 O O . GLN A 1 343 ? -11.287 5.773 38.406 1.00 93.19 343 GLN A O 1
ATOM 2868 N N . GLU A 1 344 ? -11.838 5.702 36.234 1.00 93.62 344 GLU A N 1
ATOM 2869 C CA . GLU A 1 344 ? -12.244 7.109 36.136 1.00 93.62 344 GLU A CA 1
ATOM 2870 C C . GLU A 1 344 ? -13.377 7.447 37.118 1.00 93.62 344 GLU A C 1
ATOM 2872 O O . GLU A 1 344 ? -13.260 8.391 37.900 1.00 93.62 344 GLU A O 1
ATOM 2877 N N . ILE A 1 345 ? -14.443 6.642 37.136 1.00 91.75 345 ILE A N 1
ATOM 2878 C CA . ILE A 1 345 ? -15.593 6.846 38.028 1.00 91.75 345 ILE A CA 1
ATOM 2879 C C . ILE A 1 345 ? -15.189 6.669 39.489 1.00 91.75 345 ILE A C 1
ATOM 2881 O O . ILE A 1 345 ? -15.542 7.489 40.334 1.00 91.75 345 ILE A O 1
ATOM 2885 N N . ILE A 1 346 ? -14.418 5.629 39.802 1.00 92.38 346 ILE A N 1
ATOM 2886 C CA . ILE A 1 346 ? -13.927 5.386 41.160 1.00 92.38 346 ILE A CA 1
ATOM 2887 C C . ILE A 1 346 ? -13.084 6.563 41.665 1.00 92.38 346 ILE A C 1
ATOM 2889 O O . ILE A 1 346 ? -13.253 6.995 42.808 1.00 92.38 346 ILE A O 1
ATOM 2893 N N . ASN A 1 347 ? -12.230 7.130 40.812 1.00 93.00 347 ASN A N 1
ATOM 2894 C CA . ASN A 1 347 ? -11.450 8.317 41.147 1.00 93.00 347 ASN A CA 1
ATOM 2895 C C . ASN A 1 347 ? -12.349 9.536 41.395 1.00 93.00 347 ASN A C 1
ATOM 2897 O O . ASN A 1 347 ? -12.165 10.226 42.397 1.00 93.00 347 ASN A O 1
ATOM 2901 N N . GLN A 1 348 ? -13.365 9.765 40.556 1.00 93.44 348 GLN A N 1
ATOM 2902 C CA . GLN A 1 348 ? -14.337 10.850 40.752 1.00 93.44 348 GLN A CA 1
ATOM 2903 C C . GLN A 1 348 ? -15.090 10.718 42.085 1.00 93.44 348 GLN A C 1
ATOM 2905 O O . GLN A 1 348 ? -15.185 11.689 42.839 1.00 93.44 348 GLN A O 1
ATOM 2910 N N . VAL A 1 349 ? -15.578 9.517 42.418 1.00 92.19 349 VAL A N 1
ATOM 2911 C CA . VAL A 1 349 ? -16.276 9.252 43.688 1.00 92.19 349 VAL A CA 1
ATOM 2912 C C . VAL A 1 349 ? -15.330 9.457 44.875 1.00 92.19 349 VAL A C 1
ATOM 2914 O O . VAL A 1 349 ? -15.710 10.083 45.864 1.00 92.19 349 VAL A O 1
ATOM 2917 N N . SER A 1 350 ? -14.080 8.993 44.777 1.00 91.44 350 SER A N 1
ATOM 2918 C CA . SER A 1 350 ? -13.057 9.199 45.810 1.00 91.44 350 SER A CA 1
ATOM 2919 C C . SER A 1 350 ? -12.785 10.685 46.071 1.00 91.44 350 SER A C 1
ATOM 2921 O O . SER A 1 350 ? -12.821 11.129 47.224 1.00 91.44 350 SER A O 1
ATOM 2923 N N . CYS A 1 351 ? -12.599 11.478 45.010 1.00 91.75 351 CYS A N 1
ATOM 2924 C CA . CYS A 1 351 ? -12.422 12.927 45.106 1.00 91.75 351 CYS A CA 1
ATOM 2925 C C . CYS A 1 351 ? -13.640 13.611 45.742 1.00 91.75 351 CYS A C 1
ATOM 2927 O O . CYS A 1 351 ? -13.475 14.423 46.654 1.00 91.75 351 CYS A O 1
ATOM 2929 N N . TYR A 1 352 ? -14.855 13.239 45.330 1.00 93.50 352 TYR A N 1
ATOM 2930 C CA . TYR A 1 352 ? -16.093 13.788 45.886 1.00 93.50 352 TYR A CA 1
ATOM 2931 C C . TYR A 1 352 ? -16.231 13.509 47.391 1.00 93.50 352 TYR A C 1
ATOM 2933 O O . TYR A 1 352 ? -16.509 14.416 48.178 1.00 93.50 352 TYR A O 1
ATOM 2941 N N . MET A 1 353 ? -15.981 12.266 47.817 1.00 93.62 353 MET A N 1
ATOM 2942 C CA . MET A 1 353 ? -16.002 11.886 49.234 1.00 93.62 353 MET A CA 1
ATOM 2943 C C . MET A 1 353 ? -14.956 12.657 50.046 1.00 93.62 353 MET A C 1
ATOM 2945 O O . MET A 1 353 ? -15.232 13.081 51.169 1.00 93.62 353 MET A O 1
ATOM 2949 N N . SE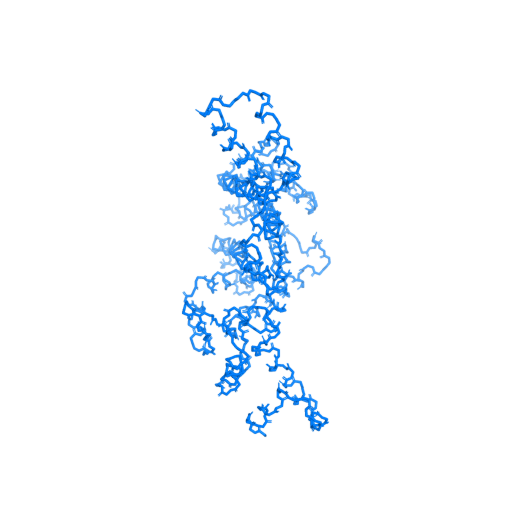R A 1 354 ? -13.763 12.859 49.478 1.00 90.75 354 SER A N 1
ATOM 2950 C CA . SER A 1 354 ? -12.702 13.630 50.125 1.00 90.75 354 SER A CA 1
ATOM 2951 C C . SER A 1 354 ? -13.095 15.097 50.302 1.00 90.75 354 SER A C 1
ATOM 2953 O O . SER A 1 354 ? -12.902 15.648 51.381 1.00 90.75 354 SER A O 1
ATOM 2955 N N . GLN A 1 355 ? -13.693 15.718 49.281 1.00 95.25 355 GLN A N 1
ATOM 2956 C CA . GLN A 1 355 ? -14.146 17.112 49.333 1.00 95.25 355 GLN A CA 1
ATOM 2957 C C . GLN A 1 355 ? -15.260 17.328 50.366 1.00 95.25 355 GLN A C 1
ATOM 2959 O O . GLN A 1 355 ? -15.330 18.376 51.001 1.00 95.25 355 GLN A O 1
ATOM 2964 N N . ARG A 1 356 ? -16.126 16.328 50.559 1.00 94.56 356 ARG A N 1
ATOM 2965 C CA . ARG A 1 356 ? -17.206 16.359 51.556 1.00 94.56 356 ARG A CA 1
ATOM 2966 C C . ARG A 1 356 ? -16.755 16.001 52.976 1.00 94.56 356 ARG A C 1
ATOM 2968 O O . ARG A 1 356 ? -17.595 15.958 53.866 1.00 94.56 356 ARG A O 1
ATOM 2975 N N . GLY A 1 357 ? -15.465 15.740 53.200 1.00 92.88 357 GLY A N 1
ATOM 2976 C CA . GLY A 1 357 ? -14.938 15.419 54.530 1.00 92.88 357 GLY A CA 1
ATOM 2977 C C . GLY A 1 357 ? -15.379 14.051 55.061 1.00 92.88 357 GLY A C 1
ATOM 2978 O O . GLY A 1 357 ? -15.460 13.854 56.270 1.00 92.88 357 GLY A O 1
ATOM 2979 N N . VAL A 1 358 ? -15.677 13.090 54.178 1.00 93.25 358 VAL A N 1
ATOM 2980 C CA . VAL A 1 358 ? -16.103 11.741 54.582 1.00 93.25 358 VAL A CA 1
ATOM 2981 C C . VAL A 1 358 ? -14.970 11.009 55.315 1.00 93.25 358 VAL A C 1
ATOM 2983 O O . VAL A 1 358 ? -13.828 10.957 54.833 1.00 93.25 358 VAL A O 1
ATOM 2986 N N . SER A 1 359 ? -15.295 10.393 56.460 1.00 93.38 359 SER A N 1
ATOM 2987 C CA . SER A 1 359 ? -14.345 9.626 57.276 1.00 93.38 359 SER A CA 1
ATOM 2988 C C . SER A 1 359 ? -13.673 8.502 56.477 1.00 93.38 359 SER A C 1
ATOM 2990 O O . SER A 1 359 ? -14.265 7.900 55.576 1.00 93.38 359 SER A O 1
ATOM 2992 N N . ALA A 1 360 ? -12.412 8.198 56.797 1.00 89.88 360 ALA A N 1
ATOM 2993 C CA . ALA A 1 360 ? -11.630 7.201 56.061 1.00 89.88 360 ALA A CA 1
ATOM 2994 C C . ALA A 1 360 ? -12.265 5.796 56.097 1.00 89.88 360 ALA A C 1
ATOM 2996 O O . ALA A 1 360 ? -12.240 5.068 55.105 1.00 89.88 360 ALA A O 1
ATOM 2997 N N . THR A 1 361 ? -12.899 5.434 57.215 1.00 92.88 361 THR A N 1
ATOM 2998 C CA . THR A 1 361 ? -13.604 4.157 57.385 1.00 92.88 361 THR A CA 1
ATOM 2999 C C . THR A 1 361 ? -14.827 4.044 56.477 1.00 92.88 361 THR A C 1
ATOM 3001 O O . THR A 1 361 ? -14.992 3.023 55.805 1.00 92.88 361 THR A O 1
ATOM 3004 N N . LEU A 1 362 ? -15.659 5.090 56.396 1.00 91.38 362 LEU A N 1
ATOM 3005 C CA . LEU A 1 362 ? -16.827 5.099 55.509 1.00 91.38 362 LEU A CA 1
ATOM 3006 C C . LEU A 1 362 ? -16.405 5.083 54.035 1.00 91.38 362 LEU A C 1
ATOM 3008 O O . LEU A 1 362 ? -16.973 4.337 53.238 1.00 91.38 362 LEU A O 1
ATOM 3012 N N . ARG A 1 363 ? -15.351 5.830 53.696 1.00 89.88 363 ARG A N 1
ATOM 3013 C CA . ARG A 1 363 ? -14.758 5.855 52.354 1.00 89.88 363 ARG A CA 1
ATOM 3014 C C . ARG A 1 363 ? -14.315 4.465 51.904 1.00 89.88 363 ARG A C 1
ATOM 3016 O O . ARG A 1 363 ? -14.698 4.024 50.827 1.00 89.88 363 ARG A O 1
ATOM 3023 N N . ASN A 1 364 ? -13.577 3.739 52.745 1.00 90.75 364 ASN A N 1
ATOM 3024 C CA . ASN A 1 364 ? -13.117 2.384 52.429 1.00 90.75 364 ASN A CA 1
ATOM 3025 C C . ASN A 1 364 ? -14.282 1.405 52.229 1.00 90.75 364 ASN A C 1
ATOM 3027 O O . ASN A 1 364 ? -14.252 0.609 51.289 1.00 90.75 364 ASN A O 1
ATOM 3031 N N . ARG A 1 365 ? -15.337 1.498 53.053 1.00 93.62 365 ARG A N 1
ATOM 3032 C CA . ARG A 1 365 ? -16.557 0.690 52.875 1.00 93.62 365 ARG A CA 1
ATOM 3033 C C . ARG A 1 365 ? -17.256 0.996 51.551 1.00 93.62 365 ARG A C 1
ATOM 3035 O O . ARG A 1 365 ? -17.624 0.068 50.839 1.00 93.62 365 ARG A O 1
ATOM 3042 N N . MET A 1 366 ? -17.394 2.273 51.189 1.00 90.50 366 MET A N 1
ATOM 3043 C CA . MET A 1 366 ? -17.982 2.673 49.906 1.00 90.50 366 MET A CA 1
ATOM 3044 C C . MET A 1 366 ? -17.152 2.178 48.714 1.00 90.50 366 MET A C 1
ATOM 3046 O O . MET A 1 366 ? -17.711 1.660 47.752 1.00 90.50 366 MET A O 1
ATOM 3050 N N . MET A 1 367 ? -15.822 2.256 48.786 1.00 90.00 367 MET A N 1
ATOM 3051 C CA . MET A 1 367 ? -14.938 1.755 47.725 1.00 90.00 367 MET A CA 1
ATOM 3052 C C . MET A 1 367 ? -15.045 0.234 47.551 1.00 90.00 367 MET A C 1
ATOM 3054 O O . MET A 1 367 ? -15.075 -0.254 46.422 1.00 90.00 367 MET A O 1
ATOM 3058 N N . GLN A 1 368 ? -15.145 -0.525 48.648 1.00 90.94 368 GLN A N 1
ATOM 3059 C CA . GLN A 1 368 ? -15.395 -1.970 48.594 1.00 90.94 368 GLN A CA 1
ATOM 3060 C C . GLN A 1 368 ? -16.768 -2.290 47.996 1.00 90.94 368 GLN A C 1
ATOM 3062 O O . GLN A 1 368 ? -16.868 -3.192 47.166 1.00 90.94 368 GLN A O 1
ATOM 3067 N N . PHE A 1 369 ? -17.799 -1.524 48.363 1.00 91.25 369 PHE A N 1
ATOM 3068 C CA . PHE A 1 369 ? -19.137 -1.658 47.792 1.00 91.25 369 PHE A CA 1
ATOM 3069 C C . PHE A 1 369 ? -19.129 -1.436 46.274 1.00 91.25 369 PHE A C 1
ATOM 3071 O O . PHE A 1 369 ? -19.598 -2.295 45.534 1.00 91.25 369 PHE A O 1
ATOM 3078 N N . TYR A 1 370 ? -18.525 -0.347 45.789 1.00 89.38 370 TYR A N 1
ATOM 3079 C CA . TYR A 1 370 ? -18.437 -0.084 44.349 1.00 89.38 370 TYR A CA 1
ATOM 3080 C C . TYR A 1 370 ? -17.596 -1.122 43.597 1.00 89.38 370 TYR A C 1
ATOM 3082 O O . TYR A 1 370 ? -17.932 -1.481 42.469 1.00 89.38 370 TYR A O 1
ATOM 3090 N N . LYS A 1 371 ? -16.538 -1.649 44.225 1.00 89.81 371 LYS A N 1
ATOM 3091 C CA . LYS A 1 371 ? -15.735 -2.740 43.661 1.00 89.81 371 LYS A CA 1
ATOM 3092 C C . LYS A 1 371 ? -16.535 -4.036 43.522 1.00 89.81 371 LYS A C 1
ATOM 3094 O O . LYS A 1 371 ? -16.361 -4.736 42.529 1.00 89.81 371 LYS A O 1
ATOM 3099 N N . PHE A 1 372 ? -17.389 -4.353 44.496 1.00 90.06 372 PHE A N 1
ATOM 3100 C CA . PHE A 1 372 ? -18.291 -5.503 44.429 1.00 90.06 372 PHE A CA 1
ATOM 3101 C C . PHE A 1 372 ? -19.388 -5.300 43.376 1.00 90.06 372 PHE A C 1
ATOM 3103 O O . PHE A 1 372 ? -19.630 -6.197 42.576 1.00 90.06 372 PHE A O 1
ATOM 3110 N N . LEU A 1 373 ? -19.991 -4.107 43.336 1.00 88.38 373 LEU A N 1
ATOM 3111 C CA . LEU A 1 373 ? -21.090 -3.773 42.430 1.00 88.38 373 LEU A CA 1
ATOM 3112 C C . LEU A 1 373 ? -20.684 -3.845 40.952 1.00 88.38 373 LEU A C 1
ATOM 3114 O O . LEU A 1 373 ? -21.387 -4.455 40.157 1.00 88.38 373 LEU A O 1
ATOM 3118 N N . TYR A 1 374 ? -19.560 -3.222 40.587 1.00 86.25 374 TYR A N 1
ATOM 3119 C CA . TYR A 1 374 ? -19.128 -3.119 39.188 1.00 86.25 374 TYR A CA 1
ATOM 3120 C C . TYR A 1 374 ? -18.104 -4.184 38.775 1.00 86.25 374 TYR A C 1
ATOM 3122 O O . TYR A 1 374 ? -17.730 -4.243 37.615 1.00 86.25 374 TYR A O 1
ATOM 3130 N N . GLN A 1 375 ? -17.582 -5.001 39.696 1.00 88.81 375 GLN A N 1
ATOM 3131 C CA . GLN A 1 375 ? -16.602 -6.061 39.386 1.00 88.81 375 GLN A CA 1
ATOM 3132 C C . GLN A 1 375 ? -15.383 -5.598 38.550 1.00 88.81 375 GLN A C 1
ATOM 3134 O O . GLN A 1 375 ? -14.788 -6.383 37.820 1.00 88.81 375 GLN A O 1
ATOM 3139 N N . LYS A 1 376 ? -14.969 -4.331 38.710 1.00 85.38 376 LYS A N 1
ATOM 3140 C CA . LYS A 1 376 ? -13.915 -3.629 37.941 1.00 85.38 376 LYS A CA 1
ATOM 3141 C C . LYS A 1 376 ? -14.233 -3.290 36.476 1.00 85.38 376 LYS A C 1
ATOM 3143 O O . LYS A 1 376 ? -13.417 -2.661 35.811 1.00 85.38 376 LYS A O 1
ATOM 3148 N N . GLU A 1 377 ? -15.432 -3.583 35.991 1.00 87.75 377 GLU A N 1
ATOM 3149 C CA . GLU A 1 377 ? -15.871 -3.189 34.656 1.00 87.75 377 GLU A CA 1
ATOM 3150 C C . GLU A 1 377 ? -17.114 -2.310 34.743 1.00 87.75 377 GLU A C 1
ATOM 3152 O O . GLU A 1 377 ? -18.134 -2.677 35.317 1.00 87.75 377 GLU A O 1
ATOM 3157 N N . TYR A 1 378 ? -17.053 -1.115 34.160 1.00 86.44 378 TYR A N 1
ATOM 3158 C CA . TYR A 1 378 ? -18.192 -0.209 34.201 1.00 86.44 378 TYR A CA 1
ATOM 3159 C C . TYR A 1 378 ? -19.006 -0.246 32.906 1.00 86.44 378 TYR A C 1
ATOM 3161 O O . TYR A 1 378 ? -18.497 0.086 31.832 1.00 86.44 378 TYR A O 1
ATOM 3169 N N . PHE A 1 379 ? -20.307 -0.521 33.029 1.00 84.06 379 PHE A N 1
ATOM 3170 C CA . PHE A 1 379 ? -21.296 -0.377 31.962 1.00 84.06 379 PHE A CA 1
ATOM 3171 C C . PHE A 1 379 ? -22.547 0.358 32.466 1.00 84.06 379 PHE A C 1
ATOM 3173 O O . PHE A 1 379 ? -22.979 0.195 33.605 1.00 84.06 379 PHE A O 1
ATOM 3180 N N . LYS A 1 380 ? -23.135 1.203 31.609 1.00 83.44 380 LYS A N 1
ATOM 3181 C CA . LYS A 1 380 ? -24.397 1.896 31.903 1.00 83.44 380 LYS A CA 1
ATOM 3182 C C . LYS A 1 380 ? -25.561 1.012 31.484 1.00 83.44 380 LYS A C 1
ATOM 3184 O O . LYS A 1 380 ? -25.990 1.066 30.339 1.00 83.44 380 LYS A O 1
ATOM 3189 N N . GLU A 1 381 ? -26.063 0.214 32.413 1.00 84.88 381 GLU A N 1
ATOM 3190 C CA . GLU A 1 381 ? -27.114 -0.770 32.141 1.00 84.88 381 GLU A CA 1
ATOM 3191 C C . GLU A 1 381 ? -28.359 -0.158 31.479 1.00 84.88 381 GLU A C 1
ATOM 3193 O O . GLU A 1 381 ? -28.823 -0.675 30.472 1.00 84.88 381 GLU A O 1
ATOM 3198 N N . LYS A 1 382 ? -28.836 1.003 31.953 1.00 86.25 382 LYS A N 1
ATOM 3199 C CA . LYS A 1 382 ? -30.008 1.691 31.373 1.00 86.25 382 LYS A CA 1
ATOM 3200 C C . LYS A 1 382 ? -29.828 2.063 29.899 1.00 86.25 382 LYS A C 1
ATOM 3202 O O . LYS A 1 382 ? -30.736 1.854 29.104 1.00 86.25 382 LYS A O 1
ATOM 3207 N N . ASP A 1 383 ? -28.656 2.589 29.543 1.00 86.81 383 ASP A N 1
ATOM 3208 C CA . ASP A 1 383 ? -28.347 2.980 28.163 1.00 86.81 383 ASP A CA 1
ATOM 3209 C C . ASP A 1 383 ? -28.223 1.739 27.267 1.00 86.81 383 ASP A C 1
ATOM 3211 O O . ASP A 1 383 ? -28.614 1.771 26.106 1.00 86.81 383 ASP A O 1
ATOM 3215 N N . VAL A 1 384 ? -27.695 0.635 27.806 1.00 87.19 384 VAL A N 1
ATOM 3216 C CA . VAL A 1 384 ? -27.591 -0.642 27.085 1.00 87.19 384 VAL A CA 1
ATOM 3217 C C . VAL A 1 384 ? -28.977 -1.246 26.859 1.00 87.19 384 VAL A C 1
ATOM 3219 O O . VAL A 1 384 ? -29.285 -1.641 25.739 1.00 87.19 384 VAL A O 1
ATOM 3222 N N . LEU A 1 385 ? -29.831 -1.260 27.885 1.00 89.56 385 LEU A N 1
ATOM 3223 C CA . LEU A 1 385 ? -31.205 -1.759 27.801 1.00 89.56 385 LEU A CA 1
ATOM 3224 C C . LEU A 1 385 ? -32.065 -0.951 26.821 1.00 89.56 385 LEU A C 1
ATOM 3226 O O . LEU A 1 385 ? -32.908 -1.531 26.155 1.00 89.56 385 LEU A O 1
ATOM 3230 N N . ALA A 1 386 ? -31.825 0.356 26.680 1.00 90.44 386 ALA A N 1
ATOM 3231 C CA . ALA A 1 386 ? -32.536 1.198 25.715 1.00 90.44 386 ALA A CA 1
ATOM 3232 C C . ALA A 1 386 ? -32.173 0.913 24.242 1.00 90.44 386 ALA A C 1
ATOM 3234 O O . ALA A 1 386 ? -32.899 1.328 23.342 1.00 90.44 386 ALA A O 1
ATOM 3235 N N . VAL A 1 387 ? -31.034 0.259 23.990 1.00 88.75 387 VAL A N 1
ATOM 3236 C CA . VAL A 1 387 ? -30.545 -0.079 22.640 1.00 88.75 387 VAL A CA 1
ATOM 3237 C C . VAL A 1 387 ? -30.847 -1.536 22.274 1.00 88.75 387 VAL A C 1
ATOM 3239 O O . VAL A 1 387 ? -30.810 -1.896 21.096 1.00 88.75 387 VAL A O 1
ATOM 3242 N N . LEU A 1 388 ? -31.125 -2.381 23.266 1.00 84.06 388 LEU A N 1
ATOM 3243 C CA . LEU A 1 388 ? -31.524 -3.764 23.037 1.00 84.06 388 LEU A CA 1
ATOM 3244 C C . LEU A 1 388 ? -32.974 -3.817 22.508 1.00 84.06 388 LEU A C 1
ATOM 3246 O O . LEU A 1 388 ? -33.793 -3.009 22.945 1.00 84.06 388 LEU A O 1
ATOM 3250 N N . PRO A 1 389 ? -33.261 -4.705 21.536 1.00 67.88 389 PRO A N 1
ATOM 3251 C CA . PRO A 1 389 ? -34.572 -4.814 20.897 1.00 67.88 389 PRO A CA 1
ATOM 3252 C C . PRO A 1 389 ? -35.671 -5.335 21.825 1.00 67.88 389 PRO A C 1
ATOM 3254 O O . PRO A 1 389 ? -35.348 -6.110 22.757 1.00 67.88 389 PRO A O 1
#

Nearest PDB structures (foldseek):
  6gyo-assembly1_A  TM=8.498E-01  e=9.587E-14  Homo sapiens
  7np4-assembly1_A  TM=8.632E-01  e=2.339E-13  Oryctolagus cuniculus
  8inz-assembly1_C  TM=8.720E-01  e=3.995E-13  Homo sapiens
  8io3-assembly1_C  TM=8.560E-01  e=6.240E-13  Homo sapiens
  8ofi-assembly1_C  TM=8.385E-01  e=1.120E-09  Oryctolagus cuniculus

pLDDT: mean 81.76, std 11.87, range [35.41, 95.38]

Secondary structure (DSSP, 8-state):
--THHHHTTSSS--GGGGGS-HHHHHHHHHHHHHSB-TT-TTHHHH-SSHHHHHHHHHHHHHSS-TTSB-TTBHHHHHHHHHHHHHHHHHHHHHHHHHHH--STTSSSTTHHHHHHHHHHHHHHHHHHHHTB-EE-TTS-EE--HHHHHHHHHTSHHHHHHHHHHS-TTHHHHHS-HHHHHHTHHHHHHHHHGGGGGGGHHHHHHHHHHHHHHHHT-S-HHHHHHHHHHHHHHHHHHHHHHHHHHHHHHIIIIIS-TT------HHHHTTGGGS-HHHHHHHHHHHHHHHHHTPPPSS----SHHHHHHHHHHHHHHHHHHHHHHHHHHHHHHHHTHHHHHHHHHHHHHHHHHHHTT--HHHHHHHHHHHHHHHTT----HHHHHTT--

Sequence (389 aa):
MSVQNLLHVCTLQDPRQFNLTLGERLKTKWLDLVCISADSPLSKKYFKSNEELKTEKEKQINSKHPYYIHPLSKFRAMYEVYLIFFISLMIFSKLTEHGFSRSRMEFFPRHREVSVCLDVLCLLDIGMNFFTGYITSRGAVEMDARKIARNYIMGPYFICDLLSSTPRQLWYFFMTPRQIREMLYILGIINMLCCLRLIRLITLIQVIYRAEEYFQLKMKNVLFLVCSVIIMLVLVHFFTCMQFGVSRTVRVYFVPVGERRYDSWVYSNNIYNSSFHVRYQHGFFKSSGYLLGIKLKFYEHKLPEEYALAIITYMTGKILLAIVWVIFAISILNARKMEIKYQEIINQVSCYMSQRGVSATLRNRMMQFYKFLYQKEYFKEKDVLAVLP